Protein AF-A0A0X3NW10-F1 (afdb_monomer)

pLDDT: mean 83.07, std 16.66, range [28.95, 98.69]

Structure (mmCIF, N/CA/C/O backbone):
data_AF-A0A0X3NW10-F1
#
_entry.id   AF-A0A0X3NW10-F1
#
loop_
_atom_site.group_PDB
_atom_site.id
_atom_site.type_symbol
_atom_site.label_atom_id
_atom_site.label_alt_id
_atom_site.label_comp_id
_atom_site.label_asym_id
_atom_site.label_entity_id
_atom_site.label_seq_id
_atom_site.pdbx_PDB_ins_code
_atom_site.Cartn_x
_atom_site.Cartn_y
_atom_site.Cartn_z
_atom_site.occupancy
_atom_site.B_iso_or_equiv
_atom_site.auth_seq_id
_atom_site.auth_comp_id
_atom_site.auth_asym_id
_atom_site.auth_atom_id
_atom_site.pdbx_PDB_model_num
ATOM 1 N N . MET A 1 1 ? -10.557 -7.320 -30.611 1.00 29.91 1 MET A N 1
ATOM 2 C CA . MET A 1 1 ? -10.263 -8.614 -29.960 1.00 29.91 1 MET A CA 1
ATOM 3 C C . MET A 1 1 ? -8.757 -8.754 -29.802 1.00 29.91 1 MET A C 1
ATOM 5 O O . MET A 1 1 ? -8.086 -9.103 -30.761 1.00 29.91 1 MET A O 1
ATOM 9 N N . ILE A 1 2 ? -8.232 -8.435 -28.620 1.00 28.95 2 ILE A N 1
ATOM 10 C CA . ILE A 1 2 ? -6.916 -8.905 -28.172 1.00 28.95 2 ILE A CA 1
ATOM 11 C C . ILE A 1 2 ? -7.212 -9.747 -26.933 1.00 28.95 2 ILE A C 1
ATOM 13 O O . ILE A 1 2 ? -7.232 -9.271 -25.804 1.00 28.95 2 ILE A O 1
ATOM 17 N N . SER A 1 3 ? -7.587 -10.994 -27.195 1.00 30.83 3 SER A N 1
ATOM 18 C CA . SER A 1 3 ? -7.598 -12.076 -26.222 1.00 30.83 3 SER A CA 1
ATOM 19 C C . SER A 1 3 ? -6.143 -12.454 -25.952 1.00 30.83 3 SER A C 1
ATOM 21 O O . SER A 1 3 ? -5.467 -12.943 -26.857 1.00 30.83 3 SER A O 1
ATOM 23 N N . GLY A 1 4 ? -5.644 -12.191 -24.745 1.00 33.12 4 GLY A N 1
ATOM 24 C CA . GLY A 1 4 ? -4.256 -12.519 -24.408 1.00 33.12 4 GLY A CA 1
ATOM 25 C C . GLY A 1 4 ? -3.849 -12.403 -22.940 1.00 33.12 4 GLY A C 1
ATOM 26 O O . GLY A 1 4 ? -2.713 -12.730 -22.626 1.00 33.12 4 GLY A O 1
ATOM 27 N N . LEU A 1 5 ? -4.735 -12.005 -22.022 1.00 42.00 5 LEU A N 1
ATOM 28 C CA . LEU A 1 5 ? -4.465 -12.083 -20.581 1.00 42.00 5 LEU A CA 1
ATOM 29 C C . LEU A 1 5 ? -4.899 -13.454 -20.036 1.00 42.00 5 LEU A C 1
ATOM 31 O O . LEU A 1 5 ? -5.783 -13.555 -19.197 1.00 42.00 5 LEU A O 1
ATOM 35 N N . THR A 1 6 ? -4.300 -14.537 -20.536 1.00 37.84 6 THR A N 1
ATOM 36 C CA . THR A 1 6 ? -4.433 -15.868 -19.917 1.00 37.84 6 THR A CA 1
ATOM 37 C C . THR A 1 6 ? -3.094 -16.590 -19.892 1.00 37.84 6 THR A C 1
ATOM 39 O O . THR A 1 6 ? -2.772 -17.365 -20.792 1.00 37.84 6 THR A O 1
ATOM 42 N N . LYS A 1 7 ? -2.325 -16.322 -18.839 1.00 40.06 7 LYS A N 1
ATOM 43 C CA . LYS A 1 7 ? -1.647 -17.286 -17.956 1.00 40.06 7 LYS A CA 1
ATOM 44 C C . LYS A 1 7 ? -0.874 -16.461 -16.931 1.00 40.06 7 LYS A C 1
ATOM 46 O O . LYS A 1 7 ? -0.220 -15.489 -17.287 1.00 40.06 7 LYS A O 1
ATOM 51 N N . THR A 1 8 ? -1.028 -16.812 -15.661 1.00 45.22 8 THR A N 1
ATOM 52 C CA . THR A 1 8 ? -0.264 -16.274 -14.531 1.00 45.22 8 THR A CA 1
ATOM 53 C C . THR A 1 8 ? 1.203 -16.096 -14.913 1.00 45.22 8 THR A C 1
ATOM 55 O O . THR A 1 8 ? 1.867 -17.063 -15.283 1.00 45.22 8 THR A O 1
ATOM 58 N N . SER A 1 9 ? 1.675 -14.854 -14.847 1.00 52.88 9 SER A N 1
ATOM 59 C CA . SER A 1 9 ? 3.081 -14.506 -15.015 1.00 52.88 9 SER A CA 1
ATOM 60 C C . SER A 1 9 ? 3.928 -15.298 -14.030 1.00 52.88 9 SER A C 1
ATOM 62 O O . SER A 1 9 ? 3.728 -15.159 -12.823 1.00 52.88 9 SER A O 1
ATOM 64 N N . SER A 1 10 ? 4.873 -16.110 -14.509 1.00 61.62 10 SER A N 1
ATOM 65 C CA . SER A 1 10 ? 5.691 -16.948 -13.621 1.00 61.62 10 SER A CA 1
ATOM 66 C C . SER A 1 10 ? 6.593 -16.136 -12.689 1.00 61.62 10 SER A C 1
ATOM 68 O O . SER A 1 10 ? 7.043 -16.656 -11.671 1.00 61.62 10 SER A O 1
ATOM 70 N N . ILE A 1 11 ? 6.901 -14.879 -13.034 1.00 79.12 11 ILE A N 1
ATOM 71 C CA . ILE A 1 11 ? 7.861 -14.069 -12.272 1.00 79.12 11 ILE A CA 1
ATOM 72 C C . ILE A 1 11 ? 7.249 -13.445 -11.013 1.00 79.12 11 ILE A C 1
ATOM 74 O O . ILE A 1 11 ? 7.950 -13.311 -10.011 1.00 79.12 11 ILE A O 1
ATOM 78 N N . LEU A 1 12 ? 5.952 -13.113 -11.056 1.00 84.31 12 LEU A N 1
ATOM 79 C CA . LEU A 1 12 ? 5.193 -12.509 -9.951 1.00 84.31 12 LEU A CA 1
ATOM 80 C C . LEU A 1 12 ? 4.282 -13.513 -9.224 1.00 84.31 12 LEU A C 1
ATOM 82 O O . LEU A 1 12 ? 3.638 -13.152 -8.241 1.00 84.31 12 LEU A O 1
ATOM 86 N N . SER A 1 13 ? 4.178 -14.756 -9.708 1.00 77.88 13 SER A N 1
ATOM 87 C CA . SER A 1 13 ? 3.258 -15.761 -9.155 1.00 77.88 13 SER A CA 1
ATOM 88 C C . SER A 1 13 ? 3.756 -16.440 -7.882 1.00 77.88 13 SER A C 1
ATOM 90 O O . SER A 1 13 ? 2.971 -17.107 -7.212 1.00 77.88 13 SER A O 1
ATOM 92 N N . HIS A 1 14 ? 5.043 -16.312 -7.557 1.00 83.38 14 HIS A N 1
ATOM 93 C CA . HIS A 1 14 ? 5.657 -16.979 -6.414 1.00 83.38 14 HIS A CA 1
ATOM 94 C C . HIS A 1 14 ? 6.507 -16.009 -5.613 1.00 83.38 14 HIS A C 1
ATOM 96 O O . HIS A 1 14 ? 7.267 -15.226 -6.193 1.00 83.38 14 HIS A O 1
ATOM 102 N N . ALA A 1 15 ? 6.433 -16.147 -4.289 1.00 87.56 15 ALA A N 1
ATOM 103 C CA . ALA A 1 15 ? 7.292 -15.418 -3.376 1.00 87.56 15 ALA A CA 1
ATOM 104 C C . ALA A 1 15 ? 8.788 -15.655 -3.683 1.00 87.56 15 ALA A C 1
ATOM 106 O O . ALA A 1 15 ? 9.181 -16.615 -4.367 1.00 87.56 15 ALA A O 1
ATOM 107 N N . LEU A 1 16 ? 9.633 -14.744 -3.212 1.00 89.62 16 LEU A N 1
ATOM 108 C CA . LEU A 1 16 ? 11.081 -14.855 -3.319 1.00 89.62 16 LEU A CA 1
ATOM 109 C C . LEU A 1 16 ? 11.584 -16.005 -2.440 1.00 89.62 16 LEU A C 1
ATOM 111 O O . LEU A 1 16 ? 11.229 -16.103 -1.272 1.00 89.62 16 LEU A O 1
ATOM 115 N N . SER A 1 17 ? 12.412 -16.872 -3.022 1.00 86.94 17 SER A N 1
ATOM 116 C CA . SER A 1 17 ? 13.255 -17.805 -2.269 1.00 86.94 17 SER A CA 1
ATOM 117 C C . SER A 1 17 ? 14.474 -17.072 -1.709 1.00 86.94 17 SER A C 1
ATOM 119 O O . SER A 1 17 ? 14.820 -16.010 -2.219 1.00 86.94 17 SER A O 1
ATOM 121 N N . ASP A 1 18 ? 15.164 -17.656 -0.729 1.00 84.81 18 ASP A N 1
ATOM 122 C CA . ASP A 1 18 ? 16.338 -17.066 -0.054 1.00 84.81 18 ASP A CA 1
ATOM 123 C C . ASP A 1 18 ? 17.466 -16.608 -1.004 1.00 84.81 18 ASP A C 1
ATOM 125 O O . ASP A 1 18 ? 18.249 -15.719 -0.677 1.00 84.81 18 ASP A O 1
ATOM 129 N N . ASP A 1 19 ? 17.544 -17.194 -2.197 1.00 88.12 19 ASP A N 1
ATOM 130 C CA . ASP A 1 19 ? 18.511 -16.889 -3.252 1.00 88.12 19 ASP A CA 1
ATOM 131 C C . ASP A 1 19 ? 17.926 -16.053 -4.411 1.00 88.12 19 ASP A C 1
ATOM 133 O O . ASP A 1 19 ? 18.618 -15.791 -5.396 1.00 88.12 19 ASP A O 1
ATOM 137 N N . SER A 1 20 ? 16.659 -15.635 -4.332 1.00 90.12 20 SER A N 1
ATOM 138 C CA . SER A 1 20 ? 15.989 -14.826 -5.356 1.00 90.12 20 SER A CA 1
ATOM 139 C C . SER A 1 20 ? 16.140 -13.332 -5.089 1.00 90.12 20 SER A C 1
ATOM 141 O O . SER A 1 20 ? 15.625 -12.810 -4.110 1.00 90.12 20 SER A O 1
ATOM 143 N N . HIS A 1 21 ? 16.719 -12.616 -6.045 1.00 91.12 21 HIS A N 1
ATOM 144 C CA . HIS A 1 21 ? 16.864 -11.162 -6.052 1.00 91.12 21 HIS A CA 1
ATOM 145 C C . HIS A 1 21 ? 15.961 -10.566 -7.128 1.00 91.12 21 HIS A C 1
ATOM 147 O O . HIS A 1 21 ? 15.910 -11.083 -8.247 1.00 91.12 21 HIS A O 1
ATOM 153 N N . VAL A 1 22 ? 15.273 -9.471 -6.827 1.00 94.31 22 VAL A N 1
ATOM 154 C CA . VAL A 1 22 ? 14.473 -8.721 -7.802 1.00 94.31 22 VAL A CA 1
ATOM 155 C C . VAL A 1 22 ? 15.057 -7.336 -8.007 1.00 94.31 22 VAL A C 1
ATOM 157 O O . VAL A 1 22 ? 15.495 -6.680 -7.068 1.00 94.31 22 VAL A O 1
ATOM 160 N N . PHE A 1 23 ? 15.033 -6.886 -9.254 1.00 95.50 23 PHE A N 1
ATOM 161 C CA . PHE A 1 23 ? 15.421 -5.553 -9.673 1.00 95.50 23 PHE A CA 1
ATOM 162 C C . PHE A 1 23 ? 14.307 -4.917 -10.484 1.00 95.50 23 PHE A C 1
ATOM 164 O O . PHE A 1 23 ? 13.853 -5.472 -11.486 1.00 95.50 23 PHE A O 1
ATOM 171 N N . LEU A 1 24 ? 13.887 -3.743 -10.044 1.00 95.31 24 LEU A N 1
ATOM 172 C CA . LEU A 1 24 ? 12.874 -2.920 -10.669 1.00 95.31 24 LEU A CA 1
ATOM 173 C C . LEU A 1 24 ? 13.536 -1.645 -11.177 1.00 95.31 24 LEU A C 1
ATOM 175 O O . LEU A 1 24 ? 14.172 -0.939 -10.404 1.00 95.31 24 LEU A O 1
ATOM 179 N N . LEU A 1 25 ? 13.384 -1.351 -12.464 1.00 95.50 25 LEU A N 1
ATOM 180 C CA . LEU A 1 25 ? 13.887 -0.141 -13.108 1.00 95.50 25 LEU A CA 1
ATOM 181 C C . LEU A 1 25 ? 12.733 0.584 -13.787 1.00 95.50 25 LEU A C 1
ATOM 183 O O . LEU A 1 25 ? 12.206 0.109 -14.791 1.00 95.50 25 LEU A O 1
ATOM 187 N N . TYR A 1 26 ? 12.384 1.755 -13.280 1.00 94.06 26 TYR A N 1
ATOM 188 C CA . TYR A 1 26 ? 11.440 2.669 -13.897 1.00 94.06 26 TYR A CA 1
ATOM 189 C C . TYR A 1 26 ? 12.145 3.622 -14.858 1.00 94.06 26 TYR A C 1
ATOM 191 O O . TYR A 1 26 ? 13.156 4.245 -14.523 1.00 94.06 26 TYR A O 1
ATOM 199 N N . PHE A 1 27 ? 11.570 3.766 -16.048 1.00 93.12 27 PHE A N 1
ATOM 200 C CA . PHE A 1 27 ? 11.945 4.792 -17.011 1.00 93.12 27 PHE A CA 1
ATOM 201 C C . PHE A 1 27 ? 11.055 6.014 -16.770 1.00 93.12 27 PHE A C 1
ATOM 203 O O . PHE A 1 27 ? 9.892 6.023 -17.165 1.00 93.12 27 PHE A O 1
ATOM 210 N N . CYS A 1 28 ? 11.584 7.026 -16.086 1.00 87.69 28 CYS A N 1
ATOM 211 C CA . CYS A 1 28 ? 10.803 8.172 -15.616 1.00 87.69 28 CYS A CA 1
ATOM 212 C C . CYS A 1 28 ? 10.601 9.238 -16.702 1.00 87.69 28 CYS A C 1
ATOM 214 O O . CYS A 1 28 ? 9.608 9.960 -16.679 1.00 87.69 28 CYS A O 1
ATOM 216 N N . GLY A 1 29 ? 11.522 9.345 -17.663 1.00 87.38 29 GLY A N 1
ATOM 217 C CA . GLY A 1 29 ? 11.409 10.325 -18.741 1.00 87.38 29 GLY A CA 1
ATOM 218 C C . GLY A 1 29 ? 12.558 10.259 -19.740 1.00 87.38 29 GLY A C 1
ATOM 219 O O . GLY A 1 29 ? 13.707 10.058 -19.357 1.00 87.38 29 GLY A O 1
ATOM 220 N N . ILE A 1 30 ? 12.256 10.464 -21.026 1.00 88.62 30 ILE A N 1
ATOM 221 C CA . ILE A 1 30 ? 13.265 10.744 -22.057 1.00 88.62 30 ILE A CA 1
ATOM 222 C C . ILE A 1 30 ? 13.157 12.223 -22.427 1.00 88.62 30 ILE A C 1
ATOM 224 O O . ILE A 1 30 ? 12.216 12.648 -23.098 1.00 88.62 30 ILE A O 1
ATOM 228 N N . ARG A 1 31 ? 14.143 13.014 -22.016 1.00 87.44 31 ARG A N 1
ATOM 229 C CA . ARG A 1 31 ? 14.280 14.428 -22.365 1.00 87.44 31 ARG A CA 1
ATOM 230 C C . ARG A 1 31 ? 15.228 14.539 -23.544 1.00 87.44 31 ARG A C 1
ATOM 232 O O . ARG A 1 31 ? 16.399 14.826 -23.372 1.00 87.44 31 ARG A O 1
ATOM 239 N N . SER A 1 32 ? 14.753 14.264 -24.752 1.00 86.62 32 SER A N 1
ATOM 240 C CA . SER A 1 32 ? 15.582 14.362 -25.954 1.00 86.62 32 SER A CA 1
ATOM 241 C C . SER A 1 32 ? 14.751 14.733 -27.174 1.00 86.62 32 SER A C 1
ATOM 243 O O . SER A 1 32 ? 13.590 14.354 -27.304 1.00 86.62 32 SER A O 1
ATOM 245 N N . ARG A 1 33 ? 15.366 15.482 -28.096 1.00 83.88 33 ARG A N 1
ATOM 246 C CA . ARG A 1 33 ? 14.809 15.719 -29.440 1.00 83.88 33 ARG A CA 1
ATOM 247 C C . ARG A 1 33 ? 15.201 14.621 -30.432 1.00 83.88 33 ARG A C 1
ATOM 249 O O . ARG A 1 33 ? 14.574 14.502 -31.480 1.00 83.88 33 ARG A O 1
ATOM 256 N N . LEU A 1 34 ? 16.242 13.849 -30.120 1.00 85.44 34 LEU A N 1
ATOM 257 C CA . LEU A 1 34 ? 16.796 12.799 -30.975 1.00 85.44 34 LEU A CA 1
ATOM 258 C C . LEU A 1 34 ? 16.281 11.411 -30.601 1.00 85.44 34 LEU A C 1
ATOM 260 O O . LEU A 1 34 ? 16.266 10.518 -31.443 1.00 85.44 34 LEU A O 1
ATOM 264 N N . HIS A 1 35 ? 15.845 11.218 -29.361 1.00 88.56 35 HIS A N 1
ATOM 265 C CA . HIS A 1 35 ? 15.391 9.934 -28.855 1.00 88.56 35 HIS A CA 1
ATOM 266 C C . HIS A 1 35 ? 14.028 10.087 -28.186 1.00 88.56 35 HIS A C 1
ATOM 268 O O . HIS A 1 35 ? 13.840 10.950 -27.339 1.00 88.56 35 HIS A O 1
ATOM 274 N N . ASN A 1 36 ? 13.074 9.243 -28.570 1.00 88.75 36 ASN A N 1
ATOM 275 C CA . ASN A 1 36 ? 11.746 9.165 -27.948 1.00 88.75 36 ASN A CA 1
ATOM 276 C C . ASN A 1 36 ? 11.277 7.715 -27.743 1.00 88.75 36 ASN A C 1
ATOM 278 O O . ASN A 1 36 ? 10.168 7.471 -27.268 1.00 88.75 36 ASN A O 1
ATOM 282 N N . ARG A 1 37 ? 12.115 6.745 -28.122 1.00 91.69 37 ARG A N 1
ATOM 283 C CA . ARG A 1 37 ? 11.887 5.316 -27.939 1.00 91.69 37 ARG A CA 1
ATOM 284 C C . ARG A 1 37 ? 13.107 4.679 -27.299 1.00 91.69 37 ARG A C 1
ATOM 286 O O . ARG A 1 37 ? 14.237 5.038 -27.638 1.00 91.69 37 ARG A O 1
ATOM 293 N N . LEU A 1 38 ? 12.866 3.686 -26.450 1.00 94.12 38 LEU A N 1
ATOM 294 C CA . LEU A 1 38 ? 13.913 2.825 -25.913 1.00 94.12 38 LEU A CA 1
ATOM 295 C C . LEU A 1 38 ? 13.559 1.348 -26.078 1.00 94.12 38 LEU A C 1
ATOM 297 O O . LEU A 1 38 ? 12.388 0.985 -26.160 1.00 94.12 38 LEU A O 1
ATOM 301 N N . LEU A 1 39 ? 14.581 0.508 -26.142 1.00 94.88 39 LEU A N 1
ATOM 302 C CA . LEU A 1 39 ? 14.484 -0.944 -26.214 1.00 94.88 39 LEU A CA 1
ATOM 303 C C . LEU A 1 39 ? 15.428 -1.544 -25.176 1.00 94.88 39 LEU A C 1
ATOM 305 O O . LEU A 1 39 ? 16.599 -1.165 -25.134 1.00 94.88 39 LEU A O 1
ATOM 309 N N . VAL A 1 40 ? 14.940 -2.487 -24.372 1.00 96.38 40 VAL A N 1
ATOM 310 C CA . VAL A 1 40 ? 15.782 -3.238 -23.432 1.00 96.38 40 VAL A CA 1
ATOM 311 C C . VAL A 1 40 ? 16.536 -4.316 -24.209 1.00 96.38 40 VAL A C 1
ATOM 313 O O . VAL A 1 40 ? 15.921 -5.119 -24.904 1.00 96.38 40 VAL A O 1
ATOM 316 N N . LYS A 1 41 ? 17.871 -4.320 -24.130 1.00 95.56 41 LYS A N 1
ATOM 317 C CA . LYS A 1 41 ? 18.727 -5.278 -24.850 1.00 95.56 41 LYS A CA 1
ATOM 318 C C . LYS A 1 41 ? 19.181 -6.433 -23.978 1.00 95.56 41 LYS A C 1
ATOM 320 O O . LYS A 1 41 ? 19.173 -7.564 -24.442 1.00 95.56 41 LYS A O 1
ATOM 325 N N . SER A 1 42 ? 19.595 -6.146 -22.751 1.00 96.56 42 SER A N 1
ATOM 326 C CA . SER A 1 42 ? 20.004 -7.164 -21.787 1.00 96.56 42 SER A CA 1
ATOM 327 C C . SER A 1 42 ? 20.058 -6.584 -20.383 1.00 96.56 42 SER A C 1
ATOM 329 O O . SER A 1 42 ? 20.273 -5.382 -20.209 1.00 96.56 42 SER A O 1
ATOM 331 N N . VAL A 1 43 ? 19.949 -7.457 -19.386 1.00 97.62 43 VAL A N 1
ATOM 332 C CA . VAL A 1 43 ? 20.250 -7.142 -17.986 1.00 97.62 43 VAL A CA 1
ATOM 333 C C . VAL A 1 43 ? 21.329 -8.099 -17.498 1.00 97.62 43 VAL A C 1
ATOM 335 O O . VAL A 1 43 ? 21.285 -9.292 -17.797 1.00 97.62 43 VAL A O 1
ATOM 338 N N . ILE A 1 44 ? 22.304 -7.579 -16.760 1.00 97.69 44 ILE A N 1
ATOM 339 C CA . ILE A 1 44 ? 23.399 -8.347 -16.166 1.00 97.69 44 ILE A CA 1
ATOM 340 C C . ILE A 1 44 ? 23.405 -8.057 -14.663 1.00 97.69 44 ILE A C 1
ATOM 342 O O . ILE A 1 44 ? 23.544 -6.904 -14.262 1.00 97.69 44 ILE A O 1
ATOM 346 N N . ALA A 1 45 ? 23.263 -9.091 -13.835 1.00 95.69 45 ALA A N 1
ATOM 347 C CA . ALA A 1 45 ? 23.419 -9.001 -12.383 1.00 95.69 45 ALA A CA 1
ATOM 348 C C . ALA A 1 45 ? 24.861 -9.360 -12.013 1.00 95.69 45 ALA A C 1
ATOM 350 O O . ALA A 1 45 ? 25.321 -10.464 -12.308 1.00 95.69 45 ALA A O 1
ATOM 351 N N . ASN A 1 46 ? 25.592 -8.442 -11.380 1.00 94.31 46 ASN A N 1
ATOM 352 C CA . ASN A 1 46 ? 27.041 -8.533 -11.182 1.00 94.31 46 ASN A CA 1
ATOM 353 C C . ASN A 1 46 ? 27.782 -8.773 -12.515 1.00 94.31 46 ASN A C 1
ATOM 355 O O . ASN A 1 46 ? 28.018 -7.842 -13.280 1.00 94.31 46 ASN A O 1
ATOM 359 N N . SER A 1 47 ? 28.128 -10.027 -12.809 1.00 94.19 47 SER A N 1
ATOM 360 C CA . SER A 1 47 ? 28.757 -10.467 -14.062 1.00 94.19 47 SER A CA 1
ATOM 361 C C . SER A 1 47 ? 27.949 -11.548 -14.793 1.00 94.19 47 SER A C 1
ATOM 363 O O . SER A 1 47 ? 28.458 -12.166 -15.726 1.00 94.19 47 SER A O 1
ATOM 365 N N . THR A 1 48 ? 26.713 -11.800 -14.363 1.00 96.44 48 THR A N 1
ATOM 366 C CA . THR A 1 48 ? 25.842 -12.863 -14.870 1.00 96.44 48 THR A CA 1
ATOM 367 C C . THR A 1 48 ? 24.737 -12.271 -15.748 1.00 96.44 48 THR A C 1
ATOM 369 O O . THR A 1 48 ? 23.871 -11.559 -15.234 1.00 96.44 48 THR A O 1
ATOM 372 N N . PRO A 1 49 ? 24.727 -12.548 -17.064 1.00 96.50 49 PRO A N 1
ATOM 373 C CA . PRO A 1 49 ? 23.624 -12.161 -17.938 1.00 96.50 49 PRO A CA 1
ATOM 374 C C . PRO A 1 49 ? 22.322 -12.858 -17.539 1.00 96.50 49 PRO A C 1
ATOM 376 O O . PRO A 1 49 ? 22.319 -14.049 -17.220 1.00 96.50 49 PRO A O 1
ATOM 379 N N . ILE A 1 50 ? 21.211 -12.129 -17.598 1.00 95.31 50 ILE A N 1
ATOM 380 C CA . ILE A 1 50 ? 19.883 -12.646 -17.275 1.00 95.31 50 ILE A CA 1
ATOM 381 C C . ILE A 1 50 ? 19.132 -12.981 -18.557 1.00 95.31 50 ILE A C 1
ATOM 383 O O . ILE A 1 50 ? 19.102 -12.198 -19.505 1.00 95.31 50 ILE A O 1
ATOM 387 N N . ASN A 1 51 ? 18.486 -14.145 -18.566 1.00 94.62 51 ASN A N 1
ATOM 388 C CA . ASN A 1 51 ? 17.562 -14.522 -19.623 1.00 94.62 51 ASN A CA 1
ATOM 389 C C . ASN A 1 51 ? 16.233 -13.768 -19.437 1.00 94.62 51 ASN A C 1
ATOM 391 O O . ASN A 1 51 ? 15.383 -14.180 -18.645 1.00 94.62 51 ASN A O 1
ATOM 395 N N . LEU A 1 52 ? 16.061 -12.658 -20.156 1.00 94.19 52 LEU A N 1
ATOM 396 C CA . LEU A 1 52 ? 14.903 -11.779 -19.984 1.00 94.19 52 LEU A CA 1
ATOM 397 C C . LEU A 1 52 ? 13.580 -12.470 -20.312 1.00 94.19 52 LEU A C 1
AT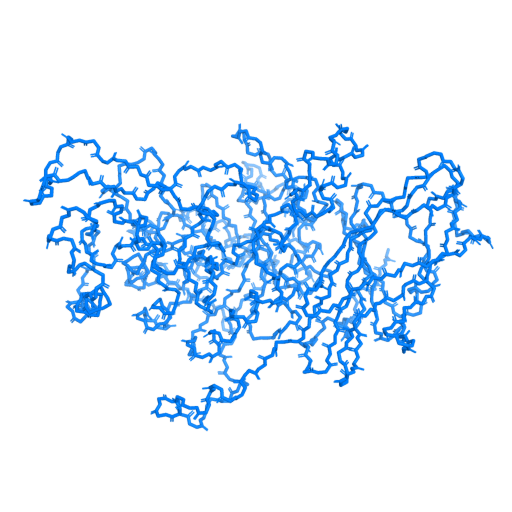OM 399 O O . LEU A 1 52 ? 12.611 -12.282 -19.583 1.00 94.19 52 LEU A O 1
ATOM 403 N N . SER A 1 53 ? 13.537 -13.327 -21.335 1.00 91.69 53 SER A N 1
ATOM 404 C CA . SER A 1 53 ? 12.287 -13.977 -21.740 1.00 91.69 53 SER A CA 1
ATOM 405 C C . SER A 1 53 ? 11.731 -14.962 -20.710 1.00 91.69 53 SER A C 1
ATOM 407 O O . SER A 1 53 ? 10.551 -15.304 -20.763 1.00 91.69 53 SER A O 1
ATOM 409 N N . LYS A 1 54 ? 12.547 -15.391 -19.742 1.00 90.88 54 LYS A N 1
ATOM 410 C CA . LYS A 1 54 ? 12.125 -16.277 -18.644 1.00 90.88 54 LYS A CA 1
ATOM 411 C C . LYS A 1 54 ? 12.051 -15.593 -17.286 1.00 90.88 54 LYS A C 1
ATOM 413 O O . LYS A 1 54 ? 11.409 -16.120 -16.380 1.00 90.88 54 LYS A O 1
ATOM 418 N N . SER A 1 55 ? 12.749 -14.475 -17.124 1.00 93.12 55 SER A N 1
ATOM 419 C CA . SER A 1 55 ? 13.052 -13.913 -15.808 1.00 93.12 55 SER A CA 1
ATOM 420 C C . SER A 1 55 ? 12.843 -12.407 -15.731 1.00 93.12 55 SER A C 1
ATOM 422 O O . SER A 1 55 ? 13.306 -11.786 -14.779 1.00 93.12 55 SER A O 1
ATOM 424 N N . ALA A 1 56 ? 12.132 -11.810 -16.685 1.00 95.44 56 ALA A N 1
ATOM 425 C CA . ALA A 1 56 ? 11.725 -10.417 -16.610 1.00 95.44 56 ALA A CA 1
ATOM 426 C C . ALA A 1 56 ? 10.290 -10.203 -17.106 1.00 95.44 56 ALA A C 1
ATOM 428 O O . ALA A 1 56 ? 9.704 -11.051 -17.779 1.00 95.44 56 ALA A O 1
ATOM 429 N N . CYS A 1 57 ? 9.740 -9.038 -16.784 1.00 95.94 57 CYS A N 1
ATOM 430 C CA . CYS A 1 57 ? 8.563 -8.477 -17.426 1.00 95.94 57 CYS A CA 1
ATOM 431 C C . CYS A 1 57 ? 8.700 -6.954 -17.543 1.00 95.94 57 CYS A C 1
ATOM 433 O O . CYS A 1 57 ? 9.442 -6.314 -16.794 1.00 95.94 57 CYS A O 1
ATOM 435 N N . ILE A 1 58 ? 7.989 -6.367 -18.502 1.00 95.81 58 ILE A N 1
ATOM 436 C CA . ILE A 1 58 ? 7.820 -4.916 -18.605 1.00 95.81 58 ILE A CA 1
ATOM 437 C C . ILE A 1 58 ? 6.390 -4.587 -18.201 1.00 95.81 58 ILE A C 1
ATOM 439 O O . ILE A 1 58 ? 5.445 -5.135 -18.770 1.00 95.81 58 ILE A O 1
ATOM 443 N N . LEU A 1 59 ? 6.245 -3.682 -17.243 1.00 94.88 59 LEU A N 1
ATOM 444 C CA . LEU A 1 59 ? 4.977 -3.175 -16.737 1.00 94.88 59 LEU A CA 1
ATOM 445 C C . LEU A 1 59 ? 4.778 -1.757 -17.265 1.00 94.88 59 LEU A C 1
ATOM 447 O O . LEU A 1 59 ? 5.686 -0.933 -17.175 1.00 94.88 59 LEU A O 1
ATOM 451 N N . ASN A 1 60 ? 3.597 -1.460 -17.789 1.00 95.00 60 ASN A N 1
ATOM 452 C CA . ASN A 1 60 ? 3.199 -0.107 -18.144 1.00 95.00 60 ASN A CA 1
ATOM 453 C C . ASN A 1 60 ? 1.842 0.186 -17.514 1.00 95.00 60 ASN A C 1
ATOM 455 O O . ASN A 1 60 ? 0.884 -0.509 -17.834 1.00 95.00 60 ASN A O 1
ATOM 459 N N . CYS A 1 61 ? 1.752 1.191 -16.648 1.00 93.94 61 CYS A N 1
ATOM 460 C CA . CYS A 1 61 ? 0.499 1.611 -16.020 1.00 93.94 61 CYS A CA 1
ATOM 461 C C . CYS A 1 61 ? 0.178 3.044 -16.439 1.00 93.94 61 CYS A C 1
ATOM 463 O O . CYS A 1 61 ? 0.973 3.952 -16.193 1.00 93.94 61 CYS A O 1
ATOM 465 N N . GLY A 1 62 ? -0.971 3.239 -17.083 1.00 90.12 62 GLY A N 1
ATOM 466 C CA . GLY A 1 62 ? -1.427 4.541 -17.565 1.00 90.12 62 GLY A CA 1
ATOM 467 C C . GLY A 1 62 ? -2.827 4.902 -17.069 1.00 90.12 62 GLY A C 1
ATOM 468 O O . GLY A 1 62 ? -3.409 4.229 -16.220 1.00 90.12 62 GLY A O 1
ATOM 469 N N . ALA A 1 63 ? -3.384 5.972 -17.634 1.00 81.81 63 ALA A N 1
ATOM 470 C CA . ALA A 1 63 ? -4.696 6.500 -17.252 1.00 81.81 63 ALA A CA 1
ATOM 471 C C . ALA A 1 63 ? -5.898 5.635 -17.701 1.00 81.81 63 ALA A C 1
ATOM 473 O O . ALA A 1 63 ? -7.010 5.865 -17.241 1.00 81.81 63 ALA A O 1
ATOM 474 N N . SER A 1 64 ? -5.697 4.663 -18.601 1.00 85.19 64 SER A N 1
ATOM 475 C CA . SER A 1 64 ? -6.758 3.790 -19.127 1.00 85.19 64 SER A CA 1
ATOM 476 C C . SER A 1 64 ? -6.341 2.319 -19.150 1.00 85.19 64 SER A C 1
ATOM 478 O O . SER A 1 64 ? -5.159 1.985 -18.981 1.00 85.19 64 SER A O 1
ATOM 480 N N . ARG A 1 65 ? -7.309 1.435 -19.419 1.00 88.19 65 ARG A N 1
ATOM 481 C CA . ARG A 1 65 ? -7.082 -0.004 -19.600 1.00 88.19 65 ARG A CA 1
ATOM 482 C C . ARG A 1 65 ? -6.149 -0.297 -20.777 1.00 88.19 65 ARG A C 1
ATOM 484 O O . ARG A 1 65 ? -5.261 -1.127 -20.654 1.00 88.19 65 ARG A O 1
ATOM 491 N N . GLU A 1 66 ? -6.298 0.395 -21.902 1.00 89.94 66 GLU A N 1
ATOM 492 C CA . GLU A 1 66 ? -5.473 0.208 -23.111 1.00 89.94 66 GLU A CA 1
ATOM 493 C C . GLU A 1 66 ? -4.054 0.738 -22.916 1.00 89.94 66 GLU A C 1
ATOM 495 O O . GLU A 1 66 ? -3.092 0.203 -23.472 1.00 89.94 66 GLU A O 1
ATOM 500 N N . ALA A 1 67 ? -3.924 1.798 -22.118 1.00 89.69 67 ALA A N 1
ATOM 501 C CA . ALA A 1 67 ? -2.639 2.341 -21.720 1.00 89.69 67 ALA A CA 1
ATOM 502 C C . ALA A 1 67 ? -1.942 1.472 -20.661 1.00 89.69 67 ALA A C 1
ATOM 504 O O . ALA A 1 67 ? -0.770 1.711 -20.386 1.00 89.69 67 ALA A O 1
ATOM 505 N N . SER A 1 68 ? -2.614 0.466 -20.095 1.00 94.25 68 SER A N 1
ATOM 506 C CA . SER A 1 68 ? -2.072 -0.390 -19.042 1.00 94.25 68 SER A CA 1
ATOM 507 C C . SER A 1 68 ? -1.844 -1.817 -19.541 1.00 94.25 68 SER A C 1
ATOM 509 O O . SER A 1 68 ? -2.772 -2.513 -19.941 1.00 94.25 68 SER A O 1
ATOM 511 N N . TRP A 1 69 ? -0.595 -2.275 -19.549 1.00 93.69 69 TRP A N 1
ATOM 512 C CA . TRP A 1 69 ? -0.230 -3.566 -20.135 1.00 93.69 69 TRP A CA 1
ATOM 513 C C . TRP A 1 69 ? 1.048 -4.141 -19.524 1.00 93.69 69 TRP A C 1
ATOM 515 O O . TRP A 1 69 ? 1.898 -3.420 -19.003 1.00 93.69 69 TRP A O 1
ATOM 525 N N . ARG A 1 70 ? 1.189 -5.467 -19.623 1.00 93.00 70 ARG A N 1
ATOM 526 C CA . ARG A 1 70 ? 2.384 -6.221 -19.228 1.00 93.00 70 ARG A CA 1
ATOM 527 C C . ARG A 1 70 ? 2.925 -6.995 -20.424 1.00 93.00 70 ARG A C 1
ATOM 529 O O . ARG A 1 70 ? 2.147 -7.569 -21.183 1.00 93.00 70 ARG A O 1
ATOM 536 N N . ILE A 1 71 ? 4.244 -7.007 -20.589 1.00 92.44 71 ILE A N 1
ATOM 537 C CA . ILE A 1 71 ? 4.944 -7.784 -21.621 1.00 92.44 71 ILE A CA 1
ATOM 538 C C . ILE A 1 71 ? 5.914 -8.748 -20.954 1.00 92.44 71 ILE A C 1
ATOM 540 O O . ILE A 1 71 ? 6.639 -8.375 -20.034 1.00 92.44 71 ILE A O 1
ATOM 544 N N . GLU A 1 72 ? 5.934 -9.977 -21.457 1.00 91.88 72 GLU A N 1
ATOM 545 C CA . GLU A 1 72 ? 6.769 -11.086 -21.001 1.00 91.88 72 GLU A CA 1
ATOM 546 C C . GLU A 1 72 ? 7.324 -11.851 -22.204 1.00 91.88 72 GLU A C 1
ATOM 548 O O . GLU A 1 72 ? 6.904 -11.632 -23.346 1.00 91.88 72 GLU A O 1
ATOM 553 N N . GLY A 1 73 ? 8.256 -12.771 -21.957 1.00 91.25 73 GLY A N 1
ATOM 554 C CA . GLY A 1 73 ? 8.820 -13.593 -23.019 1.00 91.25 73 GLY A CA 1
ATOM 555 C C . GLY A 1 73 ? 9.753 -12.811 -23.938 1.00 91.25 73 GLY A C 1
ATOM 556 O O . GLY A 1 73 ? 10.299 -11.765 -23.587 1.00 91.25 73 GLY A O 1
ATOM 557 N N . ASP A 1 74 ? 9.934 -13.329 -25.150 1.00 91.06 74 ASP A N 1
ATOM 558 C CA . ASP A 1 74 ? 10.866 -12.764 -26.132 1.00 91.06 74 ASP A CA 1
ATOM 559 C C . ASP A 1 74 ? 10.470 -11.352 -26.600 1.00 91.06 74 ASP A C 1
ATOM 561 O O . ASP A 1 74 ? 11.259 -10.664 -27.246 1.00 91.06 74 ASP A O 1
ATOM 565 N N . GLU A 1 75 ? 9.249 -10.906 -26.297 1.00 91.69 75 GLU A N 1
ATOM 566 C CA . GLU A 1 75 ? 8.770 -9.571 -26.653 1.00 91.69 75 GLU A CA 1
ATOM 567 C C . GLU A 1 75 ? 9.446 -8.460 -25.843 1.00 91.69 75 GLU A C 1
ATOM 569 O O . GLU A 1 75 ? 9.503 -7.324 -26.314 1.00 91.69 75 GLU A O 1
ATOM 574 N N . ILE A 1 76 ? 10.033 -8.770 -24.682 1.00 92.81 76 ILE A N 1
ATOM 575 C CA . ILE A 1 76 ? 10.789 -7.801 -23.868 1.00 92.81 76 ILE A CA 1
ATOM 576 C C . ILE A 1 76 ? 11.941 -7.188 -24.675 1.00 92.81 76 ILE A C 1
ATOM 578 O O . ILE A 1 76 ? 12.143 -5.976 -24.649 1.00 92.81 76 ILE A O 1
ATOM 582 N N . GLU A 1 77 ? 12.653 -8.012 -25.445 1.00 92.31 77 GLU A N 1
ATOM 583 C CA . GLU A 1 77 ? 13.822 -7.598 -26.234 1.00 92.31 77 GLU A CA 1
ATOM 584 C C . GLU A 1 77 ? 13.460 -7.046 -27.622 1.00 92.31 77 GLU A C 1
ATOM 586 O O . GLU A 1 77 ? 14.335 -6.608 -28.376 1.00 92.31 77 GLU A O 1
ATOM 591 N N . LYS A 1 78 ? 12.170 -7.064 -27.980 1.00 91.56 78 LYS A N 1
ATOM 592 C CA . LYS A 1 78 ? 11.654 -6.614 -29.286 1.00 91.56 78 LYS A CA 1
ATOM 593 C C . LYS A 1 78 ? 10.777 -5.371 -29.177 1.00 91.56 78 LYS A C 1
ATOM 595 O O . LYS A 1 78 ? 10.632 -4.626 -30.151 1.00 91.56 78 LYS A O 1
ATOM 600 N N . ARG A 1 79 ? 10.174 -5.129 -28.011 1.00 91.31 79 ARG A N 1
ATOM 601 C CA . ARG A 1 79 ? 9.235 -4.030 -27.805 1.00 91.31 79 ARG A CA 1
ATOM 602 C C . ARG A 1 79 ? 9.959 -2.706 -27.602 1.00 91.31 79 ARG A C 1
ATOM 604 O O . ARG A 1 79 ? 10.525 -2.431 -26.551 1.00 91.31 79 ARG A O 1
ATOM 611 N N . TRP A 1 80 ? 9.792 -1.816 -28.570 1.00 92.44 80 TRP A N 1
ATOM 612 C CA . TRP A 1 80 ? 10.133 -0.409 -28.399 1.00 92.44 80 TRP A CA 1
ATOM 613 C C . TRP A 1 80 ? 9.134 0.301 -27.484 1.00 92.44 80 TRP A C 1
ATOM 615 O O . TRP A 1 80 ? 7.949 0.433 -27.810 1.00 92.44 80 TRP A O 1
ATOM 625 N N . LEU A 1 81 ? 9.630 0.787 -26.354 1.00 92.12 81 LEU A N 1
ATOM 626 C CA . LEU A 1 81 ? 8.875 1.506 -25.337 1.00 92.12 81 LEU A CA 1
ATOM 627 C C . LEU A 1 81 ? 8.839 2.997 -25.669 1.00 92.12 81 LEU A C 1
ATOM 629 O O . LEU A 1 81 ? 9.825 3.562 -26.143 1.00 92.12 81 LEU A O 1
ATOM 633 N N . SER A 1 82 ? 7.690 3.623 -25.431 1.00 87.00 82 SER A N 1
ATOM 634 C CA . SER A 1 82 ? 7.552 5.079 -25.410 1.00 87.00 82 SER A CA 1
ATOM 635 C C . SER A 1 82 ? 7.513 5.502 -23.954 1.00 87.00 82 SER A C 1
ATOM 637 O O . SER A 1 82 ? 6.636 5.042 -23.231 1.00 87.00 82 SER A O 1
ATOM 639 N N . VAL A 1 83 ? 8.435 6.364 -23.542 1.00 81.25 83 VAL A N 1
ATOM 640 C CA . VAL A 1 83 ? 8.473 6.890 -22.175 1.00 81.25 83 VAL A CA 1
ATOM 641 C C . VAL A 1 83 ? 7.888 8.295 -22.202 1.00 81.25 83 VAL A C 1
ATOM 643 O O . VAL A 1 83 ? 8.371 9.147 -22.946 1.00 81.25 83 VAL A O 1
ATOM 646 N N . GLY A 1 84 ? 6.830 8.524 -21.433 1.00 75.50 84 GLY A N 1
ATOM 647 C CA . GLY A 1 84 ? 6.139 9.809 -21.358 1.00 75.50 84 GLY A CA 1
ATOM 648 C C . GLY A 1 84 ? 5.482 9.999 -19.997 1.00 75.50 84 GLY A C 1
ATOM 649 O O . GLY A 1 84 ? 5.407 9.067 -19.209 1.00 75.50 84 GLY A O 1
ATOM 650 N N . SER A 1 85 ? 4.985 11.203 -19.733 1.00 74.50 85 SER A N 1
ATOM 651 C CA . SER A 1 85 ? 4.458 11.594 -18.418 1.00 74.50 85 SER A CA 1
ATOM 652 C C . SER A 1 85 ? 3.086 11.010 -18.067 1.00 74.50 85 SER A C 1
ATOM 654 O O . SER A 1 85 ? 2.659 11.072 -16.918 1.00 74.50 85 SER A O 1
ATOM 656 N N . SER A 1 86 ? 2.377 10.437 -19.043 1.00 80.12 86 SER A N 1
ATOM 657 C CA . SER A 1 86 ? 1.020 9.904 -18.870 1.00 80.12 86 SER A CA 1
ATOM 658 C C . SER A 1 86 ? 0.970 8.452 -18.382 1.00 80.12 86 SER A C 1
ATOM 660 O O . SER A 1 86 ? -0.121 7.903 -18.217 1.00 80.12 86 SER A O 1
ATOM 662 N N . ALA A 1 87 ? 2.121 7.795 -18.234 1.00 88.19 87 ALA A N 1
ATOM 663 C CA . ALA A 1 87 ? 2.217 6.413 -17.784 1.00 88.19 87 ALA A CA 1
ATOM 664 C C . ALA A 1 87 ? 3.541 6.169 -17.056 1.00 88.19 87 ALA A C 1
ATOM 666 O O . ALA A 1 87 ? 4.546 6.809 -17.352 1.00 88.19 87 ALA A O 1
ATOM 667 N N . VAL A 1 88 ? 3.547 5.206 -16.140 1.00 89.81 88 VAL A N 1
ATOM 668 C CA . VAL A 1 88 ? 4.782 4.666 -15.572 1.00 89.81 88 VAL A CA 1
ATOM 669 C C . VAL A 1 88 ? 5.150 3.389 -16.320 1.00 89.81 88 VAL A C 1
ATOM 671 O O . VAL A 1 88 ? 4.334 2.474 -16.428 1.00 89.81 88 VAL A O 1
ATOM 674 N N . THR A 1 89 ? 6.375 3.326 -16.845 1.00 93.75 89 THR A N 1
ATOM 675 C CA . THR A 1 89 ? 6.924 2.130 -17.496 1.00 93.75 89 THR A CA 1
ATOM 676 C C . THR A 1 89 ? 8.097 1.603 -16.680 1.00 93.75 89 THR A C 1
ATOM 678 O O . THR A 1 89 ? 9.046 2.343 -16.415 1.00 93.75 89 THR A O 1
ATOM 681 N N . GLY A 1 90 ? 8.062 0.326 -16.309 1.00 94.06 90 GLY A N 1
ATOM 682 C CA . GLY A 1 90 ? 9.109 -0.322 -15.526 1.00 94.06 90 GLY A CA 1
ATOM 683 C C . GLY A 1 90 ? 9.522 -1.678 -16.087 1.00 94.06 90 GLY A C 1
ATOM 684 O O . GLY A 1 90 ? 8.690 -2.429 -16.589 1.00 94.06 90 GLY A O 1
ATOM 685 N N . LEU A 1 91 ? 10.810 -1.991 -15.991 1.00 96.50 91 LEU A N 1
ATOM 686 C CA . LEU A 1 91 ? 11.374 -3.322 -16.182 1.00 96.50 91 LEU A CA 1
ATOM 687 C C . LEU A 1 91 ? 11.520 -3.981 -14.810 1.00 96.50 91 LEU A C 1
ATOM 689 O O . LEU A 1 91 ? 12.252 -3.469 -13.967 1.00 96.50 91 LEU A O 1
ATOM 693 N N . LEU A 1 92 ? 10.867 -5.120 -14.603 1.00 96.50 92 LEU A N 1
ATOM 694 C CA . LEU A 1 92 ? 11.049 -5.959 -13.423 1.00 96.50 92 LEU A CA 1
ATOM 695 C C . LEU A 1 92 ? 11.802 -7.218 -13.833 1.00 96.50 92 LEU A C 1
ATOM 697 O O . LEU A 1 92 ? 11.416 -7.899 -14.780 1.00 96.50 92 LEU A O 1
ATOM 701 N N . CYS A 1 93 ? 12.878 -7.526 -13.125 1.00 95.25 93 CYS A N 1
ATOM 702 C CA . CYS A 1 93 ? 13.763 -8.640 -13.417 1.00 95.25 93 CYS A CA 1
ATOM 703 C C . CYS A 1 93 ? 14.022 -9.447 -12.145 1.00 95.25 93 CYS A C 1
ATOM 705 O O . CYS A 1 93 ? 14.274 -8.868 -11.092 1.00 95.25 93 CYS A O 1
ATOM 707 N N . ARG A 1 94 ? 13.978 -10.774 -12.235 1.00 93.94 94 ARG A N 1
ATOM 708 C CA . ARG A 1 94 ? 14.286 -11.701 -11.143 1.00 93.94 94 ARG A CA 1
ATOM 709 C C . ARG A 1 94 ? 15.560 -12.459 -11.485 1.00 93.94 94 ARG A C 1
ATOM 711 O O . ARG A 1 94 ? 15.754 -12.898 -12.616 1.00 93.94 94 ARG A O 1
ATOM 718 N N . HIS A 1 95 ? 16.423 -12.641 -10.503 1.00 93.38 95 HIS A N 1
ATOM 719 C CA . HIS A 1 95 ? 17.672 -13.371 -10.642 1.00 93.38 95 HIS A CA 1
ATOM 720 C C . HIS A 1 95 ? 17.872 -14.292 -9.446 1.00 93.38 95 HIS A C 1
ATOM 722 O O . HIS A 1 95 ? 17.729 -13.861 -8.309 1.00 93.38 95 HIS A O 1
ATOM 728 N N . THR A 1 96 ? 18.233 -15.544 -9.700 1.00 91.94 96 THR A N 1
ATOM 729 C CA . THR A 1 96 ? 18.555 -16.509 -8.648 1.00 91.94 96 THR A CA 1
ATOM 730 C C . THR A 1 96 ? 20.069 -16.619 -8.510 1.00 91.94 96 THR A C 1
ATOM 732 O O . THR A 1 96 ? 20.755 -16.930 -9.487 1.00 91.94 96 THR A O 1
ATOM 735 N N . SER A 1 97 ? 20.589 -16.332 -7.319 1.00 89.94 97 SER A N 1
ATOM 736 C CA . SER A 1 97 ? 22.014 -16.375 -6.996 1.00 89.94 97 SER A CA 1
ATOM 737 C C . SER A 1 97 ? 22.240 -16.509 -5.490 1.00 89.94 97 SER A C 1
ATOM 739 O O . SER A 1 97 ? 21.770 -15.687 -4.707 1.00 89.94 97 SER A O 1
ATOM 741 N N . GLU A 1 98 ? 23.074 -17.476 -5.096 1.00 88.62 98 GLU A N 1
ATOM 742 C CA . GLU A 1 98 ? 23.576 -17.611 -3.718 1.00 88.62 98 GLU A CA 1
ATOM 743 C C . GLU A 1 98 ? 24.465 -16.430 -3.296 1.00 88.62 98 GLU A C 1
ATOM 745 O O . GLU A 1 98 ? 24.619 -16.129 -2.114 1.00 88.62 98 GLU A O 1
ATOM 750 N N . LYS A 1 99 ? 25.089 -15.752 -4.268 1.00 88.38 99 LYS A N 1
ATOM 751 C CA . LYS A 1 99 ? 25.881 -14.547 -4.011 1.00 88.38 99 LYS A CA 1
ATOM 752 C C . LYS A 1 99 ? 24.968 -13.323 -4.007 1.00 88.38 99 LYS A C 1
ATOM 754 O O . LYS A 1 99 ? 24.159 -13.207 -4.932 1.00 88.38 99 LYS A O 1
ATOM 759 N N . PRO A 1 100 ? 25.162 -12.371 -3.076 1.00 87.31 100 PRO A N 1
ATOM 760 C CA . PRO A 1 100 ? 24.477 -11.090 -3.132 1.00 87.31 100 PRO A CA 1
ATOM 761 C C . PRO A 1 100 ? 24.688 -10.418 -4.490 1.00 87.31 100 PRO A C 1
ATOM 763 O O . PRO A 1 100 ? 25.816 -10.333 -4.997 1.00 87.31 100 PRO A O 1
ATOM 766 N N . VAL A 1 101 ? 23.605 -9.931 -5.087 1.00 90.25 101 VAL A N 1
ATOM 767 C CA . VAL A 1 101 ? 23.718 -9.001 -6.207 1.00 90.25 101 VAL A CA 1
ATOM 768 C C . VAL A 1 101 ? 24.089 -7.651 -5.618 1.00 90.25 101 VAL A C 1
ATOM 770 O O . VAL A 1 101 ? 23.461 -7.227 -4.661 1.00 90.25 101 VAL A O 1
ATOM 773 N N . ILE A 1 102 ? 25.151 -7.031 -6.132 1.00 91.38 102 ILE A N 1
ATOM 774 C CA . ILE A 1 102 ? 25.642 -5.719 -5.684 1.00 91.38 102 ILE A CA 1
ATOM 775 C C . ILE A 1 102 ? 25.511 -4.653 -6.776 1.00 91.38 102 ILE A C 1
ATOM 777 O O . ILE A 1 102 ? 25.613 -3.458 -6.496 1.00 91.38 102 ILE A O 1
ATOM 781 N N . THR A 1 103 ? 25.307 -5.071 -8.027 1.00 93.31 103 THR A N 1
ATOM 782 C CA . THR A 1 103 ? 25.080 -4.176 -9.161 1.00 93.31 103 THR A CA 1
ATOM 783 C C . THR A 1 103 ? 24.234 -4.835 -10.245 1.00 93.31 103 THR A C 1
ATOM 785 O O . THR A 1 103 ? 24.342 -6.040 -10.489 1.00 93.31 103 THR A O 1
ATOM 788 N N . TRP A 1 104 ? 23.436 -4.018 -10.924 1.00 95.88 104 TRP A N 1
ATOM 789 C CA . TRP A 1 104 ? 22.666 -4.375 -12.107 1.00 95.88 104 TRP A CA 1
ATOM 790 C C . TRP A 1 104 ? 23.079 -3.475 -13.262 1.00 95.88 104 TRP A C 1
ATOM 792 O O . TRP A 1 104 ? 23.025 -2.252 -13.165 1.00 95.88 104 TRP A O 1
ATOM 802 N N . LEU A 1 105 ? 23.478 -4.077 -14.375 1.00 97.12 105 LEU A N 1
ATOM 803 C CA . LEU A 1 105 ? 23.801 -3.368 -15.603 1.00 97.12 105 LEU A CA 1
ATOM 804 C C . LEU A 1 105 ? 22.678 -3.600 -16.611 1.00 97.12 105 LEU A C 1
ATOM 806 O O . LEU A 1 105 ? 22.425 -4.739 -17.005 1.00 97.12 105 LEU A O 1
ATOM 810 N N . VAL A 1 106 ? 22.019 -2.526 -17.040 1.00 97.56 106 VAL A N 1
ATOM 811 C CA . VAL A 1 106 ? 20.962 -2.579 -18.057 1.00 97.56 106 VAL A CA 1
ATOM 812 C C . VAL A 1 106 ? 21.476 -1.967 -19.346 1.00 97.56 106 VAL A C 1
ATOM 814 O O . VAL A 1 106 ? 21.873 -0.803 -19.380 1.00 97.56 106 VAL A O 1
ATOM 817 N N . GLU A 1 107 ? 21.462 -2.748 -20.419 1.00 97.25 107 GLU A N 1
ATOM 818 C CA . GLU A 1 107 ? 21.814 -2.275 -21.753 1.00 97.25 107 GLU A CA 1
ATOM 819 C C . GLU A 1 107 ? 20.545 -1.900 -22.512 1.00 97.25 107 GLU A C 1
ATOM 821 O O . GLU A 1 107 ? 19.595 -2.684 -22.593 1.00 97.25 107 GLU A O 1
ATOM 826 N N . LEU A 1 108 ? 20.537 -0.698 -23.081 1.00 96.38 108 LEU A N 1
ATOM 827 C CA . LEU A 1 108 ? 19.407 -0.150 -23.819 1.00 96.38 108 LEU A CA 1
ATOM 828 C C . LEU A 1 108 ? 19.831 0.240 -25.231 1.00 96.38 108 LEU A C 1
ATOM 830 O O . LEU A 1 108 ? 20.986 0.589 -25.480 1.00 96.38 108 LEU A O 1
ATOM 834 N N . THR A 1 109 ? 18.875 0.250 -26.151 1.00 95.25 109 THR A N 1
ATOM 835 C CA . THR A 1 109 ? 19.002 0.937 -27.439 1.00 95.25 109 THR A CA 1
ATOM 836 C C . THR A 1 109 ? 17.992 2.073 -27.501 1.00 95.25 109 THR A C 1
ATOM 838 O O . THR A 1 109 ? 16.804 1.859 -27.281 1.00 95.25 109 THR A O 1
ATOM 841 N N . LEU A 1 110 ? 18.461 3.275 -27.820 1.00 93.12 110 LEU A N 1
ATOM 842 C CA . LEU A 1 110 ? 17.648 4.476 -27.978 1.00 93.12 110 LEU A CA 1
ATOM 843 C C . LEU A 1 110 ? 17.455 4.812 -29.448 1.00 93.12 110 LEU A C 1
ATOM 845 O O . LEU A 1 110 ? 18.381 4.676 -30.246 1.00 93.12 110 LEU A O 1
ATOM 849 N N . ALA A 1 111 ? 16.281 5.311 -29.812 1.00 90.69 111 ALA A N 1
ATOM 850 C CA . ALA A 1 111 ? 16.029 5.741 -31.180 1.00 90.69 111 ALA A CA 1
ATOM 851 C C . ALA A 1 111 ? 14.956 6.831 -31.273 1.00 90.69 111 ALA A C 1
ATOM 853 O O . ALA A 1 111 ? 14.208 7.084 -30.325 1.00 90.69 111 ALA A O 1
ATOM 854 N N . SER A 1 112 ? 14.897 7.466 -32.445 1.00 84.38 112 SER A N 1
ATOM 855 C CA . SER A 1 112 ? 13.799 8.343 -32.846 1.00 84.38 112 SER A CA 1
ATOM 856 C C . SER A 1 112 ? 12.820 7.570 -33.716 1.00 84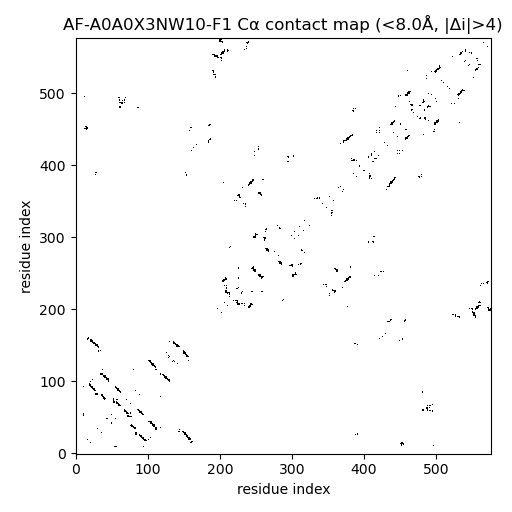.38 112 SER A C 1
ATOM 858 O O . SER A 1 112 ? 13.233 6.897 -34.663 1.00 84.38 112 SER A O 1
ATOM 860 N N . SER A 1 113 ? 11.528 7.696 -33.446 1.00 76.81 113 SER A N 1
ATOM 861 C CA . SER A 1 113 ? 10.496 7.307 -34.402 1.00 76.81 113 SER A CA 1
ATOM 862 C C . SER A 1 113 ? 9.224 8.119 -34.189 1.00 76.81 113 SER A C 1
ATOM 864 O O . SER A 1 113 ? 8.731 8.237 -33.065 1.00 76.81 113 SER A O 1
ATOM 866 N N . SER A 1 114 ? 8.673 8.654 -35.281 1.00 67.88 114 SER A N 1
ATOM 867 C CA . SER A 1 114 ? 7.330 9.241 -35.310 1.00 67.88 114 SER A CA 1
ATOM 868 C C . SER A 1 114 ? 6.244 8.193 -35.583 1.00 67.88 114 SER A C 1
ATOM 870 O O . SER A 1 114 ? 5.116 8.368 -35.132 1.00 67.88 114 SER A O 1
ATOM 872 N N . THR A 1 115 ? 6.570 7.088 -36.272 1.00 61.69 115 THR A N 1
ATOM 873 C CA . THR A 1 115 ? 5.648 5.980 -36.586 1.00 61.69 115 THR A CA 1
ATOM 874 C C . THR A 1 115 ? 6.399 4.642 -36.677 1.00 61.69 115 THR A C 1
ATOM 876 O O . THR A 1 115 ? 7.427 4.538 -37.337 1.00 61.69 115 THR A O 1
ATOM 879 N N . GLY A 1 116 ? 5.888 3.592 -36.021 1.00 64.94 116 GLY A N 1
ATOM 880 C CA . GLY A 1 116 ? 6.457 2.235 -36.089 1.00 64.94 116 GLY A CA 1
ATOM 881 C C . GLY A 1 116 ? 7.747 2.006 -35.279 1.00 64.94 116 GLY A C 1
ATOM 882 O O . GLY A 1 116 ? 8.226 2.888 -34.561 1.00 64.94 116 GLY A O 1
ATOM 883 N N . ALA A 1 117 ? 8.286 0.784 -35.368 1.00 69.56 117 ALA A N 1
ATOM 884 C CA . ALA A 1 117 ? 9.517 0.375 -34.687 1.00 69.56 117 ALA A CA 1
ATOM 885 C C . ALA A 1 117 ? 10.764 0.980 -35.376 1.00 69.56 117 ALA A C 1
ATOM 887 O O . ALA A 1 117 ? 10.909 0.836 -36.591 1.00 69.56 117 ALA A O 1
ATOM 888 N N . PRO A 1 118 ? 11.670 1.641 -34.633 1.00 76.12 118 PRO A N 1
ATOM 889 C CA . PRO A 1 118 ? 12.924 2.163 -35.170 1.00 76.12 118 PRO A CA 1
ATOM 890 C C . PRO A 1 118 ? 13.824 1.097 -35.819 1.00 76.12 118 PRO A C 1
ATOM 892 O O . PRO A 1 118 ? 13.919 -0.031 -35.340 1.00 76.12 118 PRO A O 1
ATOM 895 N N . VAL A 1 119 ? 14.540 1.491 -36.882 1.00 65.38 119 VAL A N 1
ATOM 896 C CA . VAL A 1 119 ? 15.436 0.609 -37.668 1.00 65.38 119 VAL A CA 1
ATOM 897 C C . VAL A 1 119 ? 16.907 0.714 -37.231 1.00 65.38 119 VAL A C 1
ATOM 899 O O . VAL A 1 119 ? 17.691 -0.210 -37.434 1.00 65.38 119 VAL A O 1
ATOM 902 N N . LYS A 1 120 ? 17.305 1.839 -36.624 1.00 71.06 120 LYS A N 1
ATOM 903 C CA . LYS A 1 120 ? 18.652 2.091 -36.088 1.00 71.06 120 LYS A CA 1
ATOM 904 C C . LYS A 1 120 ? 18.539 2.808 -34.749 1.00 71.06 120 LYS A C 1
ATOM 906 O O . LYS A 1 120 ? 17.636 3.623 -34.574 1.00 71.06 120 LYS A O 1
ATOM 911 N N . GLY A 1 121 ? 19.468 2.534 -33.841 1.00 81.62 121 GLY A N 1
ATOM 912 C CA . GLY A 1 121 ? 19.509 3.192 -32.544 1.00 81.62 121 GLY A CA 1
ATOM 913 C C . GLY A 1 121 ? 20.901 3.227 -31.928 1.00 81.62 121 GLY A C 1
ATOM 914 O O . GLY A 1 121 ? 21.810 2.529 -32.378 1.00 81.62 121 GLY A O 1
ATOM 915 N N . THR A 1 122 ? 21.046 4.066 -30.910 1.00 87.12 122 THR A N 1
ATOM 916 C CA . THR A 1 122 ? 22.272 4.269 -30.138 1.00 87.12 122 THR A CA 1
ATOM 917 C C . THR A 1 122 ? 22.230 3.385 -28.900 1.00 87.12 122 THR A C 1
ATOM 919 O O . THR A 1 122 ? 21.259 3.428 -28.146 1.00 87.12 122 THR A O 1
ATOM 922 N N . SER A 1 123 ? 23.266 2.577 -28.680 1.00 91.44 123 SER A N 1
ATOM 923 C CA . SER A 1 123 ? 23.364 1.754 -27.474 1.00 91.44 123 SER A CA 1
ATOM 924 C C . SER A 1 123 ? 23.852 2.572 -26.283 1.00 91.44 123 SER A C 1
ATOM 926 O O . SER A 1 123 ? 24.773 3.376 -26.415 1.00 91.44 123 SER A O 1
ATOM 928 N N . MET A 1 124 ? 23.285 2.317 -25.110 1.00 93.81 124 MET A N 1
ATOM 929 C CA . MET A 1 124 ? 23.740 2.883 -23.842 1.00 93.81 124 MET A CA 1
ATOM 930 C C . MET A 1 124 ? 23.678 1.837 -22.730 1.00 93.81 124 MET A C 1
ATOM 932 O O . MET A 1 124 ? 23.012 0.809 -22.871 1.00 93.81 124 MET A O 1
ATOM 936 N N . LYS A 1 125 ? 24.348 2.116 -21.610 1.00 94.50 125 LYS A N 1
ATOM 937 C CA . LYS A 1 125 ? 24.314 1.263 -20.421 1.00 94.50 125 LYS A CA 1
ATOM 938 C C . LYS A 1 125 ? 23.964 2.075 -19.183 1.00 94.50 125 LYS A C 1
ATOM 940 O O . LYS A 1 125 ? 24.460 3.186 -19.017 1.00 94.50 125 LYS A O 1
ATOM 945 N N . LEU A 1 126 ? 23.146 1.492 -18.321 1.00 95.56 126 LEU A N 1
ATOM 946 C CA . LEU A 1 126 ? 22.803 2.010 -17.003 1.00 95.56 126 LEU A CA 1
ATOM 947 C C . LEU A 1 126 ? 23.428 1.094 -15.957 1.00 95.56 126 LEU A C 1
ATOM 949 O O . LEU A 1 126 ? 23.151 -0.103 -15.958 1.00 95.56 126 LEU A O 1
ATOM 953 N N . ASN A 1 127 ? 24.281 1.641 -15.096 1.00 94.69 127 ASN A N 1
ATOM 954 C CA . ASN A 1 127 ? 24.885 0.899 -13.993 1.00 94.69 127 ASN A CA 1
ATOM 955 C C . ASN A 1 127 ? 24.142 1.245 -12.704 1.00 94.69 127 ASN A C 1
ATOM 957 O O . ASN A 1 127 ? 24.227 2.383 -12.251 1.00 94.69 127 ASN A O 1
ATOM 961 N N . CYS A 1 128 ? 23.441 0.284 -12.119 1.00 94.06 128 CYS A N 1
ATOM 962 C CA . CYS A 1 128 ? 22.558 0.460 -10.972 1.00 94.06 128 CYS A CA 1
ATOM 963 C C . CYS A 1 128 ? 23.103 -0.331 -9.769 1.00 94.06 128 CYS A C 1
ATOM 965 O O . CYS A 1 128 ? 22.829 -1.528 -9.651 1.00 94.06 128 CYS A O 1
ATOM 967 N N . PRO A 1 129 ? 23.888 0.304 -8.876 1.00 91.06 129 PRO A N 1
ATOM 968 C CA . PRO A 1 129 ? 24.313 -0.310 -7.622 1.00 91.06 129 PRO A CA 1
ATOM 969 C C . PRO A 1 129 ? 23.109 -0.734 -6.782 1.00 91.06 129 PRO A C 1
ATOM 971 O O . PRO A 1 129 ? 22.179 0.050 -6.618 1.00 91.06 129 PRO A O 1
ATOM 974 N N . ALA A 1 130 ? 23.147 -1.947 -6.247 1.00 83.06 130 ALA A N 1
ATOM 975 C CA . ALA A 1 130 ? 22.067 -2.528 -5.463 1.00 83.06 130 ALA A CA 1
ATOM 976 C C . ALA A 1 130 ? 22.661 -3.441 -4.391 1.00 83.06 130 ALA A C 1
ATOM 978 O O . ALA A 1 130 ? 22.861 -4.611 -4.665 1.00 83.06 130 ALA A O 1
ATOM 979 N N . ASN A 1 131 ? 23.020 -2.932 -3.216 1.00 75.69 131 ASN A N 1
ATOM 980 C CA . ASN A 1 131 ? 23.589 -3.736 -2.125 1.00 75.69 131 ASN A CA 1
ATOM 981 C C . ASN A 1 131 ? 22.805 -3.508 -0.823 1.00 75.69 131 ASN A C 1
ATOM 983 O O . ASN A 1 131 ? 21.846 -2.746 -0.808 1.00 75.69 131 ASN A O 1
ATOM 987 N N . SER A 1 132 ? 23.214 -4.137 0.283 1.00 67.12 132 SER A N 1
ATOM 988 C CA . SER A 1 132 ? 22.510 -4.031 1.574 1.00 67.12 132 SER A CA 1
ATOM 989 C C . SER A 1 132 ? 22.424 -2.608 2.148 1.00 67.12 132 SER A C 1
ATOM 991 O O . SER A 1 132 ? 21.664 -2.381 3.081 1.00 67.12 132 SER A O 1
ATOM 993 N N . ILE A 1 133 ? 23.222 -1.669 1.633 1.00 70.19 133 ILE A N 1
ATOM 994 C CA . ILE A 1 133 ? 23.221 -0.250 2.020 1.00 70.19 133 ILE A CA 1
ATOM 995 C C . ILE A 1 133 ? 22.448 0.587 0.991 1.00 70.19 133 ILE A C 1
ATOM 997 O O . ILE A 1 133 ? 21.812 1.574 1.340 1.00 70.19 133 ILE A O 1
ATOM 1001 N N . VAL A 1 134 ? 22.507 0.205 -0.285 1.00 78.25 134 VAL A N 1
ATOM 1002 C CA . VAL A 1 134 ? 21.924 0.942 -1.408 1.00 78.25 134 VAL A CA 1
ATOM 1003 C C . VAL A 1 134 ? 20.934 0.030 -2.113 1.00 78.25 134 VAL A C 1
ATOM 1005 O O . VAL A 1 134 ? 21.286 -0.617 -3.091 1.00 78.25 134 VAL A O 1
ATOM 1008 N N . GLU A 1 135 ? 19.707 -0.058 -1.607 1.00 84.38 135 GLU A N 1
ATOM 1009 C CA . GLU A 1 135 ? 18.649 -0.866 -2.231 1.00 84.38 135 GLU A CA 1
ATOM 1010 C C . GLU A 1 135 ? 17.888 -0.110 -3.325 1.00 84.38 135 GLU A C 1
ATOM 1012 O O . GLU A 1 135 ? 17.205 -0.727 -4.128 1.00 84.38 135 GLU A O 1
ATOM 1017 N N . ALA A 1 136 ? 18.012 1.214 -3.406 1.00 87.50 136 ALA A N 1
ATOM 1018 C CA . ALA A 1 136 ? 17.339 2.027 -4.410 1.00 87.50 136 ALA A CA 1
ATOM 1019 C C . ALA A 1 136 ? 18.231 3.179 -4.876 1.00 87.50 136 ALA A C 1
ATOM 1021 O O . ALA A 1 136 ? 19.165 3.583 -4.181 1.00 87.50 136 ALA A O 1
ATOM 1022 N N . GLY A 1 137 ? 17.936 3.740 -6.045 1.00 85.44 137 GLY A N 1
ATOM 1023 C CA . GLY A 1 137 ? 18.663 4.898 -6.553 1.00 85.44 137 GLY A CA 1
ATOM 1024 C C . GLY A 1 137 ? 18.000 5.542 -7.759 1.00 85.44 137 GLY A C 1
ATOM 1025 O O . GLY A 1 137 ? 17.147 4.951 -8.416 1.00 85.44 137 GLY A O 1
ATOM 1026 N N . LYS A 1 138 ? 18.399 6.779 -8.056 1.00 86.81 138 LYS A N 1
ATOM 1027 C CA . LYS A 1 138 ? 17.927 7.545 -9.215 1.00 86.81 138 LYS A CA 1
ATOM 1028 C C . LYS A 1 138 ? 19.103 8.068 -10.029 1.00 86.81 138 LYS A C 1
ATOM 1030 O O . LYS A 1 138 ? 20.145 8.389 -9.459 1.00 86.81 138 LYS A O 1
ATOM 1035 N N . GLN A 1 139 ? 18.949 8.141 -11.348 1.00 88.44 139 GLN A N 1
ATOM 1036 C CA . GLN A 1 139 ? 19.990 8.625 -12.259 1.00 88.44 139 GLN A CA 1
ATOM 1037 C C . GLN A 1 139 ? 19.383 9.430 -13.407 1.00 88.44 139 GLN A C 1
ATOM 1039 O O . GLN A 1 139 ? 18.375 9.026 -13.980 1.00 88.44 139 GLN A O 1
ATOM 1044 N N . SER A 1 140 ? 20.055 10.517 -13.784 1.00 89.38 140 SER A N 1
ATOM 1045 C CA . SER A 1 140 ? 19.801 11.265 -15.017 1.00 89.38 140 SER A CA 1
ATOM 1046 C C . SER A 1 140 ? 21.005 11.085 -15.931 1.00 89.38 140 SER A C 1
ATOM 1048 O O . SER A 1 140 ? 22.066 11.668 -15.708 1.00 89.38 140 SER A O 1
ATOM 1050 N N . VAL A 1 141 ? 20.871 10.228 -16.940 1.00 91.31 141 VAL A N 1
ATOM 1051 C CA . VAL A 1 141 ? 21.985 9.827 -17.808 1.00 91.31 141 VAL A CA 1
ATOM 1052 C C . VAL A 1 141 ? 21.931 10.615 -19.103 1.00 91.31 141 VAL A C 1
ATOM 1054 O O . VAL A 1 141 ? 20.887 10.673 -19.743 1.00 91.31 141 VAL A O 1
ATOM 1057 N N . LYS A 1 142 ? 23.049 11.228 -19.501 1.00 92.00 142 LYS A N 1
ATOM 1058 C CA . LYS A 1 142 ? 23.134 11.969 -20.764 1.00 92.00 142 LYS A CA 1
ATOM 1059 C C . LYS A 1 142 ? 23.059 10.997 -21.945 1.00 92.00 142 LYS A C 1
ATOM 1061 O O . LYS A 1 142 ? 23.803 10.019 -21.976 1.00 92.00 142 LYS A O 1
ATOM 1066 N N . ILE A 1 143 ? 22.169 11.263 -22.899 1.00 91.00 143 ILE A N 1
ATOM 1067 C CA . ILE A 1 143 ? 21.875 10.351 -24.022 1.00 91.00 143 ILE A CA 1
ATOM 1068 C C . ILE A 1 143 ? 22.160 10.945 -25.402 1.00 91.00 143 ILE A C 1
ATOM 1070 O O . ILE A 1 143 ? 22.185 10.206 -26.382 1.00 91.00 143 ILE A O 1
ATOM 1074 N N . ASP A 1 144 ? 22.396 12.254 -25.485 1.00 86.44 144 ASP A N 1
ATOM 1075 C CA . ASP A 1 144 ? 22.838 12.929 -26.704 1.00 86.44 144 ASP A CA 1
ATOM 1076 C C . ASP A 1 144 ? 23.625 14.216 -26.391 1.00 86.44 144 ASP A C 1
ATOM 1078 O O . ASP A 1 144 ? 23.774 14.605 -25.232 1.00 86.44 144 ASP A O 1
ATOM 1082 N N . ASP A 1 145 ? 24.153 14.870 -27.430 1.00 85.12 145 ASP A N 1
ATOM 1083 C CA . ASP A 1 145 ? 24.993 16.068 -27.302 1.00 85.12 145 ASP A CA 1
ATOM 1084 C C . ASP A 1 145 ? 24.217 17.348 -26.958 1.00 85.12 145 ASP A C 1
ATOM 1086 O O . ASP A 1 145 ? 24.830 18.374 -26.644 1.00 85.12 145 ASP A O 1
ATOM 1090 N N . SER A 1 146 ? 22.881 17.321 -26.989 1.00 82.75 146 SER A N 1
ATOM 1091 C CA . SER A 1 146 ? 22.083 18.485 -26.614 1.00 82.75 146 SER A CA 1
ATOM 1092 C C . SER A 1 146 ? 22.225 18.792 -25.122 1.00 82.75 146 SER A C 1
ATOM 1094 O O . SER A 1 146 ? 22.460 17.915 -24.287 1.00 82.75 146 SER A O 1
ATOM 1096 N N . SER A 1 147 ? 22.070 20.068 -24.761 1.00 78.25 147 SER A N 1
ATOM 1097 C CA . SER A 1 147 ? 22.224 20.521 -23.373 1.00 78.25 147 SER A CA 1
ATOM 1098 C C . SER A 1 147 ? 21.231 19.867 -22.410 1.00 78.25 147 SER A C 1
ATOM 1100 O O . SER A 1 147 ? 21.521 19.764 -21.225 1.00 78.25 147 SER A O 1
ATOM 1102 N N . ASN A 1 148 ? 20.081 19.412 -22.921 1.00 80.12 148 ASN A N 1
ATOM 1103 C CA . ASN A 1 148 ? 18.980 18.869 -22.127 1.00 80.12 148 ASN A CA 1
ATOM 1104 C C . ASN A 1 148 ? 18.682 17.396 -22.459 1.00 80.12 148 ASN A C 1
ATOM 1106 O O . ASN A 1 148 ? 17.636 16.911 -22.037 1.00 80.12 148 ASN A O 1
ATOM 1110 N N . GLY A 1 149 ? 19.580 16.717 -23.187 1.00 89.00 149 GLY A N 1
ATOM 1111 C CA . GLY A 1 149 ? 19.460 15.340 -23.673 1.00 89.00 149 GLY A CA 1
ATOM 1112 C C . GLY A 1 149 ? 19.692 14.275 -22.603 1.00 89.00 149 GLY A C 1
ATOM 1113 O O . GLY A 1 149 ? 20.821 13.800 -22.470 1.00 89.00 149 GLY A O 1
ATOM 1114 N N . PHE A 1 150 ? 18.660 13.868 -21.859 1.00 90.75 150 PHE A N 1
ATOM 1115 C CA . PHE A 1 150 ? 18.798 12.909 -20.752 1.00 90.75 150 PHE A CA 1
ATOM 1116 C C . PHE A 1 150 ? 17.722 11.819 -20.726 1.00 90.75 150 PHE A C 1
ATOM 1118 O O . PHE A 1 150 ? 16.598 12.016 -21.184 1.00 90.75 150 PHE A O 1
ATOM 1125 N N . LEU A 1 151 ? 18.074 10.679 -20.136 1.00 91.38 151 LEU A N 1
ATOM 1126 C CA . LEU A 1 151 ? 17.157 9.637 -19.688 1.00 91.38 151 LEU A CA 1
ATOM 1127 C C . LEU A 1 151 ? 17.157 9.626 -18.158 1.00 91.38 151 LEU A C 1
ATOM 1129 O O . LEU A 1 151 ? 18.198 9.387 -17.542 1.00 91.38 151 LEU A O 1
ATOM 1133 N N . ASP A 1 152 ? 15.991 9.859 -17.568 1.00 90.00 152 ASP A N 1
ATOM 1134 C CA . ASP A 1 152 ? 15.791 9.829 -16.123 1.00 90.00 152 ASP A CA 1
ATOM 1135 C C . ASP A 1 152 ? 15.248 8.456 -15.713 1.00 90.00 152 ASP A C 1
ATOM 1137 O O . ASP A 1 152 ? 14.268 7.963 -16.285 1.00 90.00 152 ASP A O 1
ATOM 1141 N N . VAL A 1 153 ? 15.894 7.827 -14.732 1.00 91.56 153 VAL A N 1
ATOM 1142 C CA . VAL A 1 153 ? 15.525 6.505 -14.215 1.00 91.56 153 VAL A CA 1
ATOM 1143 C C . VAL A 1 153 ? 15.518 6.468 -12.695 1.00 91.56 153 VAL A C 1
ATOM 1145 O O . VAL A 1 153 ? 16.303 7.148 -12.029 1.00 91.56 153 VAL A O 1
ATOM 1148 N N . TYR A 1 154 ? 14.660 5.612 -12.156 1.00 90.62 154 TYR A N 1
ATOM 1149 C CA . TYR A 1 154 ? 14.628 5.222 -10.751 1.00 90.62 154 TYR A CA 1
ATOM 1150 C C . TYR A 1 154 ? 14.660 3.699 -10.671 1.00 90.62 154 TYR A C 1
ATOM 1152 O O . TYR A 1 154 ? 14.011 3.035 -11.476 1.00 90.62 154 TYR A O 1
ATOM 1160 N N . TYR A 1 155 ? 15.411 3.135 -9.734 1.00 92.00 155 TYR A N 1
ATOM 1161 C CA . TYR A 1 155 ? 15.458 1.696 -9.536 1.00 92.00 155 TYR A CA 1
ATOM 1162 C C . TYR A 1 155 ? 15.389 1.309 -8.063 1.00 92.00 155 TYR A C 1
ATOM 1164 O O . TYR A 1 155 ? 15.801 2.070 -7.186 1.00 92.00 155 TYR A O 1
ATOM 1172 N N . LEU A 1 156 ? 14.891 0.098 -7.827 1.00 92.31 156 LEU A N 1
ATOM 1173 C CA . LEU A 1 156 ? 14.732 -0.539 -6.527 1.00 92.31 156 LEU A CA 1
ATOM 1174 C C . LEU A 1 156 ? 15.113 -2.019 -6.645 1.00 92.31 156 LEU A C 1
ATOM 1176 O O . LEU A 1 156 ? 14.661 -2.723 -7.546 1.00 92.31 156 LEU A O 1
ATOM 1180 N N . ALA A 1 157 ? 15.931 -2.494 -5.721 1.00 93.06 157 ALA A N 1
ATOM 1181 C CA . ALA A 1 157 ? 16.251 -3.890 -5.522 1.00 93.06 157 ALA A CA 1
ATOM 1182 C C . ALA A 1 157 ? 15.439 -4.432 -4.344 1.00 93.06 157 ALA A C 1
ATOM 1184 O O . ALA A 1 157 ? 15.413 -3.849 -3.260 1.00 93.06 157 ALA A O 1
ATOM 1185 N N . ILE A 1 158 ? 14.773 -5.559 -4.567 1.00 92.25 158 ILE A N 1
ATOM 1186 C CA . ILE A 1 158 ? 13.960 -6.249 -3.570 1.00 92.25 158 ILE A CA 1
ATOM 1187 C C . ILE A 1 158 ? 14.609 -7.607 -3.335 1.00 92.25 158 ILE A C 1
ATOM 1189 O O . ILE A 1 158 ? 14.729 -8.427 -4.247 1.00 92.25 158 ILE A O 1
ATOM 1193 N N . SER A 1 159 ? 15.047 -7.817 -2.105 1.00 87.19 159 SER A N 1
ATOM 1194 C CA . SER A 1 159 ? 15.691 -9.046 -1.648 1.00 87.19 159 SER A CA 1
ATOM 1195 C C . SER A 1 159 ? 14.653 -9.962 -0.992 1.00 87.19 159 SER A C 1
ATOM 1197 O O . SER A 1 159 ? 13.579 -9.485 -0.606 1.00 87.19 159 SER A O 1
ATOM 1199 N N . PRO A 1 160 ? 14.923 -11.264 -0.829 1.00 86.25 160 PRO A N 1
ATOM 1200 C CA . PRO A 1 160 ? 14.048 -12.111 -0.034 1.00 86.25 160 PRO A CA 1
ATOM 1201 C C . PRO A 1 160 ? 14.112 -11.677 1.429 1.00 86.25 160 PRO A C 1
ATOM 1203 O O . PRO A 1 160 ? 15.049 -10.988 1.844 1.00 86.25 160 PRO A O 1
ATOM 1206 N N . THR A 1 161 ? 13.107 -12.050 2.215 1.00 82.50 161 THR A N 1
ATOM 1207 C CA . THR A 1 161 ? 13.154 -11.788 3.652 1.00 82.50 161 THR A CA 1
ATOM 1208 C C . THR A 1 161 ? 14.232 -12.652 4.280 1.00 82.50 161 THR A C 1
ATOM 1210 O O . THR A 1 161 ? 14.204 -13.875 4.166 1.00 82.50 161 THR A O 1
ATOM 1213 N N . ALA A 1 162 ? 15.198 -12.015 4.943 1.00 68.06 162 ALA A N 1
ATOM 1214 C CA . ALA A 1 162 ? 16.197 -12.731 5.717 1.00 68.06 162 ALA A CA 1
ATOM 1215 C C . ALA A 1 162 ? 15.494 -13.409 6.902 1.00 68.06 162 ALA A C 1
ATOM 1217 O O . ALA A 1 162 ? 15.242 -12.780 7.932 1.00 68.06 162 ALA A O 1
ATOM 1218 N N . HIS A 1 163 ? 15.133 -14.683 6.751 1.00 55.03 163 HIS A N 1
ATOM 1219 C CA . HIS A 1 163 ? 14.643 -15.482 7.864 1.00 55.03 163 HIS A CA 1
ATOM 1220 C C . HIS A 1 163 ? 15.775 -15.630 8.882 1.00 55.03 163 HIS A C 1
ATOM 1222 O O . HIS A 1 163 ? 16.709 -16.411 8.681 1.00 55.03 163 HIS A O 1
ATOM 1228 N N . ASP A 1 164 ? 15.694 -14.908 9.999 1.00 47.84 164 ASP A N 1
ATOM 1229 C CA . ASP A 1 164 ? 16.572 -15.160 11.137 1.00 47.84 164 ASP A CA 1
ATOM 1230 C C . ASP A 1 164 ? 16.130 -16.455 11.834 1.00 47.84 164 ASP A C 1
ATOM 1232 O O . ASP A 1 164 ? 15.469 -16.462 12.875 1.00 47.84 164 ASP A O 1
ATOM 1236 N N . GLN A 1 165 ? 16.474 -17.594 11.225 1.00 37.22 165 GLN A N 1
ATOM 1237 C CA . GLN A 1 165 ? 16.180 -18.909 11.788 1.00 37.22 165 GLN A CA 1
ATOM 1238 C C . GLN A 1 165 ? 16.787 -19.063 13.191 1.00 37.22 165 GLN A C 1
ATOM 1240 O O . GLN A 1 165 ? 16.257 -19.825 13.993 1.00 37.22 165 GLN A O 1
ATOM 1245 N N . LYS A 1 166 ? 17.862 -18.341 13.544 1.00 34.28 166 LYS A N 1
ATOM 1246 C CA . LYS A 1 166 ? 18.520 -18.489 14.854 1.00 34.28 166 LYS A CA 1
ATOM 1247 C C . LYS A 1 166 ? 17.730 -17.857 15.999 1.00 34.28 166 LYS A C 1
ATOM 1249 O O . LYS A 1 166 ? 17.707 -18.441 17.083 1.00 34.28 166 LYS A O 1
ATOM 1254 N N . ALA A 1 167 ? 17.058 -16.728 15.774 1.00 37.69 167 ALA A N 1
ATOM 1255 C CA . ALA A 1 167 ? 16.253 -16.070 16.806 1.00 37.69 167 ALA A CA 1
ATOM 1256 C C . ALA A 1 167 ? 14.991 -16.876 17.174 1.00 37.69 167 ALA A C 1
ATOM 1258 O O . ALA A 1 167 ? 14.604 -16.928 18.342 1.00 37.69 167 ALA A O 1
ATOM 1259 N N . ALA A 1 168 ? 14.389 -17.578 16.207 1.00 36.69 168 ALA A N 1
ATOM 1260 C CA . ALA A 1 168 ? 13.207 -18.413 16.437 1.00 36.69 168 ALA A CA 1
ATOM 1261 C C . ALA A 1 168 ? 13.477 -19.623 17.359 1.00 36.69 168 ALA A C 1
ATOM 1263 O O . ALA A 1 168 ? 12.576 -20.078 18.062 1.00 36.69 168 ALA A O 1
ATOM 1264 N N . TYR A 1 169 ? 14.716 -20.130 17.401 1.00 35.62 169 TYR A N 1
ATOM 1265 C CA . TYR A 1 169 ? 15.080 -21.291 18.224 1.00 35.62 169 TYR A CA 1
ATOM 1266 C C . TYR A 1 169 ? 15.427 -20.957 19.684 1.00 35.62 169 TYR A C 1
ATOM 1268 O O . TYR A 1 169 ? 15.388 -21.862 20.518 1.00 35.62 169 TYR A O 1
ATOM 1276 N N . GLN A 1 170 ? 15.752 -19.704 20.027 1.00 34.44 170 GLN A N 1
ATOM 1277 C CA . GLN A 1 170 ? 16.092 -19.339 21.413 1.00 34.44 170 GLN A CA 1
ATOM 1278 C C . GLN A 1 170 ? 14.856 -19.054 22.286 1.00 34.44 170 GLN A C 1
ATOM 1280 O O . GLN A 1 170 ? 14.885 -19.359 23.475 1.00 34.44 170 GLN A O 1
ATOM 1285 N N . ASP A 1 171 ? 13.739 -18.616 21.693 1.00 36.44 171 ASP A N 1
ATOM 1286 C CA . ASP A 1 171 ? 12.430 -18.458 22.362 1.00 36.44 171 ASP A CA 1
ATOM 1287 C C . ASP A 1 171 ? 11.552 -19.734 22.296 1.00 36.44 171 ASP A C 1
ATOM 1289 O O . ASP A 1 171 ? 10.344 -19.714 22.556 1.00 36.44 171 ASP A O 1
ATOM 1293 N N . ALA A 1 172 ? 12.150 -20.889 21.981 1.00 33.34 172 ALA A N 1
ATOM 1294 C CA . ALA A 1 172 ? 11.462 -22.173 21.799 1.00 33.34 172 ALA A CA 1
ATOM 1295 C C . ALA A 1 172 ? 10.809 -22.758 23.073 1.00 33.34 172 ALA A C 1
ATOM 1297 O O . ALA A 1 172 ? 10.237 -23.846 23.025 1.00 33.34 172 ALA A O 1
ATOM 1298 N N . ALA A 1 173 ? 10.854 -22.054 24.209 1.00 37.44 173 ALA A N 1
ATOM 1299 C CA . ALA A 1 173 ? 10.058 -22.402 25.385 1.00 37.44 173 ALA A CA 1
ATOM 1300 C C . ALA A 1 173 ? 8.566 -22.036 25.222 1.00 37.44 173 ALA A C 1
ATOM 1302 O O . ALA A 1 173 ? 7.730 -22.627 25.902 1.00 37.44 173 ALA A O 1
ATOM 1303 N N . CYS A 1 174 ? 8.220 -21.113 24.311 1.00 38.59 174 CYS A N 1
ATOM 1304 C CA . CYS A 1 174 ? 6.835 -20.677 24.066 1.00 38.59 174 CYS A CA 1
ATOM 1305 C C . CYS A 1 174 ? 6.293 -21.080 22.676 1.00 38.59 174 CYS A C 1
ATOM 1307 O O . CYS A 1 174 ? 5.099 -20.970 22.404 1.00 38.59 174 CYS A O 1
ATOM 1309 N N . LEU A 1 175 ? 7.152 -21.584 21.787 1.00 39.81 175 LEU A N 1
ATOM 1310 C CA . LEU A 1 175 ? 6.779 -21.957 20.424 1.00 39.81 175 LEU A CA 1
ATOM 1311 C C . LEU A 1 175 ? 6.578 -23.471 20.341 1.00 39.81 175 LEU A C 1
ATOM 1313 O O . LEU A 1 175 ? 7.519 -24.254 20.482 1.00 39.81 175 LEU A O 1
ATOM 1317 N N . SER A 1 176 ? 5.335 -23.902 20.113 1.00 35.75 176 SER A N 1
ATOM 1318 C CA . SER A 1 176 ? 5.063 -25.305 19.800 1.00 35.75 176 SER A CA 1
ATOM 1319 C C . SER A 1 176 ? 5.886 -25.710 18.572 1.00 35.75 176 SER A C 1
ATOM 1321 O O . SER A 1 176 ? 5.940 -24.976 17.584 1.00 35.75 176 SER A O 1
ATOM 1323 N N . LYS A 1 177 ? 6.493 -26.901 18.603 1.00 32.91 177 LYS A N 1
ATOM 1324 C CA . LYS A 1 177 ? 7.271 -27.503 17.499 1.00 32.91 177 LYS A CA 1
ATOM 1325 C C . LYS A 1 177 ? 6.419 -27.844 16.253 1.00 32.91 177 LYS A C 1
ATOM 1327 O O . LYS A 1 177 ? 6.813 -28.685 15.453 1.00 32.91 177 LYS A O 1
ATOM 1332 N N . HIS A 1 178 ? 5.248 -27.223 16.119 1.00 32.38 178 HIS A N 1
ATOM 1333 C CA . HIS A 1 178 ? 4.224 -27.470 15.108 1.00 32.38 178 HIS A CA 1
ATOM 1334 C C . HIS A 1 178 ? 3.830 -26.216 14.316 1.00 32.38 178 HIS A C 1
ATOM 1336 O O . HIS A 1 178 ? 2.857 -26.269 13.570 1.00 32.38 178 HIS A O 1
ATOM 1342 N N . LEU A 1 179 ? 4.554 -25.098 14.449 1.00 39.47 179 LEU A N 1
ATOM 1343 C CA . LEU A 1 179 ? 4.363 -23.955 13.552 1.00 39.47 179 LEU A CA 1
ATOM 1344 C C . LEU A 1 179 ? 4.963 -24.290 12.184 1.00 39.47 179 LEU A C 1
ATOM 1346 O O . LEU A 1 179 ? 6.116 -23.993 11.887 1.00 39.47 179 LEU A O 1
ATOM 1350 N N . ASP A 1 180 ? 4.160 -24.987 11.392 1.00 36.00 180 ASP A N 1
ATOM 1351 C CA . ASP A 1 180 ? 4.357 -25.172 9.967 1.00 36.00 180 ASP A CA 1
ATOM 1352 C C . ASP A 1 180 ? 4.122 -23.807 9.285 1.00 36.00 180 ASP A C 1
ATOM 1354 O O . ASP A 1 180 ? 3.007 -23.280 9.385 1.00 36.00 180 ASP A O 1
ATOM 1358 N N . PRO A 1 181 ? 5.115 -23.198 8.603 1.00 41.09 181 PRO A N 1
ATOM 1359 C CA . PRO A 1 181 ? 4.918 -21.946 7.861 1.00 41.09 181 PRO A CA 1
ATOM 1360 C C . PRO A 1 181 ? 3.819 -22.043 6.784 1.00 41.09 181 PRO A C 1
ATOM 1362 O O . PRO A 1 181 ? 3.406 -21.032 6.221 1.00 41.09 181 PRO A O 1
ATOM 1365 N N . VAL A 1 182 ? 3.327 -23.256 6.522 1.00 39.47 182 VAL A N 1
ATOM 1366 C CA . VAL A 1 182 ? 2.329 -23.600 5.509 1.00 39.47 182 VAL A CA 1
ATOM 1367 C C . VAL A 1 182 ? 0.875 -23.423 5.988 1.00 39.47 182 VAL A C 1
ATOM 1369 O O . VAL A 1 182 ? -0.024 -23.437 5.153 1.00 39.47 182 VAL A O 1
ATOM 1372 N N . ASN A 1 183 ? 0.602 -23.211 7.286 1.00 38.44 183 ASN A N 1
ATOM 1373 C CA . ASN A 1 183 ? -0.773 -23.260 7.822 1.00 38.44 183 ASN A CA 1
ATOM 1374 C C . ASN A 1 183 ? -1.243 -21.995 8.563 1.00 38.44 183 ASN A C 1
ATOM 1376 O O . ASN A 1 183 ? -2.011 -22.068 9.522 1.00 38.44 183 ASN A O 1
ATOM 1380 N N . TYR A 1 184 ? -0.834 -20.815 8.096 1.00 52.97 184 TYR A N 1
ATOM 1381 C CA . TYR A 1 184 ? -1.570 -19.596 8.431 1.00 52.97 184 TYR A CA 1
ATOM 1382 C C . TYR A 1 184 ? -2.888 -19.603 7.648 1.00 52.97 184 TYR A C 1
ATOM 1384 O O . TYR A 1 184 ? -2.847 -19.738 6.422 1.00 52.97 184 TYR A O 1
ATOM 1392 N N . PRO A 1 185 ? -4.059 -19.465 8.296 1.00 54.62 185 PRO A N 1
ATOM 1393 C CA . PRO A 1 185 ? -5.303 -19.323 7.563 1.00 54.62 185 PRO A CA 1
ATOM 1394 C C . PRO A 1 185 ? -5.239 -17.989 6.818 1.00 54.62 185 PRO A C 1
ATOM 1396 O O . PRO A 1 185 ? -5.436 -16.928 7.412 1.00 54.62 185 PRO A O 1
ATOM 1399 N N . GLY A 1 186 ? -4.915 -18.034 5.522 1.00 61.19 186 GLY A N 1
ATOM 1400 C CA . GLY A 1 186 ? -5.032 -16.871 4.651 1.00 61.19 186 GLY A CA 1
ATOM 1401 C C . GLY A 1 186 ? -6.413 -16.246 4.843 1.00 61.19 186 GLY A C 1
ATOM 1402 O O . GLY A 1 186 ? -7.405 -16.957 5.028 1.00 61.19 186 GLY A O 1
ATOM 1403 N N . PHE A 1 187 ? -6.494 -14.916 4.871 1.00 77.69 187 PHE A N 1
ATOM 1404 C CA . PHE A 1 187 ? -7.794 -14.261 4.953 1.00 77.69 187 PHE A CA 1
ATOM 1405 C C . PHE A 1 187 ? -8.556 -14.554 3.650 1.00 77.69 187 PHE A C 1
ATOM 1407 O O . PHE A 1 187 ? -8.013 -14.251 2.584 1.00 77.69 187 PHE A O 1
ATOM 1414 N N . PRO A 1 188 ? -9.768 -15.150 3.687 1.00 80.50 188 PRO A N 1
ATOM 1415 C CA . PRO A 1 188 ? -10.525 -15.472 2.480 1.00 80.50 188 PRO A CA 1
ATOM 1416 C C . PRO A 1 188 ? -11.140 -14.193 1.898 1.00 80.50 188 PRO A C 1
ATOM 1418 O O . PRO A 1 188 ? -12.347 -13.962 1.948 1.00 80.50 188 PRO A O 1
ATOM 1421 N N . LEU A 1 189 ? -10.276 -13.322 1.382 1.00 89.19 189 LEU A N 1
ATOM 1422 C CA . LEU A 1 189 ? -10.647 -12.051 0.797 1.00 89.19 189 LEU A CA 1
ATOM 1423 C C . LEU A 1 189 ? -11.307 -12.305 -0.559 1.00 89.19 189 LEU A C 1
ATOM 1425 O O . LEU A 1 189 ? -10.664 -12.727 -1.521 1.00 89.19 189 LEU A O 1
ATOM 1429 N N . ARG A 1 190 ? -12.617 -12.065 -0.639 1.00 93.12 190 ARG A N 1
ATOM 1430 C CA . ARG A 1 190 ? -13.374 -12.250 -1.880 1.00 93.12 190 ARG A CA 1
ATOM 1431 C C . ARG A 1 190 ? -13.047 -11.123 -2.876 1.00 93.12 190 ARG A C 1
ATOM 1433 O O . ARG A 1 190 ? -13.037 -9.954 -2.480 1.00 93.12 190 ARG A O 1
ATOM 1440 N N . PRO A 1 191 ? -12.853 -11.410 -4.172 1.00 96.25 191 PRO A N 1
ATOM 1441 C CA . PRO A 1 191 ? -12.788 -10.367 -5.195 1.00 96.25 191 PRO A CA 1
ATOM 1442 C C . PRO A 1 191 ? -14.139 -9.662 -5.377 1.00 96.25 191 PRO A C 1
ATOM 1444 O O . PRO A 1 191 ? -15.176 -10.173 -4.948 1.00 96.25 191 PRO A O 1
ATOM 1447 N N . VAL A 1 192 ? -14.161 -8.511 -6.051 1.00 97.69 192 VAL A N 1
ATOM 1448 C CA . VAL A 1 192 ? -15.416 -7.845 -6.439 1.00 97.69 192 VAL A CA 1
ATOM 1449 C C . VAL A 1 192 ? -16.280 -8.793 -7.280 1.00 97.69 192 VAL A C 1
ATOM 1451 O O . VAL A 1 192 ? -15.810 -9.432 -8.225 1.00 97.69 192 VAL A O 1
ATOM 1454 N N . SER A 1 193 ? -17.557 -8.900 -6.921 1.00 96.81 193 SER A N 1
ATOM 1455 C CA . SER A 1 193 ? -18.523 -9.765 -7.595 1.00 96.81 193 SER A CA 1
ATOM 1456 C C . SER A 1 193 ? -19.224 -9.008 -8.717 1.00 96.81 193 SER A C 1
ATOM 1458 O O . SER A 1 193 ? -19.702 -7.896 -8.517 1.00 96.81 193 SER A O 1
ATOM 1460 N N . ALA A 1 194 ? -19.351 -9.641 -9.883 1.00 95.00 194 ALA A N 1
ATOM 1461 C CA . ALA A 1 194 ? -20.170 -9.126 -10.980 1.00 95.00 194 ALA A CA 1
ATOM 1462 C C . ALA A 1 194 ? -21.679 -9.174 -10.669 1.00 95.00 194 ALA A C 1
ATOM 1464 O O . ALA A 1 194 ? -22.476 -8.554 -11.371 1.00 95.00 194 ALA A O 1
ATOM 1465 N N . GLN A 1 195 ? -22.078 -9.939 -9.648 1.00 95.00 195 GLN A N 1
ATOM 1466 C CA . GLN A 1 195 ? -23.458 -10.056 -9.181 1.00 95.00 195 GLN A CA 1
ATOM 1467 C C . GLN A 1 195 ? -23.614 -9.453 -7.779 1.00 95.00 195 GLN A C 1
ATOM 1469 O O . GLN A 1 195 ? -22.667 -9.513 -6.987 1.00 95.00 195 GLN A O 1
ATOM 1474 N N . PRO A 1 196 ? -24.805 -8.928 -7.439 1.00 95.69 196 PRO A N 1
ATOM 1475 C CA . PRO A 1 196 ? -25.115 -8.522 -6.076 1.00 95.69 196 PRO A CA 1
ATOM 1476 C C . PRO A 1 196 ? -24.840 -9.642 -5.068 1.00 95.69 196 PRO A C 1
ATOM 1478 O O . PRO A 1 196 ? -25.109 -10.812 -5.341 1.00 95.69 196 PRO A O 1
ATOM 1481 N N . VAL A 1 197 ? -24.355 -9.259 -3.894 1.00 95.56 197 VAL A N 1
ATOM 1482 C CA . VAL A 1 197 ? -24.191 -10.138 -2.729 1.00 95.56 197 VAL A CA 1
ATOM 1483 C C . VAL A 1 197 ? -25.161 -9.721 -1.626 1.00 95.56 197 VAL A C 1
ATOM 1485 O O . VAL A 1 197 ? -25.822 -8.679 -1.716 1.00 95.56 197 VAL A O 1
ATOM 1488 N N . SER A 1 198 ? -25.270 -10.518 -0.571 1.00 94.88 198 SER A N 1
ATOM 1489 C CA . SER A 1 198 ? -26.004 -10.118 0.627 1.00 94.88 198 SER A CA 1
ATOM 1490 C C . SER A 1 198 ? -25.210 -9.076 1.437 1.00 94.88 198 SER A C 1
ATOM 1492 O O . SER A 1 198 ? -23.977 -9.093 1.439 1.00 94.88 198 SER A O 1
ATOM 1494 N N . PRO A 1 199 ? -25.873 -8.167 2.179 1.00 94.38 199 PRO A N 1
ATOM 1495 C CA . PRO A 1 199 ? -25.174 -7.217 3.050 1.00 94.38 199 PRO A CA 1
ATOM 1496 C C . PRO A 1 199 ? -24.247 -7.873 4.087 1.00 94.38 199 PRO A C 1
ATOM 1498 O O . PRO A 1 199 ? -23.210 -7.301 4.415 1.00 94.38 199 PRO A O 1
ATOM 1501 N N . GLY A 1 200 ? -24.584 -9.076 4.569 1.00 93.38 200 GLY A N 1
ATOM 1502 C CA . GLY A 1 200 ? -23.764 -9.845 5.516 1.00 93.38 200 GLY A CA 1
ATOM 1503 C C . GLY A 1 200 ? -22.428 -10.331 4.941 1.00 93.38 200 GLY A C 1
ATOM 1504 O O . GLY A 1 200 ? -21.463 -10.500 5.686 1.00 93.38 200 GLY A O 1
ATOM 1505 N N . GLU A 1 201 ? -22.337 -10.489 3.617 1.00 94.19 201 GLU A N 1
ATOM 1506 C CA . GLU A 1 201 ? -21.102 -10.872 2.918 1.00 94.19 201 GLU A CA 1
ATOM 1507 C C . GLU A 1 201 ? -20.146 -9.694 2.693 1.00 94.19 201 GLU A C 1
ATOM 1509 O O . GLU A 1 201 ? -18.971 -9.910 2.383 1.00 94.19 201 GLU A O 1
ATOM 1514 N N . VAL A 1 202 ? -20.624 -8.453 2.841 1.00 96.19 202 VAL A N 1
ATOM 1515 C CA . VAL A 1 202 ? -19.780 -7.255 2.784 1.00 96.19 202 VAL A CA 1
ATOM 1516 C C . VAL A 1 202 ? -18.994 -7.162 4.087 1.00 96.19 202 VAL A C 1
ATOM 1518 O O . VAL A 1 202 ? -19.574 -6.971 5.160 1.00 96.19 202 VAL A O 1
ATOM 1521 N N . LEU A 1 203 ? -17.673 -7.303 3.982 1.00 96.75 203 LEU A N 1
ATOM 1522 C CA . LEU A 1 203 ? -16.754 -7.178 5.109 1.00 96.75 203 LEU A CA 1
ATOM 1523 C C . LEU A 1 203 ? -16.795 -5.753 5.677 1.00 96.75 203 LEU A C 1
ATOM 1525 O O . LEU A 1 203 ? -16.554 -4.798 4.946 1.00 96.75 203 LEU A O 1
ATOM 1529 N N . LEU A 1 204 ? -17.054 -5.602 6.974 1.00 97.69 204 LEU A N 1
ATOM 1530 C CA . LEU A 1 204 ? -16.916 -4.316 7.659 1.00 97.69 204 LEU A CA 1
ATOM 1531 C C . LEU A 1 204 ? -15.544 -4.230 8.325 1.00 97.69 204 LEU A C 1
ATOM 1533 O O . LEU A 1 204 ? -15.206 -5.076 9.148 1.00 97.69 204 LEU A O 1
ATOM 1537 N N . VAL A 1 205 ? -14.770 -3.213 7.968 1.00 98.44 205 VAL A N 1
ATOM 1538 C CA . VAL A 1 205 ? -13.443 -2.945 8.529 1.00 98.44 205 VAL A CA 1
ATOM 1539 C C . VAL A 1 205 ? -13.531 -1.677 9.371 1.00 98.44 205 VAL A C 1
ATOM 1541 O O . VAL A 1 205 ? -13.983 -0.654 8.874 1.00 98.44 205 VAL A O 1
ATOM 1544 N N . GLY A 1 206 ? -13.162 -1.726 10.646 1.00 98.31 206 GLY A N 1
ATOM 1545 C CA . GLY A 1 206 ? -13.168 -0.537 11.508 1.00 98.31 206 GLY A CA 1
ATOM 1546 C C . GLY A 1 206 ? -11.910 0.294 11.303 1.00 98.31 206 GLY A C 1
ATOM 1547 O O . GLY A 1 206 ? -10.825 -0.193 11.607 1.00 98.31 206 GLY A O 1
ATOM 1548 N N . HIS A 1 207 ? -12.047 1.516 10.792 1.00 98.12 207 HIS A N 1
ATOM 1549 C CA . HIS A 1 207 ? -10.920 2.411 10.515 1.00 98.12 207 HIS A CA 1
ATOM 1550 C C . HIS A 1 207 ? -10.202 2.780 11.819 1.00 98.12 207 HIS A C 1
ATOM 1552 O O . HIS A 1 207 ? -10.853 3.252 12.757 1.00 98.12 207 HIS A O 1
ATOM 1558 N N . ARG A 1 208 ? -8.892 2.519 11.912 1.00 97.88 208 ARG A N 1
ATOM 1559 C CA . ARG A 1 208 ? -8.065 2.730 13.117 1.00 97.88 208 ARG A CA 1
ATOM 1560 C C . ARG A 1 208 ? -8.674 2.153 14.403 1.00 97.88 208 ARG A C 1
ATOM 1562 O O . ARG A 1 208 ? -8.494 2.701 15.493 1.00 97.88 208 ARG A O 1
ATOM 1569 N N . GLY A 1 209 ? -9.444 1.069 14.290 1.00 97.75 209 GLY A N 1
ATOM 1570 C CA . GLY A 1 209 ? -10.242 0.501 15.376 1.00 97.75 209 GLY A CA 1
ATOM 1571 C C . GLY A 1 209 ? -11.724 0.864 15.292 1.00 97.75 209 GLY A C 1
ATOM 1572 O O . GLY A 1 209 ? -12.492 0.172 14.629 1.00 97.75 209 GLY A O 1
ATOM 1573 N N . LEU A 1 210 ? -12.156 1.892 16.024 1.00 96.62 210 LEU A N 1
ATOM 1574 C CA . LEU A 1 210 ? -13.572 2.294 16.108 1.00 96.62 210 LEU A CA 1
ATOM 1575 C C . LEU A 1 210 ? -13.918 3.559 15.321 1.00 96.62 210 LEU A C 1
ATOM 1577 O O . LEU A 1 210 ? -15.018 4.072 15.512 1.00 96.62 210 LEU A O 1
ATOM 1581 N N . GLY A 1 211 ? -12.995 4.036 14.489 1.00 94.38 211 GLY A N 1
ATOM 1582 C CA . GLY A 1 211 ? -13.082 5.279 13.737 1.00 94.38 211 GLY A CA 1
ATOM 1583 C C . GLY A 1 211 ? -11.852 6.153 13.925 1.00 94.38 211 GLY A C 1
ATOM 1584 O O . GLY A 1 211 ? -11.246 6.157 14.997 1.00 94.38 211 GLY A O 1
ATOM 1585 N N . ALA A 1 212 ? -11.510 6.905 12.879 1.00 90.19 212 ALA A N 1
ATOM 1586 C CA . ALA A 1 212 ? -10.541 7.984 12.988 1.00 90.19 212 ALA A CA 1
ATOM 1587 C C . ALA A 1 212 ? -11.150 9.163 13.751 1.00 90.19 212 ALA A C 1
ATOM 1589 O O . ALA A 1 212 ? -12.324 9.499 13.568 1.00 90.19 212 ALA A O 1
ATOM 1590 N N . GLU A 1 213 ? -10.339 9.795 14.589 1.00 92.25 213 GLU A N 1
ATOM 1591 C CA . GLU A 1 213 ? -10.751 10.983 15.322 1.00 92.25 213 GLU A CA 1
ATOM 1592 C C . GLU A 1 213 ? -10.842 12.186 14.382 1.00 92.25 213 GLU A C 1
ATOM 1594 O O . GLU A 1 213 ? -10.071 12.321 13.430 1.00 92.25 213 GLU A O 1
ATOM 1599 N N . THR A 1 214 ? -11.766 13.096 14.673 1.00 89.38 214 THR A N 1
ATOM 1600 C CA . THR A 1 214 ? -11.929 14.351 13.937 1.00 89.38 214 THR A CA 1
ATOM 1601 C C . THR A 1 214 ? -11.728 15.554 14.855 1.00 89.38 214 THR A C 1
ATOM 1603 O O . THR A 1 214 ? -12.027 15.512 16.053 1.00 89.38 214 THR A O 1
ATOM 1606 N N . ALA A 1 215 ? -11.196 16.644 14.295 1.00 86.12 215 ALA A N 1
ATOM 1607 C CA . ALA A 1 215 ? -10.872 17.858 15.047 1.00 86.12 215 ALA A CA 1
ATOM 1608 C C . ALA A 1 215 ? -12.119 18.641 15.505 1.00 86.12 215 ALA A C 1
ATOM 1610 O O . ALA A 1 215 ? -12.048 19.433 16.445 1.00 86.12 215 ALA A O 1
ATOM 1611 N N . ASP A 1 216 ? -13.255 18.442 14.835 1.00 85.50 216 ASP A N 1
ATOM 1612 C CA . ASP A 1 216 ? -14.530 19.115 15.092 1.00 85.50 216 ASP A CA 1
ATOM 1613 C C . ASP A 1 216 ? -15.372 18.443 16.190 1.00 85.50 216 ASP A C 1
ATOM 1615 O O . ASP A 1 216 ? -16.293 19.068 16.723 1.00 85.50 216 ASP A O 1
ATOM 1619 N N . ALA A 1 217 ? -15.045 17.206 16.578 1.00 85.44 217 ALA A N 1
ATOM 1620 C CA . ALA A 1 217 ? -15.736 16.480 17.637 1.00 85.44 217 ALA A CA 1
ATOM 1621 C C . ALA A 1 217 ? -14.968 16.529 18.979 1.00 85.44 217 ALA A C 1
ATOM 1623 O O . ALA A 1 217 ? -13.739 16.426 19.012 1.00 85.44 217 ALA A O 1
ATOM 1624 N N . PRO A 1 218 ? -15.657 16.637 20.136 1.00 84.38 218 PRO A N 1
ATOM 1625 C CA . PRO A 1 218 ? -14.993 16.604 21.438 1.00 84.38 218 PRO A CA 1
ATOM 1626 C C . PRO A 1 218 ? -14.240 15.287 21.658 1.00 84.38 218 PRO A C 1
ATOM 1628 O O . PRO A 1 218 ? -14.815 14.211 21.498 1.00 84.38 218 PRO A O 1
ATOM 1631 N N . ARG A 1 219 ? -12.971 15.361 22.083 1.00 81.19 219 ARG A N 1
ATOM 1632 C CA . ARG A 1 219 ? -12.113 14.180 22.299 1.00 81.19 219 ARG A CA 1
ATOM 1633 C C . ARG A 1 219 ? -12.763 13.147 23.229 1.00 81.19 219 ARG A C 1
ATOM 1635 O O . ARG A 1 219 ? -12.781 11.967 22.903 1.00 81.19 219 ARG A O 1
ATOM 1642 N N . ASP A 1 220 ? -13.369 13.583 24.334 1.00 81.62 220 ASP A N 1
ATOM 1643 C CA . ASP A 1 220 ? -14.024 12.693 25.311 1.00 81.62 220 ASP A CA 1
ATOM 1644 C C . ASP A 1 220 ? -15.277 11.980 24.771 1.00 81.62 220 ASP A C 1
ATOM 1646 O O . ASP A 1 220 ? -15.753 11.022 25.378 1.00 81.62 220 ASP A O 1
ATOM 1650 N N . CYS A 1 221 ? -15.804 12.414 23.624 1.00 83.75 221 CYS A N 1
ATOM 1651 C CA . CYS A 1 221 ? -16.929 11.773 22.943 1.00 83.75 221 CYS A CA 1
ATOM 1652 C C . CYS A 1 221 ? -16.493 10.788 21.849 1.00 83.75 221 CYS A C 1
ATOM 1654 O O . CYS A 1 221 ? -17.341 10.100 21.285 1.00 83.75 221 CYS A O 1
ATOM 1656 N N . GLN A 1 222 ? -15.198 10.718 21.547 1.00 90.50 222 GLN A N 1
ATOM 1657 C CA . GLN A 1 222 ? -14.642 9.866 20.500 1.00 90.50 222 GLN A CA 1
ATOM 1658 C C . GLN A 1 222 ? -13.862 8.712 21.125 1.00 90.50 222 GLN A C 1
ATOM 1660 O O . GLN A 1 222 ? -13.224 8.886 22.166 1.00 90.50 222 GLN A O 1
ATOM 1665 N N . TRP A 1 223 ? -13.844 7.553 20.473 1.00 94.25 223 TRP A N 1
ATOM 1666 C CA . TRP A 1 223 ? -12.926 6.480 20.853 1.00 94.25 223 TRP A CA 1
ATOM 1667 C C . TRP A 1 223 ? -11.508 6.820 20.375 1.00 94.25 223 TRP A C 1
ATOM 1669 O O . TRP A 1 223 ? -11.369 7.385 19.296 1.00 94.25 223 TRP A O 1
ATOM 1679 N N . PRO A 1 224 ? -10.465 6.523 21.168 1.00 94.69 224 PRO A N 1
ATOM 1680 C CA . PRO A 1 224 ? -9.097 6.856 20.792 1.00 94.69 224 PRO A CA 1
ATOM 1681 C C . PRO A 1 224 ? -8.608 5.967 19.641 1.00 94.69 224 PRO A C 1
ATOM 1683 O O . PRO A 1 224 ? -8.541 4.743 19.801 1.00 94.69 224 PRO A O 1
ATOM 1686 N N . GLU A 1 225 ? -8.264 6.571 18.505 1.00 95.25 225 GLU A N 1
ATOM 1687 C CA . GLU A 1 225 ? -7.832 5.849 17.301 1.00 95.25 225 GLU A CA 1
ATOM 1688 C C . GLU A 1 225 ? -6.493 5.119 17.506 1.00 95.25 225 GLU A C 1
ATOM 1690 O O . GLU A 1 225 ? -5.635 5.571 18.266 1.00 95.25 225 GLU A O 1
ATOM 1695 N N . ASN A 1 226 ? -6.301 3.985 16.823 1.00 97.56 226 ASN A N 1
ATOM 1696 C CA . ASN A 1 226 ? -5.076 3.176 16.882 1.00 97.56 226 ASN A CA 1
ATOM 1697 C C . ASN A 1 226 ? -4.681 2.727 18.311 1.00 97.56 226 ASN A C 1
ATOM 1699 O O . ASN A 1 226 ? -3.501 2.597 18.638 1.00 97.56 226 ASN A O 1
ATOM 1703 N N . THR A 1 227 ? -5.661 2.458 19.184 1.00 96.69 227 THR A N 1
ATOM 1704 C CA . THR A 1 227 ? -5.413 2.029 20.577 1.00 96.69 227 THR A CA 1
ATOM 1705 C C . THR A 1 227 ? -5.955 0.642 20.902 1.00 96.69 227 THR A C 1
ATOM 1707 O O . THR A 1 227 ? -6.965 0.204 20.347 1.00 96.69 227 THR A O 1
ATOM 1710 N N . LEU A 1 228 ? -5.350 -0.025 21.895 1.00 95.94 228 LEU A N 1
ATOM 1711 C CA . LEU A 1 228 ? -5.826 -1.320 22.396 1.00 95.94 228 LEU A CA 1
ATOM 1712 C C . LEU A 1 228 ? -7.290 -1.258 22.854 1.00 95.94 228 LEU A C 1
ATOM 1714 O O . LEU A 1 228 ? -8.050 -2.185 22.579 1.00 95.94 228 LEU A O 1
ATOM 1718 N N . LEU A 1 229 ? -7.709 -0.164 23.501 1.00 95.00 229 LEU A N 1
ATOM 1719 C CA . LEU A 1 229 ? -9.093 0.034 23.935 1.00 95.00 229 LEU A CA 1
ATOM 1720 C C . LEU A 1 229 ? -10.064 -0.019 22.750 1.00 95.00 229 LEU A C 1
ATOM 1722 O O . LEU A 1 229 ? -11.077 -0.717 22.823 1.00 95.00 229 LEU A O 1
ATOM 1726 N N . SER A 1 230 ? -9.748 0.691 21.663 1.00 96.69 230 SER A N 1
ATOM 1727 C CA . SER A 1 230 ? -10.585 0.702 20.461 1.00 96.69 230 SER A CA 1
ATOM 1728 C C . SER A 1 230 ? -10.684 -0.689 19.825 1.00 96.69 230 SER A C 1
ATOM 1730 O O . SER A 1 230 ? -11.785 -1.148 19.523 1.00 96.69 230 SER A O 1
ATOM 1732 N N . PHE A 1 231 ? -9.572 -1.424 19.723 1.00 97.62 231 PHE A N 1
ATOM 1733 C CA . PHE A 1 231 ? -9.553 -2.761 19.126 1.00 97.62 231 PHE A CA 1
ATOM 1734 C C . PHE A 1 231 ? -10.310 -3.795 19.966 1.00 97.62 231 PHE A C 1
ATOM 1736 O O . PHE A 1 231 ? -11.086 -4.586 19.429 1.00 97.62 231 PHE A O 1
ATOM 1743 N N . LEU A 1 232 ? -10.140 -3.778 21.290 1.00 95.56 232 LEU A N 1
ATOM 1744 C CA . LEU A 1 232 ? -10.871 -4.669 22.196 1.00 95.56 232 LEU A CA 1
ATOM 1745 C C . LEU A 1 232 ? -12.374 -4.407 22.132 1.00 95.56 232 LEU A C 1
ATOM 1747 O O . LEU A 1 232 ? -13.172 -5.347 22.093 1.00 95.56 232 LEU A O 1
ATOM 1751 N N . LYS A 1 233 ? -12.773 -3.134 22.068 1.00 95.56 233 LYS A N 1
ATOM 1752 C CA . LYS A 1 233 ? -14.180 -2.782 21.911 1.00 95.56 233 LYS A CA 1
ATOM 1753 C C . LYS A 1 233 ? -14.720 -3.186 20.536 1.00 95.56 233 LYS A C 1
ATOM 1755 O O . LYS A 1 233 ? -15.830 -3.709 20.479 1.00 95.56 233 LYS A O 1
ATOM 1760 N N . ALA A 1 234 ? -13.957 -3.013 19.456 1.00 96.88 234 ALA A N 1
ATOM 1761 C CA . ALA A 1 234 ? -14.341 -3.482 18.122 1.00 96.88 234 ALA A CA 1
ATOM 1762 C C . ALA A 1 234 ? -14.595 -5.000 18.108 1.00 96.88 234 ALA A C 1
ATOM 1764 O O . ALA A 1 234 ? -15.612 -5.452 17.579 1.00 96.88 234 ALA A O 1
ATOM 1765 N N . HIS A 1 235 ? -13.738 -5.776 18.780 1.00 95.31 235 HIS A N 1
ATOM 1766 C CA . HIS A 1 235 ? -13.953 -7.208 18.978 1.00 95.31 235 HIS A CA 1
ATOM 1767 C C . HIS A 1 235 ? -15.244 -7.507 19.764 1.00 95.31 235 HIS A C 1
ATOM 1769 O O . HIS A 1 235 ? -16.036 -8.339 19.325 1.00 95.31 235 HIS A O 1
ATOM 1775 N N . GLN A 1 236 ? -15.510 -6.804 20.875 1.00 93.00 236 GLN A N 1
ATOM 1776 C CA . GLN A 1 236 ? -16.756 -6.974 21.646 1.00 93.00 236 GLN A CA 1
ATOM 1777 C C . GLN A 1 236 ? -18.022 -6.649 20.839 1.00 93.00 236 GLN A C 1
ATOM 1779 O O . GLN A 1 236 ? -19.071 -7.244 21.079 1.00 93.00 236 GLN A O 1
ATOM 1784 N N . LEU A 1 237 ? -17.938 -5.716 19.887 1.00 94.75 237 LEU A N 1
ATOM 1785 C CA . LEU A 1 237 ? -19.041 -5.376 18.983 1.00 94.75 237 LEU A CA 1
ATOM 1786 C C . LEU A 1 237 ? -19.225 -6.395 17.843 1.00 94.75 237 LEU A C 1
ATOM 1788 O O . LEU A 1 237 ? -20.149 -6.254 17.045 1.00 94.75 237 LEU A O 1
ATOM 1792 N N . GLY A 1 238 ? -18.376 -7.423 17.758 1.00 93.81 238 GLY A N 1
ATOM 1793 C CA . GLY A 1 238 ? -18.458 -8.463 16.732 1.00 93.81 238 GLY A CA 1
ATOM 1794 C C . GLY A 1 238 ? -17.944 -8.024 15.361 1.00 93.81 238 GLY A C 1
ATOM 1795 O O . GLY A 1 238 ? -18.274 -8.664 14.361 1.00 93.81 238 GLY A O 1
ATOM 1796 N N . LEU A 1 239 ? -17.152 -6.949 15.302 1.00 96.06 239 LEU A N 1
ATOM 1797 C CA . LEU A 1 239 ? -16.533 -6.496 14.063 1.00 96.06 239 LEU A CA 1
ATOM 1798 C C . LEU A 1 239 ? -15.535 -7.561 13.563 1.00 96.06 239 LEU A C 1
ATOM 1800 O O . LEU A 1 239 ? -14.760 -8.096 14.360 1.00 96.06 239 LEU A O 1
ATOM 1804 N N . PRO A 1 240 ? -15.537 -7.906 12.265 1.00 95.62 240 PRO A N 1
ATOM 1805 C CA . PRO A 1 240 ? -14.701 -8.985 11.744 1.00 95.62 240 PRO A CA 1
ATOM 1806 C C . PRO A 1 240 ? -13.238 -8.565 11.560 1.00 95.62 240 PRO A C 1
ATOM 1808 O O . PRO A 1 240 ? -12.354 -9.422 11.596 1.00 95.62 240 PRO A O 1
ATOM 1811 N N . MET A 1 241 ? -12.983 -7.271 11.344 1.00 97.81 241 MET A N 1
ATOM 1812 C CA . MET A 1 241 ? -11.665 -6.725 11.042 1.00 97.81 241 MET A CA 1
ATOM 1813 C C . MET A 1 241 ? -11.558 -5.265 11.491 1.00 97.81 241 MET A C 1
ATOM 1815 O O . MET A 1 241 ? -12.533 -4.519 11.413 1.00 97.81 241 MET A O 1
ATOM 1819 N N . VAL A 1 242 ? -10.365 -4.852 11.906 1.00 98.56 242 VAL A N 1
ATOM 1820 C CA . VAL A 1 242 ? -9.989 -3.438 12.057 1.00 98.56 242 VAL A CA 1
ATOM 1821 C C . VAL A 1 242 ? -8.828 -3.120 11.130 1.00 98.56 242 VAL A C 1
ATOM 1823 O O . VAL A 1 242 ? -7.971 -3.971 10.900 1.00 98.56 242 VAL A O 1
ATOM 1826 N N . GLU A 1 243 ? -8.821 -1.907 10.605 1.00 98.69 243 GLU A N 1
ATOM 1827 C CA . GLU A 1 243 ? -7.649 -1.303 9.990 1.00 98.69 243 GLU A CA 1
ATOM 1828 C C . GLU A 1 243 ? -6.820 -0.613 11.089 1.00 98.69 243 GLU A C 1
ATOM 1830 O O . GLU A 1 243 ? -7.374 -0.171 12.106 1.00 98.69 243 GLU A O 1
ATOM 1835 N N . LEU A 1 244 ? -5.496 -0.618 10.934 1.00 98.56 244 LEU A N 1
ATOM 1836 C CA . LEU A 1 244 ? -4.560 0.101 11.794 1.00 98.56 244 LEU A CA 1
ATOM 1837 C C . LEU A 1 244 ? -3.320 0.556 11.023 1.00 98.56 244 LEU A C 1
ATOM 1839 O O . LEU A 1 244 ? -2.859 -0.121 10.104 1.00 98.56 244 LEU A O 1
ATOM 1843 N N . ASP A 1 245 ? -2.718 1.643 11.496 1.00 98.38 245 ASP A N 1
ATOM 1844 C CA . ASP A 1 245 ? -1.502 2.214 10.927 1.00 98.38 245 ASP A CA 1
ATOM 1845 C C . ASP A 1 245 ? -0.279 1.797 11.740 1.00 98.38 245 ASP A C 1
ATOM 1847 O O . ASP A 1 245 ? -0.238 2.025 12.951 1.00 98.38 245 ASP A O 1
ATOM 1851 N N . ILE A 1 246 ? 0.755 1.256 11.097 1.00 97.88 246 ILE A N 1
ATOM 1852 C CA . ILE A 1 246 ? 2.041 0.990 11.759 1.00 97.88 246 ILE A CA 1
ATOM 1853 C C . ILE A 1 246 ? 3.107 1.988 11.312 1.00 97.88 246 ILE A C 1
ATOM 1855 O O . ILE A 1 246 ? 3.194 2.302 10.130 1.00 97.88 246 ILE A O 1
ATOM 1859 N N . GLN A 1 247 ? 3.974 2.415 12.232 1.00 94.38 247 GLN A N 1
ATOM 1860 C CA . GLN A 1 247 ? 5.153 3.247 11.956 1.00 94.38 247 GLN A CA 1
ATOM 1861 C C . GLN A 1 247 ? 6.431 2.576 12.486 1.00 94.38 247 GLN A C 1
ATOM 1863 O O . GLN A 1 247 ? 6.419 2.031 13.597 1.00 94.38 247 GLN A O 1
ATOM 1868 N N . PRO A 1 248 ? 7.551 2.605 11.739 1.00 93.62 248 PRO A N 1
ATOM 1869 C CA . PRO A 1 248 ? 8.813 2.031 12.190 1.00 93.62 248 PRO A CA 1
ATOM 1870 C C . PRO A 1 248 ? 9.514 2.951 13.193 1.00 93.62 248 PRO A C 1
ATOM 1872 O O . PRO A 1 248 ? 9.418 4.172 13.101 1.00 93.62 248 PRO A O 1
ATOM 1875 N N . MET A 1 249 ? 10.294 2.362 14.098 1.00 92.19 249 MET A N 1
ATOM 1876 C CA . MET A 1 249 ? 11.153 3.088 15.038 1.00 92.19 249 MET A CA 1
ATOM 1877 C C . MET A 1 249 ? 12.637 2.919 14.693 1.00 92.19 249 MET A C 1
ATOM 1879 O O . MET A 1 249 ? 13.052 1.953 14.036 1.00 92.19 249 MET A O 1
ATOM 1883 N N . ARG A 1 250 ? 13.465 3.855 15.163 1.00 90.56 250 ARG A N 1
ATOM 1884 C CA . ARG A 1 250 ? 14.924 3.767 15.060 1.00 90.56 250 ARG A CA 1
ATOM 1885 C C . ARG A 1 250 ? 15.437 2.615 15.920 1.00 90.56 250 ARG A C 1
ATOM 1887 O O . ARG A 1 250 ? 15.087 2.507 17.090 1.00 90.56 250 ARG A O 1
ATOM 1894 N N . ASP A 1 251 ? 16.308 1.801 15.327 1.00 85.38 251 ASP A N 1
ATOM 1895 C CA . ASP A 1 251 ? 17.008 0.685 15.980 1.00 85.38 251 ASP A CA 1
ATOM 1896 C C . ASP A 1 251 ? 16.096 -0.349 16.666 1.00 85.38 251 ASP A C 1
ATOM 1898 O O . ASP A 1 251 ? 16.552 -1.132 17.496 1.00 85.38 251 ASP A O 1
ATOM 1902 N N . ASP A 1 252 ? 14.827 -0.406 16.258 1.00 90.31 252 ASP A N 1
ATOM 1903 C CA . ASP A 1 252 ? 13.852 -1.384 16.726 1.00 90.31 252 ASP A CA 1
ATOM 1904 C C . ASP A 1 252 ? 13.280 -2.197 15.557 1.00 90.31 252 ASP A C 1
ATOM 1906 O O . ASP A 1 252 ? 13.251 -1.750 14.404 1.00 90.31 252 ASP A O 1
ATOM 1910 N N . SER A 1 253 ? 12.848 -3.416 15.868 1.00 90.81 253 SER A N 1
ATOM 1911 C CA . SER A 1 253 ? 12.159 -4.307 14.924 1.00 90.81 253 SER A CA 1
ATOM 1912 C C . SER A 1 253 ? 10.638 -4.289 15.092 1.00 90.81 253 SER A C 1
ATOM 1914 O O . SER A 1 253 ? 9.934 -4.837 14.249 1.00 90.81 253 SER A O 1
ATOM 1916 N N . ASP A 1 254 ? 10.147 -3.668 16.165 1.00 94.12 254 ASP A N 1
ATOM 1917 C CA . ASP A 1 254 ? 8.737 -3.416 16.449 1.00 94.12 254 ASP A CA 1
ATOM 1918 C C . ASP A 1 254 ? 8.261 -2.099 15.834 1.00 94.12 254 ASP A C 1
ATOM 1920 O O . ASP A 1 254 ? 9.045 -1.282 15.339 1.00 94.12 254 ASP A O 1
ATOM 1924 N N . PHE A 1 255 ? 6.951 -1.902 15.893 1.00 96.50 255 PHE A N 1
ATOM 1925 C CA . PHE A 1 255 ? 6.261 -0.765 15.304 1.00 96.50 255 PHE A CA 1
ATOM 1926 C C . PHE A 1 255 ? 5.358 -0.110 16.339 1.00 96.50 255 PHE A C 1
ATOM 1928 O O . PHE A 1 255 ? 4.844 -0.783 17.233 1.00 96.50 255 PHE A O 1
ATOM 1935 N N . VAL A 1 256 ? 5.128 1.191 16.200 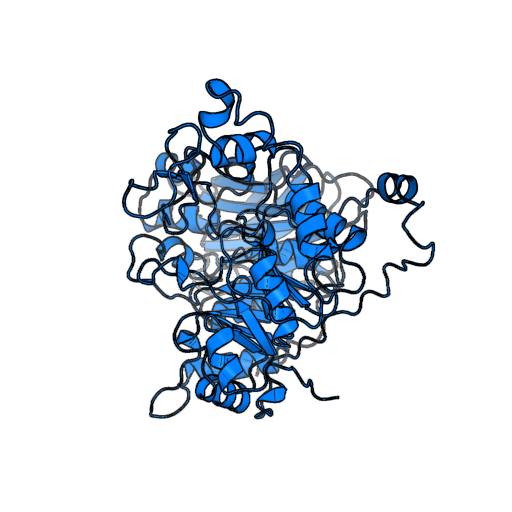1.00 96.06 256 VAL A N 1
ATOM 1936 C CA . VAL A 1 256 ? 4.082 1.890 16.960 1.00 96.06 256 VAL A CA 1
ATOM 1937 C C . VAL A 1 256 ? 2.826 2.016 16.119 1.00 96.06 256 VAL A C 1
ATOM 1939 O O . VAL A 1 256 ? 2.915 2.168 14.899 1.00 96.06 256 VAL A O 1
ATOM 1942 N N . LEU A 1 257 ? 1.667 1.958 16.771 1.00 97.81 257 LEU A N 1
ATOM 1943 C CA . LEU A 1 257 ? 0.383 2.155 16.109 1.00 97.81 257 LEU A CA 1
ATOM 1944 C C . LEU A 1 257 ? 0.033 3.637 16.070 1.00 97.81 257 LEU A C 1
ATOM 1946 O O . LEU A 1 257 ? -0.273 4.227 17.111 1.00 97.81 257 LEU A O 1
ATOM 1950 N N . TYR A 1 258 ? 0.139 4.247 14.889 1.00 95.50 258 TYR A N 1
ATOM 1951 C CA . TYR A 1 258 ? -0.065 5.682 14.717 1.00 95.50 258 TYR A CA 1
ATOM 1952 C C . TYR A 1 258 ? -0.141 6.110 13.247 1.00 95.50 258 TYR A C 1
ATOM 1954 O O . TYR A 1 258 ? 0.661 5.680 12.420 1.00 95.50 258 TYR A O 1
ATOM 1962 N N . HIS A 1 259 ? -1.061 7.026 12.941 1.00 92.88 259 HIS A N 1
ATOM 1963 C CA . HIS A 1 259 ? -1.337 7.444 11.569 1.00 92.88 259 HIS A CA 1
ATOM 1964 C C . HIS A 1 259 ? -0.288 8.413 10.990 1.00 92.88 259 HIS A C 1
ATOM 1966 O O . HIS A 1 259 ? 0.221 8.197 9.889 1.00 92.88 259 HIS A O 1
ATOM 1972 N N . ASN A 1 260 ? 0.064 9.489 11.701 1.00 89.19 260 ASN A N 1
ATOM 1973 C CA . ASN A 1 260 ? 0.899 10.555 11.128 1.00 89.19 260 ASN A CA 1
ATOM 1974 C C . ASN A 1 260 ? 2.387 10.162 11.093 1.00 89.19 260 ASN A C 1
ATOM 1976 O O . ASN A 1 260 ? 2.860 9.365 11.897 1.00 89.19 260 ASN A O 1
ATOM 1980 N N . PHE A 1 261 ? 3.164 10.749 10.180 1.00 88.12 261 PHE A N 1
ATOM 1981 C CA . PHE A 1 261 ? 4.588 10.410 10.016 1.00 88.12 261 PHE A CA 1
ATOM 1982 C C . PHE A 1 261 ? 5.514 10.959 11.111 1.00 88.12 261 PHE A C 1
ATOM 1984 O O . PHE A 1 261 ? 6.647 10.490 11.255 1.00 88.12 261 PHE A O 1
ATOM 1991 N N . ASN A 1 262 ? 5.066 11.954 11.876 1.00 88.12 262 ASN A N 1
ATOM 1992 C CA . ASN A 1 262 ? 5.833 12.550 12.961 1.00 88.12 262 ASN A CA 1
ATOM 1993 C C . ASN A 1 262 ? 4.988 12.699 14.226 1.00 88.12 262 ASN A C 1
ATOM 1995 O O . ASN A 1 262 ? 3.793 12.977 14.158 1.00 88.12 262 ASN A O 1
ATOM 1999 N N . LEU A 1 263 ? 5.635 12.573 15.382 1.00 90.00 263 LEU A N 1
ATOM 2000 C CA . LEU A 1 263 ? 4.997 12.758 16.679 1.00 90.00 263 LEU A CA 1
ATOM 2001 C C . LEU A 1 263 ? 4.982 14.241 17.061 1.00 90.00 263 LEU A C 1
ATOM 2003 O O . LEU A 1 263 ? 6.035 14.884 17.151 1.00 90.00 263 LEU A O 1
ATOM 2007 N N . ARG A 1 264 ? 3.787 14.780 17.312 1.00 87.62 264 ARG A N 1
ATOM 2008 C CA . ARG A 1 264 ? 3.595 16.101 17.923 1.00 87.62 264 ARG A CA 1
ATOM 2009 C C . ARG A 1 264 ? 2.753 15.998 19.181 1.00 87.62 264 ARG A C 1
ATOM 2011 O O . ARG A 1 264 ? 1.887 15.135 19.322 1.00 87.62 264 ARG A O 1
ATOM 2018 N N . THR A 1 265 ? 3.036 16.913 20.088 1.00 85.88 265 THR A N 1
ATOM 2019 C CA . THR A 1 265 ? 2.379 17.080 21.375 1.00 85.88 265 THR A CA 1
ATOM 2020 C C . THR A 1 265 ? 1.910 18.523 21.484 1.00 85.88 265 THR A C 1
ATOM 2022 O O . THR A 1 265 ? 2.537 19.448 20.967 1.00 85.88 265 THR A O 1
ATOM 2025 N N . THR A 1 266 ? 0.781 18.724 22.150 1.00 83.06 266 THR A N 1
ATOM 2026 C CA . THR A 1 266 ? 0.243 20.052 22.446 1.00 83.06 266 THR A CA 1
ATOM 2027 C C . THR A 1 266 ? -0.074 20.163 23.929 1.00 83.06 266 THR A C 1
ATOM 2029 O O . THR A 1 266 ? -0.494 19.187 24.561 1.00 83.06 266 THR A O 1
ATOM 2032 N N . GLU A 1 267 ? 0.166 21.341 24.501 1.00 78.12 267 GLU A N 1
ATOM 2033 C CA . GLU A 1 267 ? -0.126 21.615 25.904 1.00 78.12 267 GLU A CA 1
ATOM 2034 C C . GLU A 1 267 ? -1.644 21.668 26.119 1.00 78.12 267 GLU A C 1
ATOM 2036 O O . GLU A 1 267 ? -2.383 22.387 25.441 1.00 78.12 267 GLU A O 1
ATOM 2041 N N . VAL A 1 268 ? -2.125 20.912 27.099 1.00 75.19 268 VAL A N 1
ATOM 2042 C CA . VAL A 1 268 ? -3.521 20.937 27.521 1.00 75.19 268 VAL A CA 1
ATOM 2043 C C . VAL A 1 268 ? -3.741 22.199 28.356 1.00 75.19 268 VAL A C 1
ATOM 2045 O O . VAL A 1 268 ? -3.343 22.273 29.520 1.00 75.19 268 VAL A O 1
ATOM 2048 N N . THR A 1 269 ? -4.388 23.207 27.765 1.00 63.16 269 THR A N 1
ATOM 2049 C CA . THR A 1 269 ? -4.728 24.456 28.462 1.00 63.16 269 THR A CA 1
ATOM 2050 C C . THR A 1 269 ? -5.685 24.187 29.631 1.00 63.16 269 THR A C 1
ATOM 2052 O O . THR A 1 269 ? -6.661 23.453 29.500 1.00 63.16 269 THR A O 1
ATOM 2055 N N . GLN A 1 270 ? -5.378 24.768 30.801 1.00 55.47 270 GLN A N 1
ATOM 2056 C CA . GLN A 1 270 ? -5.976 24.499 32.123 1.00 55.47 270 GLN A CA 1
ATOM 2057 C C . GLN A 1 270 ? -7.453 24.922 32.276 1.00 55.47 270 GLN A C 1
ATOM 2059 O O . GLN A 1 270 ? -7.818 25.690 33.167 1.00 55.47 270 GLN A O 1
ATOM 2064 N N . SER A 1 271 ? -8.338 24.391 31.445 1.00 50.22 271 SER A N 1
ATOM 2065 C CA . SER A 1 271 ? -9.781 24.530 31.584 1.00 50.22 271 SER A CA 1
ATOM 2066 C C . SER A 1 271 ? -10.392 23.136 31.682 1.00 50.22 271 SER A C 1
ATOM 2068 O O . SER A 1 271 ? -10.565 22.459 30.678 1.00 50.22 271 SER A O 1
ATOM 2070 N N . THR A 1 272 ? -10.756 22.762 32.913 1.00 44.41 272 THR A N 1
ATOM 2071 C CA . THR A 1 272 ? -11.550 21.595 33.352 1.00 44.41 272 THR A CA 1
ATOM 2072 C C . THR A 1 272 ? -10.798 20.319 33.801 1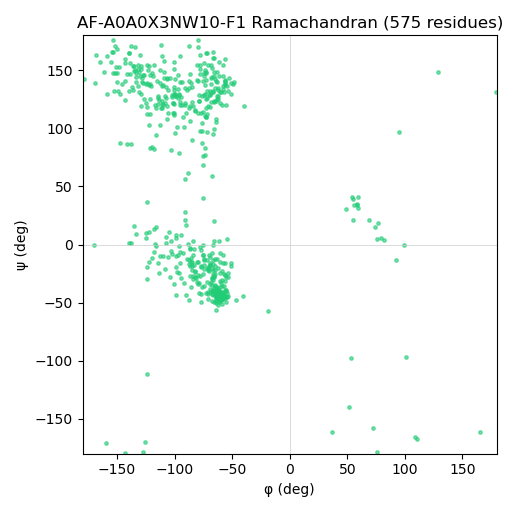.00 44.41 272 THR A C 1
ATOM 2074 O O . THR A 1 272 ? -10.479 19.406 33.055 1.00 44.41 272 THR A O 1
ATOM 2077 N N . THR A 1 273 ? -10.647 20.234 35.132 1.00 46.88 273 THR A N 1
ATOM 2078 C CA . THR A 1 273 ? -10.766 19.046 36.014 1.00 46.88 273 THR A CA 1
ATOM 2079 C C . THR A 1 273 ? -9.581 18.159 36.408 1.00 46.88 273 THR A C 1
ATOM 2081 O O . THR A 1 273 ? -9.723 17.485 37.425 1.00 46.88 273 THR A O 1
ATOM 2084 N N . HIS A 1 274 ? -8.391 18.216 35.803 1.00 50.12 274 HIS A N 1
ATOM 2085 C CA . HIS A 1 274 ? -7.257 17.424 36.320 1.00 50.12 274 HIS A CA 1
ATOM 2086 C C . HIS A 1 274 ? -5.918 18.167 36.252 1.00 50.12 274 HIS A C 1
ATOM 2088 O O . HIS A 1 274 ? -5.150 18.000 35.307 1.00 50.12 274 HIS A O 1
ATOM 2094 N N . GLN A 1 275 ? -5.613 18.963 37.284 1.00 51.97 275 GLN A N 1
ATOM 2095 C CA . GLN A 1 275 ? -4.222 19.329 37.567 1.00 51.97 275 GLN A CA 1
ATOM 2096 C C . GLN A 1 275 ? -3.435 18.047 37.857 1.00 51.97 275 GLN A C 1
ATOM 2098 O O . GLN A 1 275 ? -3.875 17.205 38.644 1.00 51.97 275 GLN A O 1
ATOM 2103 N N . SER A 1 276 ? -2.276 17.898 37.215 1.00 54.94 276 SER A N 1
ATOM 2104 C CA . SER A 1 276 ? -1.295 16.899 37.627 1.00 54.94 276 SER A CA 1
ATOM 2105 C C . SER A 1 276 ? -0.953 17.150 39.103 1.00 54.94 276 SER A C 1
ATOM 2107 O O . SER A 1 276 ? -0.872 18.299 39.541 1.00 54.94 276 SER A O 1
ATOM 2109 N N . SER A 1 277 ? -0.774 16.095 39.903 1.00 60.34 277 SER A N 1
ATOM 2110 C CA . SER A 1 277 ? -0.516 16.218 41.353 1.00 60.34 277 SER A CA 1
ATOM 2111 C C . SER A 1 277 ? 0.735 17.045 41.691 1.00 60.34 277 SER A C 1
ATOM 2113 O O . SER A 1 277 ? 0.928 17.468 42.825 1.00 60.34 277 SER A O 1
ATOM 2115 N N . CYS A 1 278 ? 1.586 17.258 40.694 1.00 62.66 278 CYS A N 1
ATOM 2116 C CA . CYS A 1 278 ? 2.852 17.977 40.706 1.00 62.66 278 CYS A CA 1
ATOM 2117 C C . CYS A 1 278 ? 2.776 19.397 40.107 1.00 62.66 278 CYS A C 1
ATOM 2119 O O . CYS A 1 278 ? 3.755 20.131 40.200 1.00 62.66 278 CYS A O 1
ATOM 2121 N N . GLY A 1 279 ? 1.654 19.796 39.492 1.00 63.47 279 GLY A N 1
ATOM 2122 C CA . GLY A 1 279 ? 1.463 21.126 38.896 1.00 63.47 279 GLY A CA 1
ATOM 2123 C C . GLY A 1 279 ? 2.161 21.365 37.550 1.00 63.47 279 GLY A C 1
ATOM 2124 O O . GLY A 1 279 ? 2.103 22.479 37.034 1.00 63.47 279 GLY A O 1
ATOM 2125 N N . CYS A 1 280 ? 2.806 20.352 36.967 1.00 66.19 280 CYS A N 1
ATOM 2126 C CA . CYS A 1 280 ? 3.444 20.460 35.655 1.00 66.19 280 CYS A CA 1
ATOM 2127 C C . CYS A 1 280 ? 2.405 20.520 34.517 1.00 66.19 280 CYS A C 1
ATOM 2129 O O . CYS A 1 280 ? 1.347 19.882 34.644 1.00 66.19 280 CYS A O 1
ATOM 2131 N N . PRO A 1 281 ? 2.703 21.230 33.406 1.00 63.25 281 PRO A N 1
ATOM 2132 C CA . PRO A 1 281 ? 1.889 21.190 32.194 1.00 63.25 281 PRO A CA 1
ATOM 2133 C C . PRO A 1 281 ? 1.633 19.753 31.747 1.00 63.25 281 PRO A C 1
ATOM 2135 O O . PRO A 1 281 ? 2.517 18.898 31.824 1.00 63.25 281 PRO A O 1
ATOM 2138 N N . LYS A 1 282 ? 0.407 19.479 31.303 1.00 69.38 282 LYS A N 1
ATOM 2139 C CA . LYS A 1 282 ? 0.047 18.188 30.720 1.00 69.38 282 LYS A CA 1
ATOM 2140 C C . LYS A 1 282 ? 0.096 18.335 29.210 1.00 69.38 282 LYS A C 1
ATOM 2142 O O . LYS A 1 282 ? -0.555 19.223 28.671 1.00 69.38 282 LYS A O 1
ATOM 2147 N N . TYR A 1 283 ? 0.817 17.447 28.549 1.00 74.06 283 TYR A N 1
ATOM 2148 C CA . TYR A 1 283 ? 0.833 17.363 27.097 1.00 74.06 283 TYR A CA 1
ATOM 2149 C C . TYR A 1 283 ? -0.078 16.230 26.634 1.00 74.06 283 TYR A C 1
ATOM 2151 O O . TYR A 1 283 ? -0.308 15.254 27.354 1.00 74.06 283 TYR A O 1
ATOM 2159 N N . GLN A 1 284 ? -0.629 16.379 25.438 1.00 80.38 284 GLN A N 1
ATOM 2160 C CA . GLN A 1 284 ? -1.363 15.321 24.754 1.00 80.38 284 GLN A CA 1
ATOM 2161 C C . GLN A 1 284 ? -0.876 15.199 23.317 1.00 80.38 284 GLN A C 1
ATOM 2163 O O . GLN A 1 284 ? -0.412 16.178 22.736 1.00 80.38 284 GLN A O 1
ATOM 2168 N N . VAL A 1 285 ? -1.033 14.010 22.742 1.00 87.38 285 VAL A N 1
ATOM 2169 C CA . VAL A 1 285 ? -0.723 13.765 21.333 1.00 87.38 285 VAL A CA 1
ATOM 2170 C C . VAL A 1 285 ? -1.628 14.620 20.446 1.00 87.38 285 VAL A C 1
ATOM 2172 O O . VAL A 1 285 ? -2.858 14.613 20.594 1.00 87.38 285 VAL A O 1
ATOM 2175 N N . ASP A 1 286 ? -1.002 15.351 19.531 1.00 87.44 286 ASP A N 1
ATOM 2176 C CA . ASP A 1 286 ? -1.678 16.085 18.472 1.00 87.44 286 ASP A CA 1
ATOM 2177 C C . ASP A 1 286 ? -1.866 15.162 17.261 1.00 87.44 286 ASP A C 1
ATOM 2179 O O . ASP A 1 286 ? -0.899 14.645 16.703 1.00 87.44 286 ASP A O 1
ATOM 2183 N N . LEU A 1 287 ? -3.124 14.906 16.903 1.00 85.38 287 LEU A N 1
ATOM 2184 C CA . LEU A 1 287 ? -3.499 14.022 15.796 1.00 85.38 287 LEU A CA 1
ATOM 2185 C C . LEU A 1 287 ? -3.757 14.785 14.495 1.00 85.38 287 LEU A C 1
ATOM 2187 O O . LEU A 1 287 ? -3.785 14.170 13.434 1.00 85.38 287 LEU A O 1
ATOM 2191 N N . PHE A 1 288 ? -3.947 16.103 14.558 1.00 83.25 288 PHE A N 1
ATOM 2192 C CA . PHE A 1 288 ? -4.538 16.874 13.457 1.00 83.25 288 PHE A CA 1
ATOM 2193 C C . PHE A 1 288 ? -3.525 17.740 12.710 1.00 83.25 288 PHE A C 1
ATOM 2195 O O . PHE A 1 288 ? -3.883 18.526 11.835 1.00 83.25 288 PHE A O 1
ATOM 2202 N N . ASP A 1 289 ? -2.247 17.594 13.045 1.00 72.00 289 ASP A N 1
ATOM 2203 C CA . ASP A 1 289 ? -1.163 18.243 12.333 1.00 72.00 289 ASP A CA 1
ATOM 2204 C C . ASP A 1 289 ? -0.732 17.415 11.117 1.00 72.00 289 ASP A C 1
ATOM 2206 O O . ASP A 1 289 ? 0.157 16.566 11.189 1.00 72.00 289 ASP A O 1
ATOM 2210 N N . GLU A 1 290 ? -1.371 17.685 9.981 1.00 65.38 290 GLU A N 1
ATOM 2211 C CA . GLU A 1 290 ? -1.109 17.008 8.704 1.00 65.38 290 GLU A CA 1
ATOM 2212 C C . GLU A 1 290 ? -0.037 17.721 7.856 1.00 65.38 290 GLU A C 1
ATOM 2214 O O . GLU A 1 290 ? -0.044 17.675 6.624 1.00 65.38 290 GLU A O 1
ATOM 2219 N N . SER A 1 291 ? 0.904 18.434 8.484 1.00 62.75 291 SER A N 1
ATOM 2220 C CA . SER A 1 291 ? 1.936 19.146 7.722 1.00 62.75 291 SER A CA 1
ATOM 2221 C C . SER A 1 291 ? 2.857 18.196 6.942 1.00 62.75 291 SER A C 1
ATOM 2223 O O . SER A 1 291 ? 3.285 17.153 7.436 1.00 62.75 291 SER A O 1
ATOM 2225 N N . LYS A 1 292 ? 3.223 18.591 5.709 1.00 64.75 292 LYS A N 1
ATOM 2226 C CA . LYS A 1 292 ? 4.158 17.826 4.869 1.00 64.75 292 LYS A CA 1
ATOM 2227 C C . LYS A 1 292 ? 5.440 17.489 5.615 1.00 64.75 292 LYS A C 1
ATOM 2229 O O . LYS A 1 292 ? 6.138 18.373 6.124 1.00 64.75 292 LYS A O 1
ATOM 2234 N N . VAL A 1 293 ? 5.798 16.213 5.571 1.00 73.06 293 VAL A N 1
ATOM 2235 C CA . VAL A 1 293 ? 7.030 15.726 6.171 1.00 73.06 293 VAL A CA 1
ATOM 2236 C C . VAL A 1 293 ? 8.181 15.691 5.166 1.00 73.06 293 VAL A C 1
ATOM 2238 O O . VAL A 1 293 ? 8.028 15.355 3.995 1.00 73.06 293 VAL A O 1
ATOM 2241 N N . ASN A 1 294 ? 9.365 16.072 5.627 1.00 73.25 294 ASN A N 1
ATOM 2242 C CA . ASN A 1 294 ? 10.639 15.908 4.939 1.00 73.25 294 ASN A CA 1
ATOM 2243 C C . ASN A 1 294 ? 11.722 15.583 5.990 1.00 73.25 294 ASN A C 1
ATOM 2245 O O . ASN A 1 294 ? 11.439 15.540 7.174 1.00 73.25 294 ASN A O 1
ATOM 2249 N N . LYS A 1 295 ? 12.986 15.394 5.604 1.00 71.19 295 LYS A N 1
ATOM 2250 C CA . LYS A 1 295 ? 14.076 14.893 6.467 1.00 71.19 295 LYS A CA 1
ATOM 2251 C C . LYS A 1 295 ? 14.414 15.849 7.592 1.00 71.19 295 LYS A C 1
ATOM 2253 O O . LYS A 1 295 ? 15.124 15.484 8.517 1.00 71.19 295 LYS A O 1
ATOM 2258 N N . ARG A 1 296 ? 14.005 17.110 7.451 1.00 75.38 296 ARG A N 1
ATOM 2259 C CA . ARG A 1 296 ? 14.186 18.151 8.459 1.00 75.38 296 ARG A CA 1
ATOM 2260 C C . ARG A 1 296 ? 12.975 18.257 9.379 1.00 75.38 296 ARG A C 1
ATOM 2262 O O . ARG A 1 296 ? 13.035 19.026 10.332 1.00 75.38 296 ARG A O 1
ATOM 2269 N N . THR A 1 297 ? 11.887 17.547 9.085 1.00 80.81 297 THR A N 1
ATOM 2270 C CA . THR A 1 297 ? 10.729 17.482 9.966 1.00 80.81 297 THR A CA 1
ATOM 2271 C C . THR A 1 297 ? 11.168 16.847 11.283 1.00 80.81 297 THR A C 1
ATOM 2273 O O . THR A 1 297 ? 11.752 15.762 11.270 1.00 80.81 297 THR A O 1
ATOM 2276 N N . PRO A 1 298 ? 10.938 17.522 12.419 1.00 83.62 298 PRO A N 1
ATOM 2277 C CA . PRO A 1 298 ? 11.284 16.975 13.719 1.00 83.62 298 PRO A CA 1
ATOM 2278 C C . PRO A 1 298 ? 10.392 15.779 14.055 1.00 83.62 298 PRO A C 1
ATOM 2280 O O . PRO A 1 298 ? 9.249 15.695 13.603 1.00 83.62 298 PRO A O 1
ATOM 2283 N N . ASN A 1 299 ? 10.909 14.889 14.901 1.00 88.19 299 ASN A N 1
ATOM 2284 C CA . ASN A 1 299 ? 10.162 13.781 15.497 1.00 88.19 299 ASN A CA 1
ATOM 2285 C C . ASN A 1 299 ? 9.539 12.804 14.487 1.00 88.19 299 ASN A C 1
ATOM 2287 O O . ASN A 1 299 ? 8.462 12.265 14.730 1.00 88.19 299 ASN A O 1
ATOM 2291 N N . LEU A 1 300 ? 10.202 12.564 13.353 1.00 89.19 300 LEU A N 1
ATOM 2292 C CA . LEU A 1 300 ? 9.825 11.480 12.444 1.00 89.19 300 LEU A CA 1
ATOM 2293 C C . LEU A 1 300 ? 9.999 10.133 13.146 1.00 89.19 300 LEU A C 1
ATOM 2295 O O . LEU A 1 300 ? 11.097 9.848 13.621 1.00 89.19 300 LEU A O 1
ATOM 2299 N N . PHE A 1 301 ? 8.975 9.280 13.147 1.00 90.62 301 PHE A N 1
ATOM 2300 C CA . PHE A 1 301 ? 9.033 7.950 13.777 1.00 90.62 301 PHE A CA 1
ATOM 2301 C C . PHE A 1 301 ? 10.287 7.122 13.470 1.00 90.62 301 PHE A C 1
ATOM 2303 O O . PHE A 1 301 ? 10.934 6.679 14.419 1.00 90.62 301 PHE A O 1
ATOM 2310 N N . PRO A 1 302 ? 10.734 6.986 12.206 1.00 89.50 302 PRO A N 1
ATOM 2311 C CA . PRO A 1 302 ? 11.939 6.215 11.895 1.00 89.50 302 PRO A CA 1
ATOM 2312 C C . PRO A 1 302 ? 13.228 6.787 12.503 1.00 89.50 302 PRO A C 1
ATOM 2314 O O . PRO A 1 302 ? 14.257 6.113 12.511 1.00 89.50 302 PRO A O 1
ATOM 2317 N N . THR A 1 303 ? 13.192 8.023 13.011 1.00 89.38 303 THR A N 1
ATOM 2318 C CA . THR A 1 303 ? 14.308 8.673 13.707 1.00 89.38 303 THR A CA 1
ATOM 2319 C C . THR A 1 303 ? 14.217 8.568 15.229 1.00 89.38 303 THR A C 1
ATOM 2321 O O . THR A 1 303 ? 15.198 8.899 15.892 1.00 89.38 303 THR A O 1
ATOM 2324 N N . LEU A 1 304 ? 13.097 8.097 15.783 1.00 90.56 304 LEU A N 1
ATOM 2325 C CA . LEU A 1 304 ? 12.843 8.010 17.220 1.00 90.56 304 LEU A CA 1
ATOM 2326 C C . LEU A 1 304 ? 13.074 6.586 17.736 1.00 90.56 304 LEU A C 1
ATOM 2328 O O . LEU A 1 304 ? 12.583 5.622 17.152 1.00 90.56 304 LEU A O 1
ATOM 2332 N N . SER A 1 305 ? 13.803 6.454 18.843 1.00 91.62 305 SER A N 1
ATOM 2333 C CA . SER A 1 305 ? 13.820 5.222 19.647 1.00 91.62 305 SER A CA 1
ATOM 2334 C C . SER A 1 305 ? 12.588 5.144 20.559 1.00 91.62 305 SER A C 1
ATOM 2336 O O . SER A 1 305 ? 11.882 6.139 20.730 1.00 91.62 305 SER A O 1
ATOM 2338 N N . ARG A 1 306 ? 12.351 3.990 21.204 1.00 88.62 306 ARG A N 1
ATOM 2339 C CA . ARG A 1 306 ? 11.283 3.858 22.216 1.00 88.62 306 ARG A CA 1
ATOM 2340 C C . ARG A 1 306 ? 11.409 4.902 23.325 1.00 88.62 306 ARG A C 1
ATOM 2342 O O . ARG A 1 306 ? 10.424 5.542 23.670 1.00 88.62 306 ARG A O 1
ATOM 2349 N N . ASP A 1 307 ? 12.626 5.104 23.825 1.00 85.75 307 ASP A N 1
ATOM 2350 C CA . ASP A 1 307 ? 12.897 6.083 24.877 1.00 85.75 307 ASP A CA 1
ATOM 2351 C C . ASP A 1 307 ? 12.619 7.509 24.392 1.00 85.75 307 ASP A C 1
ATOM 2353 O O . ASP A 1 307 ? 12.050 8.302 25.135 1.00 85.75 307 ASP A O 1
ATOM 2357 N N . ASP A 1 308 ? 12.953 7.842 23.137 1.00 89.19 308 ASP A N 1
ATOM 2358 C CA . ASP A 1 308 ? 12.636 9.161 22.574 1.00 89.19 308 ASP A CA 1
ATOM 2359 C C . ASP A 1 308 ? 11.117 9.391 22.508 1.00 89.19 308 ASP A C 1
ATOM 2361 O O . ASP A 1 308 ? 10.649 10.465 22.881 1.00 89.19 308 ASP A O 1
ATOM 2365 N N . ILE A 1 309 ? 10.341 8.391 22.071 1.00 89.06 309 ILE A N 1
ATOM 2366 C CA . ILE A 1 309 ? 8.870 8.466 22.030 1.00 89.06 309 ILE A CA 1
ATOM 2367 C C . ILE A 1 309 ? 8.311 8.662 23.437 1.00 89.06 309 ILE A C 1
ATOM 2369 O O . ILE A 1 309 ? 7.510 9.568 23.656 1.00 89.06 309 ILE A O 1
ATOM 2373 N N . GLU A 1 310 ? 8.753 7.852 24.399 1.00 83.88 310 GLU A N 1
ATOM 2374 C CA . GLU A 1 310 ? 8.325 7.970 25.792 1.00 83.88 310 GLU A CA 1
ATOM 2375 C C . GLU A 1 310 ? 8.668 9.343 26.378 1.00 83.88 310 GLU A C 1
ATOM 2377 O O . GLU A 1 310 ? 7.818 9.955 27.020 1.00 83.88 310 GLU A O 1
ATOM 2382 N N . ASN A 1 311 ? 9.866 9.861 26.101 1.00 80.44 311 ASN A N 1
ATOM 2383 C CA . ASN A 1 311 ? 10.295 11.188 26.534 1.00 80.44 311 ASN A CA 1
ATOM 2384 C C . ASN A 1 311 ? 9.476 12.313 25.889 1.00 80.44 311 ASN A C 1
ATOM 2386 O O . ASN A 1 311 ? 9.220 13.315 26.545 1.00 80.44 311 ASN A O 1
ATOM 2390 N N . ILE A 1 312 ? 9.054 12.182 24.628 1.00 83.50 312 ILE A N 1
ATOM 2391 C CA . ILE A 1 312 ? 8.173 13.167 23.978 1.00 83.50 312 ILE A CA 1
ATOM 2392 C C . ILE A 1 312 ? 6.762 13.096 24.574 1.00 83.50 312 ILE A C 1
ATOM 2394 O O . ILE A 1 312 ? 6.137 14.121 24.820 1.00 83.50 312 ILE A O 1
ATOM 2398 N N . LEU A 1 313 ? 6.251 11.894 24.845 1.00 79.19 313 LEU A N 1
ATOM 2399 C CA . LEU A 1 313 ? 4.922 11.727 25.438 1.00 79.19 313 LEU A CA 1
ATOM 2400 C C . LEU A 1 313 ? 4.835 12.249 26.873 1.00 79.19 313 LEU A C 1
ATOM 2402 O O . LEU A 1 313 ? 3.750 12.641 27.311 1.00 79.19 313 LEU A O 1
ATOM 2406 N N . THR A 1 314 ? 5.945 12.244 27.608 1.00 68.25 314 THR A N 1
ATOM 2407 C CA . THR A 1 314 ? 6.003 12.752 28.983 1.00 68.25 314 THR A CA 1
ATOM 2408 C C . THR A 1 314 ? 6.566 14.176 29.093 1.00 68.25 314 THR A C 1
ATOM 2410 O O . THR A 1 314 ? 6.300 14.833 30.103 1.00 68.25 314 THR A O 1
ATOM 2413 N N . GLU A 1 315 ? 7.294 14.653 28.074 1.00 64.69 315 GLU A N 1
ATOM 2414 C CA . GLU A 1 315 ? 8.125 15.873 28.033 1.00 64.69 315 GLU A CA 1
ATOM 2415 C C . GLU A 1 315 ? 8.863 16.163 29.369 1.00 64.69 315 GLU A C 1
ATOM 2417 O O . GLU A 1 315 ? 9.088 15.253 30.167 1.00 64.69 315 GLU A O 1
ATOM 2422 N N . THR A 1 316 ? 9.345 17.385 29.636 1.00 46.91 316 THR A N 1
ATOM 2423 C CA . THR A 1 316 ? 10.215 17.780 30.784 1.00 46.91 316 THR A CA 1
ATOM 2424 C C . THR A 1 316 ? 9.705 17.435 32.195 1.00 46.91 316 THR A C 1
ATOM 2426 O O . THR A 1 316 ? 10.364 17.749 33.188 1.00 46.91 316 THR A O 1
ATOM 2429 N N . HIS A 1 317 ? 8.585 16.726 32.329 1.00 52.38 317 HIS A N 1
ATOM 2430 C CA . HIS A 1 317 ? 8.139 16.148 33.585 1.00 52.38 317 HIS A CA 1
ATOM 2431 C C . HIS A 1 317 ? 9.163 15.164 34.185 1.00 52.38 317 HIS A C 1
ATOM 2433 O O . HIS A 1 317 ? 9.351 15.151 35.401 1.00 52.38 317 HIS A O 1
ATOM 2439 N N . ALA A 1 318 ? 9.877 14.396 33.354 1.00 47.47 318 ALA A N 1
ATOM 2440 C CA . ALA A 1 318 ? 10.858 13.402 33.807 1.00 47.47 318 ALA A CA 1
ATOM 2441 C C . ALA A 1 318 ? 12.191 13.993 34.311 1.00 47.47 318 ALA A C 1
ATOM 2443 O O . ALA A 1 318 ? 12.867 13.360 35.122 1.00 47.47 318 ALA A O 1
ATOM 2444 N N . VAL A 1 319 ? 12.573 15.192 33.854 1.00 48.88 319 VAL A N 1
ATOM 2445 C CA . VAL A 1 319 ? 13.882 15.791 34.181 1.00 48.88 319 VAL A CA 1
ATOM 2446 C C . VAL A 1 319 ? 13.839 16.554 35.511 1.00 48.88 319 VAL A C 1
ATOM 2448 O O . VAL A 1 319 ? 14.782 16.452 36.293 1.00 48.88 319 VAL A O 1
ATOM 2451 N N . ASP A 1 320 ? 12.723 17.231 35.813 1.00 49.75 320 ASP A N 1
ATOM 2452 C CA . ASP A 1 320 ? 12.611 18.139 36.967 1.00 49.75 320 ASP A CA 1
ATOM 2453 C C . ASP A 1 320 ? 11.581 17.704 38.036 1.00 49.75 320 ASP A C 1
ATOM 2455 O O . ASP A 1 320 ? 11.444 18.371 39.065 1.00 49.75 320 ASP A O 1
ATOM 2459 N N . CYS A 1 321 ? 10.856 16.585 37.852 1.00 58.12 321 CYS A N 1
ATOM 2460 C CA . CYS A 1 321 ? 9.859 16.108 38.821 1.00 58.12 321 CYS A CA 1
ATOM 2461 C C . CYS A 1 321 ? 10.103 14.671 39.310 1.00 58.12 321 CYS A C 1
ATOM 2463 O O . CYS A 1 321 ? 9.967 13.694 38.578 1.00 58.12 321 CYS A O 1
ATOM 2465 N N . THR A 1 322 ? 10.326 14.512 40.618 1.00 53.72 322 THR A N 1
ATOM 2466 C CA . THR A 1 322 ? 10.504 13.207 41.287 1.00 53.72 322 THR A CA 1
ATOM 2467 C C . THR A 1 322 ? 9.251 12.318 41.313 1.00 53.72 322 THR A C 1
ATOM 2469 O O . THR A 1 322 ? 9.343 11.166 41.725 1.00 53.72 322 THR A O 1
ATOM 2472 N N . HIS A 1 323 ? 8.084 12.820 40.888 1.00 51.88 323 HIS A N 1
ATOM 2473 C CA . HIS A 1 323 ? 6.856 12.021 40.743 1.00 51.88 323 HIS A CA 1
ATOM 2474 C C . HIS A 1 323 ? 6.750 11.345 39.363 1.00 51.88 323 HIS A C 1
ATOM 2476 O O . HIS A 1 323 ? 5.980 10.398 39.207 1.00 51.88 323 HIS A O 1
ATOM 2482 N N . ALA A 1 324 ? 7.532 11.797 38.377 1.00 46.72 324 ALA A N 1
ATOM 2483 C CA . ALA A 1 324 ? 7.524 11.289 37.005 1.00 46.72 324 ALA A CA 1
ATOM 2484 C C . ALA A 1 324 ? 8.370 10.017 36.821 1.00 46.72 324 ALA A C 1
ATOM 2486 O O . ALA A 1 324 ? 8.107 9.209 35.931 1.00 46.72 324 ALA A O 1
ATOM 2487 N N . SER A 1 325 ? 9.353 9.793 37.697 1.00 44.97 325 SER A N 1
ATOM 2488 C CA . SER A 1 325 ? 10.326 8.693 37.623 1.00 44.97 325 SER A CA 1
ATOM 2489 C C . SER A 1 325 ? 9.741 7.283 37.822 1.00 44.97 325 SER A C 1
ATOM 2491 O O . SER A 1 325 ? 10.474 6.305 37.707 1.00 44.97 325 SER A O 1
ATOM 2493 N N . ASN A 1 326 ? 8.427 7.158 38.047 1.00 46.69 326 ASN A N 1
ATOM 2494 C CA . ASN A 1 326 ? 7.701 5.884 38.140 1.00 46.69 326 ASN A CA 1
ATOM 2495 C C . ASN A 1 326 ? 6.788 5.583 36.930 1.00 46.69 326 ASN A C 1
ATOM 2497 O O . ASN A 1 326 ? 6.105 4.561 36.933 1.00 46.69 326 ASN A O 1
ATOM 2501 N N . VAL A 1 327 ? 6.735 6.446 35.904 1.00 50.72 327 VAL A N 1
ATOM 2502 C CA . VAL A 1 327 ? 5.808 6.277 34.762 1.00 50.72 327 VAL A CA 1
ATOM 2503 C C . VAL A 1 327 ? 6.367 5.329 33.686 1.00 50.72 327 VAL A C 1
ATOM 2505 O O . VAL A 1 327 ? 5.600 4.612 33.046 1.00 50.72 327 VAL A O 1
ATOM 2508 N N . HIS A 1 328 ? 7.694 5.252 33.536 1.00 49.09 328 HIS A N 1
ATOM 2509 C CA . HIS A 1 328 ? 8.341 4.509 32.444 1.00 49.09 328 HIS A CA 1
ATOM 2510 C C . HIS A 1 328 ? 8.406 2.984 32.648 1.00 49.09 328 HIS A C 1
ATOM 2512 O O . HIS A 1 328 ? 8.299 2.231 31.689 1.00 49.09 328 HIS A O 1
ATOM 2518 N N . THR A 1 329 ? 8.543 2.494 33.883 1.00 50.59 329 THR A N 1
ATOM 2519 C CA . THR A 1 329 ? 8.826 1.068 34.164 1.00 50.59 329 THR A CA 1
ATOM 2520 C C . THR A 1 329 ? 7.592 0.221 34.491 1.00 50.59 329 THR A C 1
ATOM 2522 O O . THR A 1 329 ? 7.715 -0.983 34.706 1.00 50.59 329 THR A O 1
ATOM 2525 N N . GLY A 1 330 ? 6.398 0.825 34.526 1.00 58.75 330 GLY A N 1
ATOM 2526 C CA . GLY A 1 330 ? 5.158 0.154 34.933 1.00 58.75 330 GLY A CA 1
ATOM 2527 C C . GLY A 1 330 ? 4.067 0.068 33.866 1.00 58.75 330 GLY A C 1
ATOM 2528 O O . GLY A 1 330 ? 3.052 -0.575 34.116 1.00 58.75 330 GLY A O 1
ATOM 2529 N N . HIS A 1 331 ? 4.223 0.703 32.699 1.00 66.06 331 HIS A N 1
ATOM 2530 C CA . HIS A 1 331 ? 3.113 0.830 31.750 1.00 66.06 331 HIS A CA 1
ATOM 2531 C C . HIS A 1 331 ? 2.646 -0.516 31.175 1.00 66.06 331 HIS A C 1
ATOM 2533 O O . HIS A 1 331 ? 1.448 -0.782 31.167 1.00 66.06 331 HIS A O 1
ATOM 2539 N N . GLU A 1 332 ? 3.568 -1.401 30.793 1.00 67.50 332 GLU A N 1
ATOM 2540 C CA . GLU A 1 332 ? 3.226 -2.755 30.334 1.00 67.50 332 GLU A CA 1
ATOM 2541 C C . GLU A 1 332 ? 2.457 -3.534 31.417 1.00 67.50 332 GLU A C 1
ATOM 2543 O O . GLU A 1 332 ? 1.413 -4.127 31.150 1.00 67.50 332 GLU A O 1
ATOM 2548 N N . ALA A 1 333 ? 2.893 -3.442 32.679 1.00 72.38 333 ALA A N 1
ATOM 2549 C CA . ALA A 1 333 ? 2.188 -4.048 33.807 1.00 72.38 333 ALA A CA 1
ATOM 2550 C C . ALA A 1 333 ? 0.798 -3.426 34.039 1.00 72.38 333 ALA A C 1
ATOM 2552 O O . ALA A 1 333 ? -0.139 -4.140 34.398 1.00 72.38 333 ALA A O 1
ATOM 2553 N N . LEU A 1 334 ? 0.636 -2.118 33.810 1.00 76.25 334 LEU A N 1
ATOM 2554 C CA . LEU A 1 334 ? -0.657 -1.431 33.880 1.00 76.25 334 LEU A CA 1
ATOM 2555 C C . LEU A 1 334 ? -1.598 -1.869 32.757 1.00 76.25 334 LEU A C 1
ATOM 2557 O O . LEU A 1 334 ? -2.779 -2.074 33.022 1.00 76.25 334 LEU A O 1
ATOM 2561 N N . VAL A 1 335 ? -1.095 -2.043 31.534 1.00 78.12 335 VAL A N 1
ATOM 2562 C CA . VAL A 1 335 ? -1.870 -2.565 30.399 1.00 78.12 335 VAL A CA 1
ATOM 2563 C C . VAL A 1 335 ? -2.300 -4.004 30.672 1.00 78.12 335 VAL A C 1
ATOM 2565 O O . VAL A 1 335 ? -3.486 -4.307 30.574 1.00 78.12 335 VAL A O 1
ATOM 2568 N N . ILE A 1 336 ? -1.381 -4.875 31.099 1.00 76.06 336 ILE A N 1
ATOM 2569 C CA . ILE A 1 336 ? -1.693 -6.268 31.461 1.00 76.06 336 ILE A CA 1
ATOM 2570 C C . ILE A 1 336 ? -2.711 -6.321 32.607 1.00 76.06 336 ILE A C 1
ATOM 2572 O O . ILE A 1 336 ? -3.661 -7.098 32.555 1.00 76.06 336 ILE A O 1
ATOM 2576 N N . SER A 1 337 ? -2.547 -5.481 33.630 1.00 76.75 337 SER A N 1
ATOM 2577 C CA . SER A 1 337 ? -3.490 -5.389 34.749 1.00 76.75 337 SER A CA 1
ATOM 2578 C C . SER A 1 337 ? -4.864 -4.895 34.295 1.00 76.75 337 SER A C 1
ATOM 2580 O O . SER A 1 337 ? -5.875 -5.479 34.679 1.00 76.75 337 SER A O 1
ATOM 2582 N N . ALA A 1 338 ? -4.915 -3.872 33.436 1.00 76.06 338 ALA A N 1
ATOM 2583 C CA . ALA A 1 338 ? -6.161 -3.383 32.856 1.00 76.06 338 ALA A CA 1
ATOM 2584 C C . ALA A 1 338 ? -6.859 -4.485 32.048 1.00 76.06 338 ALA A C 1
ATOM 2586 O O . ALA A 1 338 ? -8.052 -4.692 32.231 1.00 76.06 338 ALA A O 1
ATOM 2587 N N . LEU A 1 339 ? -6.120 -5.255 31.245 1.00 75.25 339 LEU A N 1
ATOM 2588 C CA . LEU A 1 339 ? -6.655 -6.399 30.498 1.00 75.25 339 LEU A CA 1
ATOM 2589 C C . LEU A 1 339 ? -7.169 -7.523 31.401 1.00 75.25 339 LEU A C 1
ATOM 2591 O O . LEU A 1 339 ? -8.212 -8.109 31.133 1.00 75.25 339 LEU A O 1
ATOM 2595 N N . ALA A 1 340 ? -6.454 -7.834 32.482 1.00 73.44 340 ALA A N 1
ATOM 2596 C CA . ALA A 1 340 ? -6.887 -8.847 33.441 1.00 73.44 340 ALA A CA 1
ATOM 2597 C C . ALA A 1 340 ? -8.169 -8.433 34.185 1.00 73.44 340 ALA A C 1
ATOM 2599 O O . ALA A 1 340 ? -8.936 -9.290 34.618 1.00 73.44 340 ALA A O 1
ATOM 2600 N N . GLN A 1 341 ? -8.390 -7.125 34.342 1.00 69.06 341 GLN A N 1
ATOM 2601 C CA . GLN A 1 341 ? -9.596 -6.556 34.945 1.00 69.06 341 GLN A CA 1
ATOM 2602 C C . GLN A 1 341 ? -10.742 -6.386 33.945 1.00 69.06 341 GLN A C 1
ATOM 2604 O O . GLN A 1 341 ? -11.900 -6.321 34.362 1.00 69.06 341 GLN A O 1
ATOM 2609 N N . THR A 1 342 ? -10.454 -6.313 32.643 1.00 67.31 342 THR A N 1
ATOM 2610 C CA . THR A 1 342 ? -11.496 -6.350 31.618 1.00 67.31 342 THR A CA 1
ATOM 2611 C C . THR A 1 342 ? -12.056 -7.761 31.533 1.00 67.31 342 THR A C 1
ATOM 2613 O O . THR A 1 342 ? -11.494 -8.636 30.879 1.00 67.31 342 THR A O 1
ATOM 2616 N N . ASP A 1 343 ? -13.176 -7.988 32.215 1.00 65.62 343 ASP A N 1
ATOM 2617 C CA . ASP A 1 343 ? -13.982 -9.182 32.002 1.00 65.62 343 ASP A CA 1
ATOM 2618 C C . ASP A 1 343 ? -14.446 -9.191 30.537 1.00 65.62 343 ASP A C 1
ATOM 2620 O O . ASP A 1 343 ? -15.091 -8.248 30.075 1.00 65.62 343 ASP A O 1
ATOM 2624 N N . ILE A 1 344 ? -14.097 -10.248 29.798 1.00 58.22 344 ILE A N 1
ATOM 2625 C CA . ILE A 1 344 ? -14.385 -10.396 28.362 1.00 58.22 344 ILE A CA 1
ATOM 2626 C C . ILE A 1 344 ? -15.895 -10.244 28.090 1.00 58.22 344 ILE A C 1
ATOM 2628 O O . ILE A 1 344 ? -16.277 -9.770 27.018 1.00 58.22 344 ILE A O 1
ATOM 2632 N N . GLY A 1 345 ? -16.749 -10.582 29.066 1.00 60.78 345 GLY A N 1
ATOM 2633 C CA . GLY A 1 345 ? -18.203 -10.426 28.979 1.00 60.78 345 GLY A CA 1
ATOM 2634 C C . GLY A 1 345 ? -18.759 -9.062 29.413 1.00 60.78 345 GLY A C 1
ATOM 2635 O O . GLY A 1 345 ? -19.924 -8.777 29.130 1.00 60.78 345 GLY A O 1
ATOM 2636 N N . ALA A 1 346 ? -17.975 -8.214 30.088 1.00 76.44 346 ALA A N 1
ATOM 2637 C CA . ALA A 1 346 ? -18.435 -6.909 30.557 1.00 76.44 346 ALA A CA 1
ATOM 2638 C C . ALA A 1 346 ? -18.304 -5.843 29.453 1.00 76.44 346 ALA A C 1
ATOM 2640 O O . ALA A 1 346 ? -17.260 -5.764 28.800 1.00 76.44 346 ALA A O 1
ATOM 2641 N N . PRO A 1 347 ? -19.318 -4.985 29.233 1.00 81.62 347 PRO A N 1
ATOM 2642 C CA . PRO A 1 347 ? -19.229 -3.927 28.232 1.00 81.62 347 PRO A CA 1
ATOM 2643 C C . PRO A 1 347 ? -18.060 -2.970 28.504 1.00 81.62 347 PRO A C 1
ATOM 2645 O O . PRO A 1 347 ? -18.033 -2.299 29.532 1.00 81.62 347 PRO A O 1
ATOM 2648 N N . LEU A 1 348 ? -17.120 -2.859 27.560 1.00 88.12 348 LEU A N 1
ATOM 2649 C CA . LEU A 1 348 ? -16.089 -1.821 27.601 1.00 88.12 348 LEU A CA 1
ATOM 2650 C C . LEU A 1 348 ? -16.714 -0.445 27.350 1.00 88.12 348 LEU A C 1
ATOM 2652 O O . LEU A 1 348 ? -17.458 -0.258 26.378 1.00 88.12 348 LEU A O 1
ATOM 2656 N N . GLU A 1 349 ? -16.369 0.515 28.202 1.00 88.44 349 GLU A N 1
ATOM 2657 C CA . GLU A 1 349 ? -16.736 1.925 28.077 1.00 88.44 349 GLU A CA 1
ATOM 2658 C C . GLU A 1 349 ? -15.573 2.749 27.510 1.00 88.44 349 GLU A C 1
ATOM 2660 O O . GLU A 1 349 ? -14.404 2.370 27.618 1.00 88.44 349 GLU A O 1
ATOM 2665 N N . CYS A 1 350 ? -15.892 3.900 26.913 1.00 89.19 350 CYS A N 1
ATOM 2666 C CA . CYS A 1 350 ? -14.895 4.832 26.391 1.00 89.19 350 CYS A CA 1
ATOM 2667 C C . CYS A 1 350 ? -14.222 5.597 27.543 1.00 89.19 350 CYS A C 1
ATOM 2669 O O . CYS A 1 350 ? -14.529 6.757 27.807 1.00 89.19 350 CYS A O 1
ATOM 2671 N N . ASN A 1 351 ? -13.310 4.936 28.257 1.00 88.12 351 ASN A N 1
ATOM 2672 C CA . ASN A 1 351 ? -12.521 5.548 29.321 1.00 88.12 351 ASN A CA 1
ATOM 2673 C C . ASN A 1 351 ? -11.120 5.915 28.812 1.00 88.12 351 ASN A C 1
ATOM 2675 O O . ASN A 1 351 ? -10.201 5.094 28.845 1.00 88.12 351 ASN A O 1
ATOM 2679 N N . ARG A 1 352 ? -10.938 7.174 28.399 1.00 87.12 352 ARG A N 1
ATOM 2680 C CA . ARG A 1 352 ? -9.649 7.698 27.910 1.00 87.12 352 ARG A CA 1
ATOM 2681 C C . ARG A 1 352 ? -8.558 7.830 28.979 1.00 87.12 352 ARG A C 1
ATOM 2683 O O . ARG A 1 352 ? -7.400 8.032 28.632 1.00 87.12 352 ARG A O 1
ATOM 2690 N N . ALA A 1 353 ? -8.898 7.687 30.260 1.00 83.94 353 ALA A N 1
ATOM 2691 C CA . ALA A 1 353 ? -7.914 7.598 31.339 1.00 83.94 353 ALA A CA 1
ATOM 2692 C C . ALA A 1 353 ? -7.376 6.168 31.539 1.00 83.94 353 ALA A C 1
ATOM 2694 O O . ALA A 1 353 ? -6.427 5.969 32.298 1.00 83.94 353 ALA A O 1
ATOM 2695 N N . SER A 1 354 ? -7.973 5.167 30.880 1.00 86.25 354 SER A N 1
ATOM 2696 C CA . SER A 1 354 ? -7.494 3.786 30.920 1.00 86.25 354 SER A CA 1
ATOM 2697 C C . SER A 1 354 ? -6.105 3.661 30.281 1.00 86.25 354 SER A C 1
ATOM 2699 O O . SER A 1 354 ? -5.879 4.247 29.221 1.00 86.25 354 SER A O 1
ATOM 2701 N N . PRO A 1 355 ? -5.201 2.820 30.819 1.00 86.75 355 PRO A N 1
ATOM 2702 C CA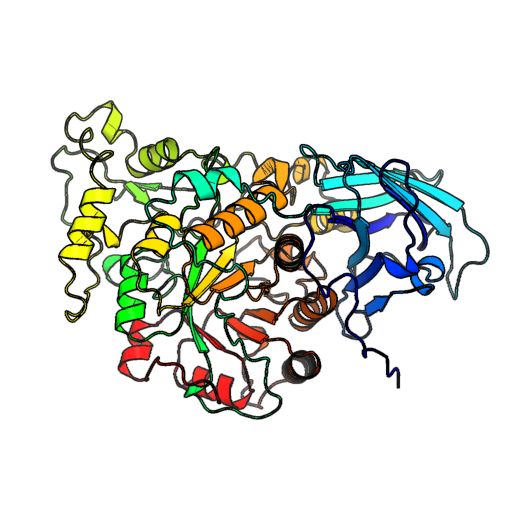 . PRO A 1 355 ? -3.957 2.461 30.138 1.00 86.75 355 PRO A CA 1
ATOM 2703 C C . PRO A 1 355 ? -4.173 1.921 28.714 1.00 86.75 355 PRO A C 1
ATOM 2705 O O . PRO A 1 355 ? -3.319 2.110 27.858 1.00 86.75 355 PRO A O 1
ATOM 2708 N N . LEU A 1 356 ? -5.330 1.303 28.441 1.00 90.44 356 LEU A N 1
ATOM 2709 C CA . LEU A 1 356 ? -5.687 0.767 27.121 1.00 90.44 356 LEU A CA 1
ATOM 2710 C C . LEU A 1 356 ? -5.978 1.858 26.080 1.00 90.44 356 LEU A C 1
ATOM 2712 O O . LEU A 1 356 ? -5.930 1.583 24.885 1.00 90.44 356 LEU A O 1
ATOM 2716 N N . ALA A 1 357 ? -6.306 3.072 26.527 1.00 91.00 357 ALA A N 1
ATOM 2717 C CA . ALA A 1 357 ? -6.602 4.227 25.680 1.00 91.00 357 ALA A CA 1
ATOM 2718 C C . ALA A 1 357 ? -5.353 5.039 25.311 1.00 91.00 357 ALA A C 1
ATOM 2720 O O . ALA A 1 357 ? -5.468 6.076 24.656 1.00 91.00 357 ALA A O 1
ATOM 2721 N N . ARG A 1 358 ? -4.170 4.622 25.777 1.00 89.50 358 ARG A N 1
ATOM 2722 C CA . ARG A 1 358 ? -2.923 5.325 25.493 1.00 89.50 358 ARG A CA 1
ATOM 2723 C C . ARG A 1 358 ? -2.595 5.214 24.001 1.00 89.50 358 ARG A C 1
ATOM 2725 O O . ARG A 1 358 ? -2.620 4.121 23.442 1.00 89.50 358 ARG A O 1
ATOM 2732 N N . TYR A 1 359 ? -2.271 6.349 23.384 1.00 92.06 359 TYR A N 1
ATOM 2733 C CA . TYR A 1 359 ? -1.757 6.403 22.016 1.00 92.06 359 TYR A CA 1
ATOM 2734 C C . TYR A 1 359 ? -0.388 5.744 21.890 1.00 92.06 359 TYR A C 1
ATOM 2736 O O . TYR A 1 359 ? 0.353 5.647 22.870 1.00 92.06 359 TYR A O 1
ATOM 2744 N N . LEU A 1 360 ? -0.044 5.385 20.653 1.00 93.00 360 LEU A N 1
ATOM 2745 C CA . LEU A 1 360 ? 1.234 4.778 20.283 1.00 93.00 360 LEU A CA 1
ATOM 2746 C C . LEU A 1 360 ? 1.508 3.445 21.000 1.00 93.00 360 LEU A C 1
ATOM 2748 O O . LEU A 1 360 ? 2.645 3.216 21.418 1.00 93.00 360 LEU A O 1
ATOM 2752 N N . PRO A 1 361 ? 0.509 2.549 21.167 1.00 94.00 361 PRO A N 1
ATOM 2753 C CA . PRO A 1 361 ? 0.817 1.209 21.639 1.00 94.00 361 PRO A CA 1
ATOM 2754 C C . PRO A 1 361 ? 1.737 0.514 20.630 1.00 94.00 361 PRO A C 1
ATOM 2756 O O . PRO A 1 361 ? 1.760 0.846 19.440 1.00 94.00 361 PRO A O 1
ATOM 2759 N N . LEU A 1 362 ? 2.477 -0.486 21.096 1.00 94.75 362 LEU A N 1
ATOM 2760 C CA . LEU A 1 362 ? 3.298 -1.294 20.209 1.00 94.75 362 LEU A CA 1
ATOM 2761 C C . LEU A 1 362 ? 2.420 -2.242 19.395 1.00 94.75 362 LEU A C 1
ATOM 2763 O O . LEU A 1 362 ? 1.439 -2.806 19.895 1.00 94.75 362 LEU A O 1
ATOM 2767 N N . PHE A 1 363 ? 2.810 -2.493 18.151 1.00 97.56 363 PHE A N 1
ATOM 2768 C CA . PHE A 1 363 ? 2.136 -3.481 17.320 1.00 97.56 363 PHE A CA 1
ATOM 2769 C C . PHE A 1 363 ? 2.260 -4.883 17.923 1.00 97.56 363 PHE A C 1
ATOM 2771 O O . PHE A 1 363 ? 1.295 -5.652 17.924 1.00 97.56 363 PHE A O 1
ATOM 2778 N N . SER A 1 364 ? 3.406 -5.202 18.532 1.00 94.25 364 SER A N 1
ATOM 2779 C CA . SER A 1 364 ? 3.565 -6.464 19.252 1.00 94.25 364 SER A CA 1
ATOM 2780 C C . SER A 1 364 ? 2.567 -6.634 20.406 1.00 94.25 364 SER A C 1
ATOM 2782 O O . SER A 1 364 ? 2.114 -7.756 20.641 1.00 94.25 364 SER A O 1
ATOM 2784 N N . ASP A 1 365 ? 2.169 -5.556 21.086 1.00 92.06 365 ASP A N 1
ATOM 2785 C CA . ASP A 1 365 ? 1.151 -5.600 22.141 1.00 92.06 365 ASP A CA 1
ATOM 2786 C C . ASP A 1 365 ? -0.234 -5.856 21.554 1.00 92.06 365 ASP A C 1
ATOM 2788 O O . ASP A 1 365 ? -0.962 -6.714 22.050 1.00 92.06 365 ASP A O 1
ATOM 2792 N N . MET A 1 366 ? -0.570 -5.206 20.438 1.00 94.62 366 MET A N 1
ATOM 2793 C CA . MET A 1 366 ? -1.806 -5.477 19.704 1.00 94.62 366 MET A CA 1
ATOM 2794 C C . MET A 1 366 ? -1.912 -6.963 19.323 1.00 94.62 366 MET A C 1
ATOM 2796 O O . MET A 1 366 ? -2.912 -7.614 19.643 1.00 94.62 366 MET A O 1
ATOM 2800 N N . LEU A 1 367 ? -0.858 -7.535 18.732 1.00 93.94 367 LEU A N 1
ATOM 2801 C CA . LEU A 1 367 ? -0.836 -8.943 18.320 1.00 93.94 367 LEU A CA 1
ATOM 2802 C C . LEU A 1 367 ? -0.969 -9.909 19.507 1.00 93.94 367 LEU A C 1
ATOM 2804 O O . LEU A 1 367 ? -1.614 -10.958 19.390 1.00 93.94 367 LEU A O 1
ATOM 2808 N N . LYS A 1 368 ? -0.360 -9.569 20.650 1.00 87.81 368 LYS A N 1
ATOM 2809 C CA . LYS A 1 368 ? -0.361 -10.413 21.852 1.00 87.81 368 LYS A CA 1
ATOM 2810 C C . LYS A 1 368 ? -1.679 -10.351 22.616 1.00 87.81 368 LYS A C 1
ATOM 2812 O O . LYS A 1 368 ? -2.118 -11.407 23.084 1.00 87.81 368 LYS A O 1
ATOM 2817 N N . LEU A 1 369 ? -2.241 -9.153 22.771 1.00 88.81 369 LEU A N 1
ATOM 2818 C CA . LEU A 1 369 ? -3.232 -8.825 23.798 1.00 88.81 369 LEU A CA 1
ATOM 2819 C C . LEU A 1 369 ? -4.662 -8.717 23.262 1.00 88.81 369 LEU A C 1
ATOM 2821 O O . LEU A 1 369 ? -5.607 -8.981 24.003 1.00 88.81 369 LEU A O 1
ATOM 2825 N N . VAL A 1 370 ? -4.847 -8.358 21.991 1.00 91.94 370 VAL A N 1
ATOM 2826 C CA . VAL A 1 370 ? -6.179 -8.336 21.370 1.00 91.94 370 VAL A CA 1
ATOM 2827 C C . VAL A 1 370 ? -6.565 -9.764 20.953 1.00 91.94 370 VAL A C 1
ATOM 2829 O O . VAL A 1 370 ? -5.703 -10.492 20.458 1.00 91.94 370 VAL A O 1
ATOM 2832 N N . PRO A 1 371 ? -7.829 -10.206 21.089 1.00 91.56 371 PRO A N 1
ATOM 2833 C CA . PRO A 1 371 ? -8.266 -11.539 20.652 1.00 91.56 371 PRO A CA 1
ATOM 2834 C C . PRO A 1 371 ? -7.981 -11.821 19.169 1.00 91.56 371 PRO A C 1
ATOM 2836 O O . PRO A 1 371 ? -8.132 -10.933 18.329 1.00 91.56 371 PRO A O 1
ATOM 2839 N N . ASN A 1 372 ? -7.545 -13.044 18.839 1.00 90.81 372 ASN A N 1
ATOM 2840 C CA . ASN A 1 372 ? -7.078 -13.433 17.494 1.00 90.81 372 ASN A CA 1
ATOM 2841 C C . ASN A 1 372 ? -8.198 -13.486 16.441 1.00 90.81 372 ASN A C 1
ATOM 2843 O O . ASN A 1 372 ? -7.915 -13.486 15.243 1.00 90.81 372 ASN A O 1
ATOM 2847 N N . GLU A 1 373 ? -9.454 -13.550 16.876 1.00 91.25 373 GLU A N 1
ATOM 2848 C CA . GLU A 1 373 ? -10.642 -13.606 16.024 1.00 91.25 373 GLU A CA 1
ATOM 2849 C C . GLU A 1 373 ? -10.841 -12.306 15.235 1.00 91.25 373 GLU A C 1
ATOM 2851 O O . GLU A 1 373 ? -11.352 -12.351 14.110 1.00 91.25 373 GLU A O 1
ATOM 2856 N N . LEU A 1 374 ? -10.414 -11.173 15.811 1.00 94.88 374 LEU A N 1
ATOM 2857 C CA . LEU A 1 374 ? -10.417 -9.876 15.147 1.00 94.88 374 LEU A CA 1
ATOM 2858 C C . LEU A 1 374 ? -9.304 -9.845 14.091 1.00 94.88 374 LEU A C 1
ATOM 2860 O O . LEU A 1 374 ? -8.116 -9.839 14.422 1.00 94.88 374 LEU A O 1
ATOM 2864 N N . ALA A 1 375 ? -9.677 -9.853 12.815 1.00 96.69 375 ALA A N 1
ATOM 2865 C CA . ALA A 1 375 ? -8.712 -9.756 11.726 1.00 96.69 375 ALA A CA 1
ATOM 2866 C C . ALA A 1 375 ? -8.115 -8.341 11.633 1.00 96.69 375 ALA A C 1
ATOM 2868 O O . ALA A 1 375 ? -8.669 -7.394 12.195 1.00 96.69 375 ALA A O 1
ATOM 2869 N N . LEU A 1 376 ? -7.008 -8.200 10.902 1.00 97.94 376 LEU A N 1
ATOM 2870 C CA . LEU A 1 376 ? -6.342 -6.909 10.699 1.00 97.94 376 LEU A CA 1
ATOM 2871 C C . LEU A 1 376 ? -6.202 -6.580 9.228 1.00 97.94 376 LEU A C 1
ATOM 2873 O O . LEU A 1 376 ? -5.830 -7.449 8.445 1.00 97.94 376 LEU A O 1
ATOM 2877 N N . ASP A 1 377 ? -6.434 -5.322 8.895 1.00 98.38 377 ASP A N 1
ATOM 2878 C CA . ASP A 1 377 ? -5.809 -4.651 7.764 1.00 98.38 377 ASP A CA 1
ATOM 2879 C C . ASP A 1 377 ? -4.671 -3.791 8.326 1.00 98.38 377 ASP A C 1
ATOM 2881 O O . ASP A 1 377 ? -4.906 -2.884 9.119 1.00 98.38 377 ASP A O 1
ATOM 2885 N N . VAL A 1 378 ? -3.427 -4.161 8.027 1.00 98.69 378 VAL A N 1
ATOM 2886 C CA . VAL A 1 378 ? -2.234 -3.478 8.535 1.00 98.69 378 VAL A CA 1
ATOM 2887 C C . VAL A 1 378 ? -1.750 -2.514 7.460 1.00 98.69 378 VAL A C 1
ATOM 2889 O O . VAL A 1 378 ? -1.081 -2.939 6.508 1.00 98.69 378 VAL A O 1
ATOM 2892 N N . GLU A 1 379 ? -2.058 -1.228 7.625 1.00 98.56 379 GLU A N 1
ATOM 2893 C CA . GLU A 1 379 ? -1.525 -0.169 6.777 1.00 98.56 379 GLU A CA 1
ATOM 2894 C C . GLU A 1 379 ? -0.050 0.075 7.128 1.00 98.56 379 GLU A C 1
ATOM 2896 O O . GLU A 1 379 ? 0.320 0.602 8.182 1.00 98.56 379 GLU A O 1
ATOM 2901 N N . VAL A 1 380 ? 0.825 -0.302 6.200 1.00 97.50 380 VAL A N 1
ATOM 2902 C CA . VAL A 1 380 ? 2.251 0.010 6.242 1.00 97.50 380 VAL A CA 1
ATOM 2903 C C . VAL A 1 380 ? 2.427 1.460 5.810 1.00 97.50 380 VAL A C 1
ATOM 2905 O O . VAL A 1 380 ? 2.459 1.757 4.605 1.00 97.50 380 VAL A O 1
ATOM 2908 N N . LYS A 1 381 ? 2.545 2.368 6.789 1.00 92.62 381 LYS A N 1
ATOM 2909 C CA . LYS A 1 381 ? 2.728 3.797 6.526 1.00 92.62 381 LYS A CA 1
ATOM 2910 C C . LYS A 1 381 ? 4.047 4.051 5.820 1.00 92.62 381 LYS A C 1
ATOM 2912 O O . LYS A 1 381 ? 5.134 3.975 6.390 1.00 92.62 381 LYS A O 1
ATOM 2917 N N . TYR A 1 382 ? 3.936 4.397 4.546 1.00 89.38 382 TYR A N 1
ATOM 2918 C CA . TYR A 1 382 ? 5.067 4.715 3.696 1.00 89.38 382 TYR A CA 1
ATOM 2919 C C . TYR A 1 382 ? 4.714 5.877 2.766 1.00 89.38 382 TYR A C 1
ATOM 2921 O O . TYR A 1 382 ? 3.550 5.988 2.373 1.00 89.38 382 TYR A O 1
ATOM 2929 N N . PRO A 1 383 ? 5.672 6.748 2.404 1.00 82.81 383 PRO A N 1
ATOM 2930 C CA . PRO A 1 383 ? 5.386 7.925 1.587 1.00 82.81 383 PRO A CA 1
ATOM 2931 C C . PRO A 1 383 ? 4.724 7.573 0.269 1.00 82.81 383 PRO A C 1
ATOM 2933 O O . PRO A 1 383 ? 5.148 6.642 -0.415 1.00 82.81 383 PRO A O 1
ATOM 2936 N N . VAL A 1 384 ? 3.728 8.358 -0.115 1.00 80.19 384 VAL A N 1
ATOM 2937 C CA . VAL A 1 384 ? 3.053 8.207 -1.411 1.00 80.19 384 VAL A CA 1
ATOM 2938 C C . VAL A 1 384 ? 3.888 8.851 -2.517 1.00 80.19 384 VAL A C 1
ATOM 2940 O O . VAL A 1 384 ? 3.835 8.447 -3.678 1.00 80.19 384 VAL A O 1
ATOM 2943 N N . GLU A 1 385 ? 4.701 9.846 -2.166 1.00 76.31 385 GLU A N 1
ATOM 2944 C CA . GLU A 1 385 ? 5.641 10.486 -3.066 1.00 76.31 385 GLU A CA 1
ATOM 2945 C C . GLU A 1 385 ? 6.734 9.514 -3.495 1.00 76.31 385 GLU A C 1
ATOM 2947 O O . GLU A 1 385 ? 7.498 8.985 -2.686 1.00 76.31 385 GLU A O 1
ATOM 2952 N N . THR A 1 386 ? 6.862 9.342 -4.806 1.00 74.50 386 THR A N 1
ATOM 2953 C CA . THR A 1 386 ? 7.903 8.512 -5.405 1.00 74.50 386 THR A CA 1
ATOM 2954 C C . THR A 1 386 ? 8.917 9.381 -6.152 1.00 74.50 386 THR A C 1
ATOM 2956 O O . THR A 1 386 ? 8.624 10.532 -6.511 1.00 74.50 386 THR A O 1
ATOM 2959 N N . PRO A 1 387 ? 10.117 8.859 -6.462 1.00 74.06 387 PRO A N 1
ATOM 2960 C CA . PRO A 1 387 ? 11.072 9.565 -7.314 1.00 74.06 387 PRO A CA 1
ATOM 2961 C C . PRO A 1 387 ? 10.495 9.935 -8.684 1.00 74.06 387 PRO A C 1
ATOM 2963 O O . PRO A 1 387 ? 10.913 10.931 -9.270 1.00 74.06 387 PRO A O 1
ATOM 2966 N N . LEU A 1 388 ? 9.500 9.187 -9.174 1.00 75.69 388 LEU A N 1
ATOM 2967 C CA . LEU A 1 388 ? 8.751 9.535 -10.380 1.00 75.69 388 LEU A CA 1
ATOM 2968 C C . LEU A 1 388 ? 8.039 10.885 -10.225 1.00 75.69 388 LEU A C 1
ATOM 2970 O O . LEU A 1 388 ? 8.204 11.759 -11.077 1.00 75.69 388 LEU A O 1
ATOM 2974 N N . SER A 1 389 ? 7.318 11.092 -9.120 1.00 78.38 389 SER A N 1
ATOM 2975 C CA . SER A 1 389 ? 6.696 12.384 -8.814 1.00 78.38 389 SER A CA 1
ATOM 2976 C C . SER A 1 389 ? 7.745 13.497 -8.737 1.00 78.38 389 SER A C 1
ATOM 2978 O O . SER A 1 389 ? 7.535 14.567 -9.302 1.00 78.38 389 SER A O 1
ATOM 2980 N N . ALA A 1 390 ? 8.909 13.235 -8.128 1.00 76.50 390 ALA A N 1
ATOM 2981 C CA . ALA A 1 390 ? 10.012 14.199 -8.071 1.00 76.50 390 ALA A CA 1
ATOM 2982 C C . ALA A 1 390 ? 10.490 14.628 -9.472 1.00 76.50 390 ALA A C 1
ATOM 2984 O O . ALA A 1 390 ? 10.630 15.821 -9.735 1.00 76.50 390 ALA A O 1
ATOM 2985 N N . PHE A 1 391 ? 10.697 13.680 -10.393 1.00 79.00 391 PHE A N 1
ATOM 2986 C CA . PHE A 1 391 ? 11.108 13.993 -11.766 1.00 79.00 391 PHE A CA 1
ATOM 2987 C C . PHE A 1 391 ? 10.081 14.865 -12.491 1.00 79.00 391 PHE A C 1
ATOM 2989 O O . PHE A 1 391 ? 10.456 15.828 -13.164 1.00 79.00 391 PHE A O 1
ATOM 2996 N N . ARG A 1 392 ? 8.787 14.582 -12.318 1.00 79.94 392 ARG A N 1
ATOM 2997 C CA . ARG A 1 392 ? 7.722 15.399 -12.916 1.00 79.94 392 ARG A CA 1
ATOM 2998 C C . ARG A 1 392 ? 7.712 16.816 -12.353 1.00 79.94 392 ARG A C 1
ATOM 3000 O O . ARG A 1 392 ? 7.624 17.770 -13.118 1.00 79.94 392 ARG A O 1
ATOM 3007 N N . LEU A 1 393 ? 7.886 16.981 -11.045 1.00 80.31 393 LEU A N 1
ATOM 3008 C CA . LEU A 1 393 ? 7.986 18.305 -10.426 1.00 80.31 393 LEU A CA 1
ATOM 3009 C C . LEU A 1 393 ? 9.145 19.133 -10.990 1.00 80.31 393 LEU A C 1
ATOM 3011 O O . LEU A 1 393 ? 8.969 20.308 -11.312 1.00 80.31 393 LEU A O 1
ATOM 3015 N N . ILE A 1 394 ? 10.320 18.520 -11.134 1.00 78.38 394 ILE A N 1
ATOM 3016 C CA . ILE A 1 394 ? 11.512 19.203 -11.651 1.00 78.38 394 ILE A CA 1
ATOM 3017 C C . ILE A 1 394 ? 11.296 19.608 -13.110 1.00 78.38 394 ILE A C 1
ATOM 3019 O O . ILE A 1 394 ? 11.531 20.753 -13.495 1.00 78.38 394 ILE A O 1
ATOM 3023 N N . HIS A 1 395 ? 10.844 18.667 -13.938 1.00 77.56 395 HIS A N 1
ATOM 3024 C CA . HIS A 1 395 ? 10.881 18.831 -15.389 1.00 77.56 395 HIS A CA 1
ATOM 3025 C C . HIS A 1 395 ? 9.612 19.436 -15.988 1.00 77.56 395 HIS A C 1
ATOM 3027 O O . HIS A 1 395 ? 9.703 20.155 -16.981 1.00 77.56 395 HIS A O 1
ATOM 3033 N N . GLU A 1 396 ? 8.443 19.164 -15.411 1.00 80.38 396 GLU A N 1
ATOM 3034 C CA . GLU A 1 396 ? 7.161 19.680 -15.907 1.00 80.38 396 GLU A CA 1
ATOM 3035 C C . GLU A 1 396 ? 6.759 20.975 -15.200 1.00 80.38 396 GLU A C 1
ATOM 3037 O O . GLU A 1 396 ? 6.084 21.807 -15.800 1.00 80.38 396 GLU A O 1
ATOM 3042 N N . GLN A 1 397 ? 7.185 21.165 -13.947 1.00 80.38 397 GLN A N 1
ATOM 3043 C CA . GLN A 1 397 ? 6.759 22.302 -13.124 1.00 80.38 397 GLN A CA 1
ATOM 3044 C C . GLN A 1 397 ? 7.895 23.244 -12.712 1.00 80.38 397 GLN A C 1
ATOM 3046 O O . GLN A 1 397 ? 7.651 24.234 -12.026 1.00 80.38 397 GLN A O 1
ATOM 3051 N N . GLY A 1 398 ? 9.131 22.968 -13.137 1.00 80.50 398 GLY A N 1
ATOM 3052 C CA . GLY A 1 398 ? 10.274 23.853 -12.914 1.00 80.50 398 GLY A CA 1
ATOM 3053 C C . GLY A 1 398 ? 10.721 23.958 -11.455 1.00 80.50 398 GLY A C 1
ATOM 3054 O O . GLY A 1 398 ? 11.370 24.941 -11.096 1.00 80.50 398 GLY A O 1
ATOM 3055 N N . GLN A 1 399 ? 10.383 22.978 -10.610 1.00 81.25 399 GLN A N 1
ATOM 3056 C CA . GLN A 1 399 ? 10.914 22.901 -9.248 1.00 81.25 399 GLN A CA 1
ATOM 3057 C C . GLN A 1 399 ? 12.426 22.638 -9.289 1.00 81.25 399 GLN A C 1
ATOM 3059 O O . GLN A 1 399 ? 12.922 21.923 -10.161 1.00 81.25 399 GLN A O 1
ATOM 3064 N N . SER A 1 400 ? 13.187 23.206 -8.353 1.00 79.56 400 SER A N 1
ATOM 3065 C CA . SER A 1 400 ? 14.637 22.986 -8.325 1.00 79.56 400 SER A CA 1
ATOM 3066 C C . SER A 1 400 ? 14.977 21.620 -7.730 1.00 79.56 400 SER A C 1
ATOM 3068 O O . SER A 1 400 ? 14.319 21.164 -6.793 1.00 79.56 400 SER A O 1
ATOM 3070 N N . GLU A 1 401 ? 16.046 20.984 -8.217 1.00 75.44 401 GLU A N 1
ATOM 3071 C CA . GLU A 1 401 ? 16.551 19.738 -7.624 1.00 75.44 401 GLU A CA 1
ATOM 3072 C C . GLU A 1 401 ? 16.853 19.902 -6.131 1.00 75.44 401 GLU A C 1
ATOM 3074 O O . GLU A 1 401 ? 16.506 19.026 -5.347 1.00 75.44 401 GLU A O 1
ATOM 3079 N N . ASP A 1 402 ? 17.400 21.051 -5.718 1.00 75.38 402 ASP A N 1
ATOM 3080 C CA . ASP A 1 402 ? 17.681 21.358 -4.310 1.00 75.38 402 ASP A CA 1
ATOM 3081 C C . ASP A 1 402 ? 16.412 21.398 -3.450 1.00 75.38 402 ASP A C 1
ATOM 3083 O O . ASP A 1 402 ? 16.407 20.886 -2.328 1.00 75.38 402 ASP A O 1
ATOM 3087 N N . SER A 1 403 ? 15.313 21.954 -3.979 1.00 70.12 403 SER A N 1
ATOM 3088 C CA . SER A 1 403 ? 14.018 21.972 -3.279 1.00 70.12 403 SER A CA 1
ATOM 3089 C C . SER A 1 403 ? 13.424 20.570 -3.107 1.00 70.12 403 SER A C 1
ATOM 3091 O O . SER A 1 403 ? 12.647 20.333 -2.184 1.00 70.12 403 SER A O 1
ATOM 3093 N N . LEU A 1 404 ? 13.849 19.626 -3.952 1.00 70.56 404 LEU A N 1
ATOM 3094 C CA . LEU A 1 404 ? 13.383 18.243 -4.000 1.00 70.56 404 LEU A CA 1
ATOM 3095 C C . LEU A 1 404 ? 14.483 17.236 -3.657 1.00 70.56 404 LEU A C 1
ATOM 3097 O O . LEU A 1 404 ? 14.286 16.032 -3.833 1.00 70.56 404 LEU A O 1
ATOM 3101 N N . ALA A 1 405 ? 15.596 17.689 -3.066 1.00 62.47 405 ALA A N 1
ATOM 3102 C CA . ALA A 1 405 ? 16.694 16.851 -2.569 1.00 62.47 405 ALA A CA 1
ATOM 3103 C C . ALA A 1 405 ? 16.243 15.887 -1.451 1.00 62.47 405 ALA A C 1
ATOM 3105 O O . ALA A 1 405 ? 17.044 15.166 -0.851 1.00 62.47 405 ALA A O 1
ATOM 3106 N N . GLY A 1 406 ? 14.946 15.905 -1.151 1.00 57.53 406 GLY A N 1
ATOM 3107 C CA . GLY A 1 406 ? 14.278 15.001 -0.256 1.00 57.53 406 GLY A CA 1
ATOM 3108 C C . GLY A 1 406 ? 12.927 14.473 -0.586 1.00 57.53 406 GLY A C 1
ATOM 3109 O O . GLY A 1 406 ? 12.328 13.751 0.205 1.00 57.53 406 GLY A O 1
ATOM 3110 N N . TYR A 1 407 ? 12.436 14.878 -1.730 1.00 64.75 407 TYR A N 1
ATOM 3111 C CA . TYR A 1 407 ? 11.091 14.568 -2.092 1.00 64.75 407 TYR A CA 1
ATOM 3112 C C . TYR A 1 407 ? 11.029 13.132 -2.599 1.00 64.75 407 TYR A C 1
ATOM 3114 O O . TYR A 1 407 ? 11.761 12.772 -3.525 1.00 64.75 407 TYR A O 1
ATOM 3122 N N . GLY A 1 408 ? 10.186 12.315 -1.969 1.00 56.62 408 GLY A N 1
ATOM 3123 C CA . GLY A 1 408 ? 9.968 10.930 -2.372 1.00 56.62 408 GLY A CA 1
ATOM 3124 C C . GLY A 1 408 ? 11.234 10.071 -2.368 1.00 56.62 408 GLY A C 1
ATOM 3125 O O . GLY A 1 408 ? 11.372 9.221 -3.241 1.00 56.62 408 GLY A O 1
ATOM 3126 N N . CYS A 1 409 ? 12.178 10.295 -1.440 1.00 57.34 409 CYS A N 1
ATOM 3127 C CA . CYS A 1 409 ? 13.343 9.419 -1.250 1.00 57.34 409 CYS A CA 1
ATOM 3128 C C . CYS A 1 409 ? 13.161 8.511 -0.008 1.00 57.34 409 CYS A C 1
ATOM 3130 O O . CYS A 1 409 ? 13.697 8.820 1.051 1.00 57.34 409 CYS A O 1
ATOM 3132 N N . PRO A 1 410 ? 12.417 7.393 -0.119 1.00 50.47 410 PRO A N 1
ATOM 3133 C CA . PRO A 1 410 ? 12.302 6.293 0.850 1.00 50.47 410 PRO A CA 1
ATOM 3134 C C . PRO A 1 410 ? 13.398 6.147 1.929 1.00 50.47 410 PRO A C 1
ATOM 3136 O O . PRO A 1 410 ? 13.109 6.194 3.125 1.00 50.47 410 PRO A O 1
ATOM 3139 N N . TYR A 1 411 ? 14.663 6.003 1.516 1.00 53.66 411 TYR A N 1
ATOM 3140 C CA . TYR A 1 411 ? 15.777 5.649 2.407 1.00 53.66 411 TYR A CA 1
ATOM 3141 C C . TYR A 1 411 ? 16.357 6.833 3.201 1.00 53.66 411 TYR A C 1
ATOM 3143 O O . TYR A 1 411 ? 16.863 6.645 4.301 1.00 53.66 411 TYR A O 1
ATOM 3151 N N . ASP A 1 412 ? 16.277 8.054 2.669 1.00 59.44 412 ASP A N 1
ATOM 3152 C CA . ASP A 1 412 ? 16.887 9.232 3.306 1.00 59.44 412 ASP A CA 1
ATOM 3153 C C . ASP A 1 412 ? 15.994 9.848 4.406 1.00 59.44 412 ASP A C 1
ATOM 3155 O O . ASP A 1 412 ? 16.462 10.668 5.195 1.00 59.44 412 ASP A O 1
ATOM 3159 N N . TYR A 1 413 ? 14.699 9.510 4.418 1.00 57.38 413 TYR A N 1
ATOM 3160 C CA . TYR A 1 413 ? 13.658 10.194 5.206 1.00 57.38 413 TYR A CA 1
ATOM 3161 C C . TYR A 1 413 ? 12.902 9.237 6.123 1.00 57.38 413 TYR A C 1
ATOM 3163 O O . TYR A 1 413 ? 12.420 9.662 7.171 1.00 57.38 413 TYR A O 1
ATOM 3171 N N . PHE A 1 414 ? 12.787 7.966 5.723 1.00 74.56 414 PHE A N 1
ATOM 3172 C CA . PHE A 1 414 ? 11.978 6.989 6.430 1.00 74.56 414 PHE A CA 1
ATOM 3173 C C . PHE A 1 414 ? 12.806 5.774 6.815 1.00 74.56 414 PHE A C 1
ATOM 3175 O O . PHE A 1 414 ? 13.677 5.829 7.676 1.00 74.56 414 PHE A O 1
ATOM 3182 N N . TYR A 1 415 ? 12.505 4.658 6.177 1.00 81.44 415 TYR A N 1
ATOM 3183 C CA . TYR A 1 415 ? 12.998 3.353 6.529 1.00 81.44 415 TYR A CA 1
ATOM 3184 C C . TYR A 1 415 ? 13.169 2.579 5.227 1.00 81.44 415 TYR A C 1
ATOM 3186 O O . TYR A 1 415 ? 12.297 2.689 4.362 1.00 81.44 415 TYR A O 1
ATOM 3194 N N . PRO A 1 416 ? 14.256 1.819 5.042 1.00 88.12 416 PRO A N 1
ATOM 3195 C CA . PRO A 1 416 ? 14.443 1.033 3.827 1.00 88.12 416 PRO A CA 1
ATOM 3196 C C . PRO A 1 416 ? 13.237 0.108 3.592 1.00 88.12 416 PRO A C 1
ATOM 3198 O O . PRO A 1 416 ? 12.771 -0.528 4.541 1.00 88.12 416 PRO A O 1
ATOM 3201 N N . ILE A 1 417 ? 12.742 0.014 2.353 1.00 90.62 417 ILE A N 1
ATOM 3202 C CA . ILE A 1 417 ? 11.583 -0.811 1.978 1.00 90.62 417 ILE A CA 1
ATOM 3203 C C . ILE A 1 417 ? 11.824 -2.268 2.373 1.00 90.62 417 ILE A C 1
ATOM 3205 O O . ILE A 1 417 ? 10.947 -2.878 2.988 1.00 90.62 417 ILE A O 1
ATOM 3209 N N . ASN A 1 418 ? 13.009 -2.826 2.075 1.00 91.56 418 ASN A N 1
ATOM 3210 C CA . ASN A 1 418 ? 13.290 -4.214 2.454 1.00 91.56 418 ASN A CA 1
ATOM 3211 C C . ASN A 1 418 ? 13.298 -4.372 3.970 1.00 91.56 418 ASN A C 1
ATOM 3213 O O . ASN A 1 418 ? 12.651 -5.280 4.474 1.00 91.56 418 ASN A O 1
ATOM 3217 N N . LYS A 1 419 ? 13.969 -3.469 4.695 1.00 90.81 419 LYS A N 1
ATOM 3218 C CA . LYS A 1 419 ? 14.055 -3.538 6.159 1.00 90.81 419 LYS A CA 1
ATOM 3219 C C . LYS A 1 419 ? 12.672 -3.440 6.809 1.00 90.81 419 LYS A C 1
ATOM 3221 O O . LYS A 1 419 ? 12.400 -4.174 7.753 1.00 90.81 419 LYS A O 1
ATOM 3226 N N . TYR A 1 420 ? 11.798 -2.566 6.307 1.00 93.06 420 TYR A N 1
ATOM 3227 C CA . TYR A 1 420 ? 10.432 -2.427 6.815 1.00 93.06 420 TYR A CA 1
ATOM 3228 C C . TYR A 1 420 ? 9.649 -3.721 6.583 1.00 93.06 420 TYR A C 1
ATOM 3230 O O . TYR A 1 420 ? 9.164 -4.331 7.536 1.00 93.06 420 TYR A O 1
ATOM 3238 N N . ALA A 1 421 ? 9.583 -4.171 5.327 1.00 94.44 421 ALA A N 1
ATOM 3239 C CA . ALA A 1 421 ? 8.868 -5.384 4.963 1.00 94.44 421 ALA A CA 1
ATOM 3240 C C . ALA A 1 421 ? 9.385 -6.595 5.754 1.00 94.44 421 ALA A C 1
ATOM 3242 O O . 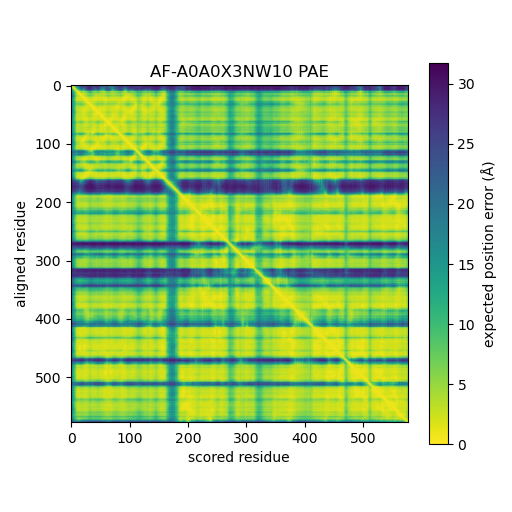ALA A 1 421 ? 8.591 -7.353 6.298 1.00 94.44 421 ALA A O 1
ATOM 3243 N N . ASP A 1 422 ? 10.702 -6.746 5.889 1.00 93.38 422 ASP A N 1
ATOM 3244 C CA . ASP A 1 422 ? 11.309 -7.878 6.590 1.00 93.38 422 ASP A CA 1
ATOM 3245 C C . ASP A 1 422 ? 11.005 -7.860 8.088 1.00 93.38 422 ASP A C 1
ATOM 3247 O O . ASP A 1 422 ? 10.639 -8.895 8.645 1.00 93.38 422 ASP A O 1
ATOM 3251 N N . ASN A 1 423 ? 11.094 -6.701 8.744 1.00 94.00 423 ASN A N 1
ATOM 3252 C CA . ASN A 1 423 ? 10.729 -6.576 10.155 1.00 94.00 423 ASN A CA 1
ATOM 3253 C C . ASN A 1 423 ? 9.248 -6.895 10.381 1.00 94.00 423 ASN A C 1
ATOM 3255 O O . ASN A 1 423 ? 8.917 -7.639 11.304 1.00 94.00 423 ASN A O 1
ATOM 3259 N N . LEU A 1 424 ? 8.365 -6.391 9.513 1.00 95.75 424 LEU A N 1
ATOM 3260 C CA . LEU A 1 424 ? 6.933 -6.660 9.593 1.00 95.75 424 LEU A CA 1
ATOM 3261 C C . LEU A 1 424 ? 6.642 -8.152 9.420 1.00 95.75 424 LEU A C 1
ATOM 3263 O O . LEU A 1 424 ? 5.978 -8.749 10.263 1.00 95.75 424 LEU A O 1
ATOM 3267 N N . LEU A 1 425 ? 7.162 -8.773 8.362 1.00 93.81 425 LEU A N 1
ATOM 3268 C CA . LEU A 1 425 ? 6.917 -10.187 8.083 1.00 93.81 425 LEU A CA 1
ATOM 3269 C C . LEU A 1 425 ? 7.478 -11.087 9.187 1.00 93.81 425 LEU A C 1
ATOM 3271 O O . LEU A 1 425 ? 6.763 -11.960 9.677 1.00 93.81 425 LEU A O 1
ATOM 3275 N N . ASN A 1 426 ? 8.697 -10.820 9.662 1.00 91.62 426 ASN A N 1
ATOM 3276 C CA . ASN A 1 426 ? 9.275 -11.541 10.795 1.00 91.62 426 ASN A CA 1
ATOM 3277 C C . ASN A 1 426 ? 8.436 -11.376 12.071 1.00 91.62 426 ASN A C 1
ATOM 3279 O O . ASN A 1 426 ? 8.222 -12.350 12.798 1.00 91.62 426 ASN A O 1
ATOM 3283 N N . MET A 1 427 ? 7.916 -10.175 12.336 1.00 92.44 427 MET A N 1
ATOM 3284 C CA . MET A 1 427 ? 7.025 -9.926 13.467 1.00 92.44 427 MET A CA 1
ATOM 3285 C C . MET A 1 427 ? 5.713 -10.702 13.348 1.00 92.44 427 MET A C 1
ATOM 3287 O O . MET A 1 427 ? 5.297 -11.345 14.313 1.00 92.44 427 MET A O 1
ATOM 3291 N N . LEU A 1 428 ? 5.080 -10.691 12.176 1.00 92.75 428 LEU A N 1
ATOM 3292 C CA . LEU A 1 428 ? 3.836 -11.416 11.930 1.00 92.75 428 LEU A CA 1
ATOM 3293 C C . LEU A 1 428 ? 4.027 -12.931 12.019 1.00 92.75 428 LEU A C 1
ATOM 3295 O O . LEU A 1 428 ? 3.203 -13.609 12.627 1.00 92.75 428 LEU A O 1
ATOM 3299 N N . TRP A 1 429 ? 5.135 -13.474 11.521 1.00 88.19 429 TRP A N 1
ATOM 3300 C CA . TRP A 1 429 ? 5.437 -14.897 11.689 1.00 88.19 429 TRP A CA 1
ATOM 3301 C C . TRP A 1 429 ? 5.742 -15.273 13.143 1.00 88.19 429 TRP A C 1
ATOM 3303 O O . TRP A 1 429 ? 5.426 -16.382 13.570 1.00 88.19 429 TRP A O 1
ATOM 3313 N N . LYS A 1 430 ? 6.336 -14.365 13.929 1.00 87.44 430 LYS A N 1
ATOM 3314 C CA . LYS A 1 430 ? 6.642 -14.615 15.347 1.00 87.44 430 LYS A CA 1
ATOM 3315 C C . LYS A 1 430 ? 5.412 -14.465 16.250 1.00 87.44 430 LYS A C 1
ATOM 3317 O O . LYS A 1 430 ? 5.245 -15.244 17.186 1.00 87.44 430 LYS A O 1
ATOM 3322 N N . LEU A 1 431 ? 4.582 -13.449 16.011 1.00 89.50 431 LEU A N 1
ATOM 3323 C CA . LEU A 1 431 ? 3.539 -12.992 16.941 1.00 89.50 431 LEU A CA 1
ATOM 3324 C C . LEU A 1 431 ? 2.122 -13.001 16.359 1.00 89.50 431 LEU A C 1
ATOM 3326 O O . LEU A 1 431 ? 1.163 -12.929 17.125 1.00 89.50 431 LEU A O 1
ATOM 3330 N N . GLY A 1 432 ? 1.966 -13.114 15.040 1.00 86.06 432 GLY A N 1
ATOM 3331 C CA . GLY A 1 432 ? 0.670 -13.076 14.357 1.00 86.06 432 GLY A CA 1
ATOM 3332 C C . GLY A 1 432 ? -0.230 -14.276 14.657 1.00 86.06 432 GLY A C 1
ATOM 3333 O O . GLY A 1 432 ? -1.449 -14.162 14.531 1.00 86.06 432 GLY A O 1
ATOM 3334 N N . ARG A 1 433 ? 0.334 -15.402 15.130 1.00 84.12 433 ARG A N 1
ATOM 3335 C CA . ARG A 1 433 ? -0.416 -16.628 15.482 1.00 84.12 433 ARG A CA 1
ATOM 3336 C C . ARG A 1 433 ? -1.318 -17.040 14.298 1.00 84.12 433 ARG A C 1
ATOM 3338 O O . ARG A 1 433 ? -0.916 -16.909 13.155 1.00 84.12 433 ARG A O 1
ATOM 3345 N N . ASN A 1 434 ? -2.550 -17.486 14.538 1.00 84.19 434 ASN A N 1
ATOM 3346 C CA . ASN A 1 434 ? -3.515 -17.804 13.474 1.00 84.19 434 ASN A CA 1
ATOM 3347 C C . ASN A 1 434 ? -4.405 -16.605 13.090 1.00 84.19 434 ASN A C 1
ATOM 3349 O O . ASN A 1 434 ? -5.513 -16.800 12.588 1.00 84.19 434 ASN A O 1
ATOM 3353 N N . ARG A 1 435 ? -3.977 -15.367 13.379 1.00 91.06 435 ARG A N 1
ATOM 3354 C CA . ARG A 1 435 ? -4.762 -14.173 13.055 1.00 91.06 435 ARG A CA 1
ATOM 3355 C C . ARG A 1 435 ? -4.824 -13.978 11.543 1.00 91.06 435 ARG A C 1
ATOM 3357 O O . ARG A 1 435 ? -3.824 -14.103 10.841 1.00 91.06 435 ARG A O 1
ATOM 3364 N N . ARG A 1 436 ? -6.010 -13.624 11.053 1.00 92.62 436 ARG A N 1
ATOM 3365 C CA . ARG A 1 436 ? -6.224 -13.251 9.652 1.00 92.62 436 ARG A CA 1
ATOM 3366 C C . ARG A 1 436 ? -5.750 -11.818 9.424 1.00 92.62 436 ARG A C 1
ATOM 3368 O O . ARG A 1 436 ? -6.144 -10.929 10.177 1.00 92.62 436 ARG A O 1
ATOM 3375 N N . ILE A 1 437 ? -4.913 -11.611 8.412 1.00 95.56 437 ILE A N 1
ATOM 3376 C CA . ILE A 1 437 ? -4.232 -10.335 8.167 1.00 95.56 437 ILE A CA 1
ATOM 3377 C C . ILE A 1 437 ? -4.268 -10.001 6.674 1.00 95.56 437 ILE A C 1
ATOM 3379 O O . ILE A 1 437 ? -4.011 -10.872 5.841 1.00 95.56 437 ILE A O 1
ATOM 3383 N N . ILE A 1 438 ? -4.570 -8.743 6.369 1.00 97.69 438 ILE A N 1
ATOM 3384 C CA . ILE A 1 438 ? -4.326 -8.043 5.108 1.00 97.69 438 ILE A CA 1
ATOM 3385 C C . ILE A 1 438 ? -3.172 -7.070 5.351 1.00 97.69 438 ILE A C 1
ATOM 3387 O O . ILE A 1 438 ? -3.057 -6.497 6.433 1.00 97.69 438 ILE A O 1
ATOM 3391 N N . LEU A 1 439 ? -2.314 -6.902 4.351 1.00 98.44 439 LEU A N 1
ATOM 3392 C CA . LEU A 1 439 ? -1.315 -5.841 4.325 1.00 98.44 439 LEU A CA 1
ATOM 3393 C C . LEU A 1 439 ? -1.744 -4.796 3.304 1.00 98.44 439 LEU A C 1
ATOM 3395 O O . LEU A 1 439 ? -2.122 -5.145 2.184 1.00 98.44 439 LEU A O 1
ATOM 3399 N N . SER A 1 440 ? -1.637 -3.524 3.648 1.00 98.56 440 SER A N 1
ATOM 3400 C CA . SER A 1 440 ? -1.991 -2.445 2.735 1.00 98.56 440 SER A CA 1
ATOM 3401 C C . SER A 1 440 ? -0.984 -1.303 2.810 1.00 98.56 440 SER A C 1
ATOM 3403 O O . SER A 1 440 ? -0.216 -1.183 3.761 1.00 98.56 440 SER A O 1
ATOM 3405 N N . SER A 1 441 ? -0.887 -0.505 1.748 1.00 97.75 441 SER A N 1
ATOM 3406 C CA . SER A 1 441 ? -0.074 0.715 1.746 1.00 97.75 441 SER A CA 1
ATOM 3407 C C . SER A 1 441 ? -0.502 1.649 0.621 1.00 97.75 441 SER A C 1
ATOM 3409 O O . SER A 1 441 ? -0.886 1.197 -0.462 1.00 97.75 441 SER A O 1
ATOM 3411 N N . PHE A 1 442 ? -0.366 2.957 0.840 1.00 94.31 442 PHE A N 1
ATOM 3412 C CA . PHE A 1 442 ? -0.430 3.932 -0.247 1.00 94.31 442 PHE A CA 1
ATOM 3413 C C . PHE A 1 442 ? 0.795 3.877 -1.161 1.00 94.31 442 PHE A C 1
ATOM 3415 O O . PHE A 1 442 ? 0.723 4.375 -2.279 1.00 94.31 442 PHE A O 1
ATOM 3422 N N . ASN A 1 443 ? 1.922 3.298 -0.730 1.00 93.06 443 ASN A N 1
ATOM 3423 C CA . ASN A 1 443 ? 3.101 3.233 -1.582 1.00 93.06 443 ASN A CA 1
ATOM 3424 C C . ASN A 1 443 ? 3.059 1.986 -2.495 1.00 93.06 443 ASN A C 1
ATOM 3426 O O . ASN A 1 443 ? 3.085 0.849 -2.006 1.00 93.06 443 ASN A O 1
ATOM 3430 N N . PRO A 1 444 ? 3.052 2.163 -3.828 1.00 93.56 444 PRO A N 1
ATOM 3431 C CA . PRO A 1 444 ? 2.948 1.052 -4.775 1.00 93.56 444 PRO A CA 1
ATOM 3432 C C . PRO A 1 444 ? 4.180 0.133 -4.796 1.00 93.56 444 PRO A C 1
ATOM 3434 O O . PRO A 1 444 ? 4.042 -1.055 -5.098 1.00 93.56 444 PRO A O 1
ATOM 3437 N N . ASP A 1 445 ? 5.368 0.652 -4.478 1.00 93.56 445 ASP A N 1
ATOM 3438 C CA . ASP A 1 445 ? 6.613 -0.122 -4.459 1.00 93.56 445 ASP A CA 1
ATOM 3439 C C . ASP A 1 445 ? 6.729 -0.950 -3.164 1.00 93.56 445 ASP A C 1
ATOM 3441 O O . ASP A 1 445 ? 7.179 -2.096 -3.210 1.00 93.56 445 ASP A O 1
ATOM 3445 N N . MET A 1 446 ? 6.227 -0.433 -2.034 1.00 94.94 446 MET A N 1
ATOM 3446 C CA . MET A 1 446 ? 6.041 -1.198 -0.793 1.00 94.94 446 MET A CA 1
ATOM 3447 C C . MET A 1 446 ? 5.052 -2.352 -0.997 1.00 94.94 446 MET A C 1
ATOM 3449 O O . MET A 1 446 ? 5.353 -3.488 -0.632 1.00 94.94 446 MET A O 1
ATOM 3453 N N . CYS A 1 447 ? 3.910 -2.101 -1.649 1.00 97.56 447 CYS A N 1
ATOM 3454 C CA . CYS A 1 447 ? 2.945 -3.155 -1.983 1.00 97.56 447 CYS A CA 1
ATOM 3455 C C . CYS A 1 447 ? 3.590 -4.268 -2.825 1.00 97.56 447 CYS A C 1
ATOM 3457 O O . CYS A 1 447 ? 3.424 -5.453 -2.537 1.00 97.56 447 CYS A O 1
ATOM 3459 N N . LEU A 1 448 ? 4.366 -3.897 -3.848 1.00 96.12 448 LEU A N 1
ATOM 3460 C CA . LEU A 1 448 ? 5.080 -4.861 -4.683 1.00 96.12 448 LEU A CA 1
ATOM 3461 C C . LEU A 1 448 ? 6.129 -5.647 -3.879 1.00 96.12 448 LEU A C 1
ATOM 3463 O O . LEU A 1 448 ? 6.223 -6.863 -4.035 1.00 96.12 448 LEU A O 1
ATOM 3467 N N . ALA A 1 449 ? 6.884 -4.990 -2.995 1.00 95.75 449 ALA A N 1
ATOM 3468 C CA . ALA A 1 449 ? 7.855 -5.658 -2.130 1.00 95.75 449 ALA A CA 1
ATOM 3469 C C . ALA A 1 449 ? 7.190 -6.671 -1.189 1.00 95.75 449 ALA A C 1
ATOM 3471 O O . ALA A 1 449 ? 7.638 -7.816 -1.116 1.00 95.75 449 ALA A O 1
ATOM 3472 N N . LEU A 1 450 ? 6.089 -6.295 -0.533 1.00 96.75 450 LEU A N 1
ATOM 3473 C CA . LEU A 1 450 ? 5.305 -7.198 0.312 1.00 96.75 450 LEU A CA 1
ATOM 3474 C C . LEU A 1 450 ? 4.731 -8.367 -0.494 1.00 96.75 450 LEU A C 1
ATOM 3476 O O . LEU A 1 450 ? 4.774 -9.503 -0.029 1.00 96.75 450 LEU A O 1
ATOM 3480 N N . LYS A 1 451 ? 4.236 -8.135 -1.717 1.00 95.25 451 LYS A N 1
ATOM 3481 C CA . LYS A 1 451 ? 3.711 -9.222 -2.557 1.00 95.25 451 LYS A CA 1
ATOM 3482 C C . LYS A 1 451 ? 4.799 -10.187 -3.026 1.00 95.25 451 LYS A C 1
ATOM 3484 O O . LYS A 1 451 ? 4.547 -11.379 -3.154 1.00 95.25 451 LYS A O 1
ATOM 3489 N N . LEU A 1 452 ? 6.005 -9.689 -3.289 1.00 94.62 452 LEU A N 1
ATOM 3490 C CA . LEU A 1 452 ? 7.129 -10.524 -3.704 1.00 94.62 452 LEU A CA 1
ATOM 3491 C C . LEU A 1 452 ? 7.730 -11.306 -2.534 1.00 94.62 452 LEU A C 1
ATOM 3493 O O . LEU A 1 452 ? 8.141 -12.445 -2.721 1.00 94.62 452 LEU A O 1
ATOM 3497 N N . LYS A 1 453 ? 7.793 -10.737 -1.331 1.00 93.94 453 LYS A N 1
ATOM 3498 C CA . LYS A 1 453 ? 8.453 -11.376 -0.179 1.00 93.94 453 LYS A CA 1
ATOM 3499 C C . LYS A 1 453 ? 7.634 -12.490 0.478 1.00 93.94 453 LYS A C 1
ATOM 3501 O O . LYS A 1 453 ? 8.209 -13.319 1.174 1.00 93.94 453 LYS A O 1
ATOM 3506 N N . GLN A 1 454 ? 6.320 -12.546 0.263 1.00 91.44 454 GLN A N 1
ATOM 3507 C CA . GLN A 1 454 ? 5.454 -13.540 0.901 1.00 91.44 454 GLN A CA 1
ATOM 3508 C C . GLN A 1 454 ? 4.241 -13.913 0.038 1.00 91.44 454 GLN A C 1
ATOM 3510 O O . GLN A 1 454 ? 3.947 -13.264 -0.959 1.00 91.44 454 GLN A O 1
ATOM 3515 N N . SER A 1 455 ? 3.531 -14.977 0.420 1.00 87.19 455 SER A N 1
ATOM 3516 C CA . SER A 1 455 ? 2.308 -15.437 -0.269 1.00 87.19 455 SER A CA 1
ATOM 3517 C C . SER A 1 455 ? 1.140 -15.764 0.674 1.00 87.19 455 SER A C 1
ATOM 3519 O O . SER A 1 455 ? 0.127 -16.305 0.243 1.00 87.19 455 SER A O 1
ATOM 3521 N N . THR A 1 456 ? 1.284 -15.435 1.956 1.00 87.62 456 THR A N 1
ATOM 3522 C CA . THR A 1 456 ? 0.354 -15.754 3.045 1.00 87.62 456 THR A CA 1
ATOM 3523 C C . THR A 1 456 ? -0.748 -14.706 3.205 1.00 87.62 456 THR A C 1
ATOM 3525 O O . THR A 1 456 ? -1.923 -15.045 3.340 1.00 87.62 456 THR A O 1
ATOM 3528 N N . TYR A 1 457 ? -0.365 -13.433 3.222 1.00 93.31 457 TYR A N 1
ATOM 3529 C CA . TYR A 1 457 ? -1.227 -12.294 3.495 1.00 93.31 457 TYR A CA 1
ATOM 3530 C C . TYR A 1 457 ? -1.591 -11.593 2.180 1.00 93.31 457 TYR A C 1
ATOM 3532 O O . TYR A 1 457 ? -0.684 -11.263 1.402 1.00 93.31 457 TYR A O 1
ATOM 3540 N N . PRO A 1 458 ? -2.890 -11.350 1.915 1.00 96.00 458 PRO A N 1
ATOM 3541 C CA . PRO A 1 458 ? -3.312 -10.499 0.813 1.00 96.00 458 PRO A CA 1
ATOM 3542 C C . PRO A 1 458 ? -2.680 -9.111 0.917 1.00 96.00 458 PRO A C 1
ATOM 3544 O O . PRO A 1 458 ? -2.584 -8.559 2.014 1.00 96.00 458 PRO A O 1
ATOM 3547 N N . VAL A 1 459 ? -2.280 -8.549 -0.222 1.00 97.94 459 VAL A N 1
ATOM 3548 C CA . VAL A 1 459 ? -1.712 -7.200 -0.308 1.00 97.94 459 VAL A CA 1
ATOM 3549 C C . VAL A 1 459 ? -2.646 -6.295 -1.104 1.00 97.94 459 VAL A C 1
ATOM 3551 O O . VAL A 1 459 ? -2.924 -6.581 -2.272 1.00 97.94 459 VAL A O 1
ATOM 3554 N N . LEU A 1 460 ? -3.112 -5.203 -0.491 1.00 98.69 460 LEU A N 1
ATOM 3555 C CA . LEU A 1 460 ? -3.992 -4.213 -1.116 1.00 98.69 460 LEU A CA 1
ATOM 3556 C C . LEU A 1 460 ? -3.283 -2.875 -1.333 1.00 98.69 460 LEU A C 1
ATOM 3558 O O . LEU A 1 460 ? -2.595 -2.360 -0.457 1.00 98.69 460 LEU A O 1
ATOM 3562 N N . PHE A 1 461 ? -3.492 -2.284 -2.507 1.00 98.44 461 PHE A N 1
ATOM 3563 C CA . PHE A 1 461 ? -2.961 -0.962 -2.830 1.00 98.44 461 PHE A CA 1
ATOM 3564 C C . PHE A 1 461 ? -3.963 0.138 -2.469 1.00 98.44 461 PHE A C 1
ATOM 3566 O O . PHE A 1 461 ? -5.072 0.163 -3.011 1.00 98.44 461 PHE A O 1
ATOM 3573 N N . ILE A 1 462 ? -3.573 1.049 -1.577 1.00 97.75 462 ILE A N 1
ATOM 3574 C CA . ILE A 1 462 ? -4.422 2.162 -1.144 1.00 97.75 462 ILE A CA 1
ATOM 3575 C C . ILE A 1 462 ? -4.250 3.347 -2.096 1.00 97.75 462 ILE A C 1
ATOM 3577 O O . ILE A 1 462 ? -3.136 3.718 -2.470 1.00 97.75 462 ILE A O 1
ATOM 3581 N N . SER A 1 463 ? -5.355 3.963 -2.511 1.00 94.31 463 SER A N 1
ATOM 3582 C CA . SER A 1 463 ? -5.315 5.110 -3.409 1.00 94.31 463 SER A CA 1
ATOM 3583 C C . SER A 1 463 ? -6.481 6.070 -3.204 1.00 94.31 463 SER A C 1
ATOM 3585 O O . SER A 1 463 ? -7.645 5.681 -3.097 1.00 94.31 463 SER A O 1
ATOM 3587 N N . ARG A 1 464 ? -6.161 7.366 -3.280 1.00 90.81 464 ARG A N 1
ATOM 3588 C CA . ARG A 1 464 ? -7.139 8.458 -3.382 1.00 90.81 464 ARG A CA 1
ATOM 3589 C C . ARG A 1 464 ? -7.770 8.574 -4.770 1.00 90.81 464 ARG A C 1
ATOM 3591 O O . ARG A 1 464 ? -8.596 9.451 -4.976 1.00 90.81 464 ARG A O 1
ATOM 3598 N N . ALA A 1 465 ? -7.395 7.722 -5.728 1.00 89.00 465 ALA A N 1
ATOM 3599 C CA . ALA A 1 465 ? -8.040 7.637 -7.038 1.00 89.00 465 ALA A CA 1
ATOM 3600 C C . ALA A 1 465 ? -8.109 8.977 -7.807 1.00 89.00 465 ALA A C 1
ATOM 3602 O O . ALA A 1 465 ? -9.105 9.265 -8.468 1.00 89.00 465 ALA A O 1
ATOM 3603 N N . GLY A 1 466 ? -7.052 9.788 -7.730 1.00 84.44 466 GLY A N 1
ATOM 3604 C CA . GLY A 1 466 ? -6.942 11.062 -8.448 1.00 84.44 466 GLY A CA 1
ATOM 3605 C C . GLY A 1 466 ? -7.650 12.241 -7.788 1.00 84.44 466 GLY A C 1
ATOM 3606 O O . GLY A 1 466 ? -7.660 13.328 -8.359 1.00 84.44 466 GLY A O 1
ATOM 3607 N N . LEU A 1 467 ? -8.235 12.051 -6.605 1.00 81.38 467 LEU A N 1
ATOM 3608 C CA . LEU A 1 467 ? -8.908 13.129 -5.895 1.00 81.38 467 LEU A CA 1
ATOM 3609 C C . LEU A 1 467 ? -7.904 14.129 -5.342 1.00 81.38 467 LEU A C 1
ATOM 3611 O O . LEU A 1 467 ? -6.931 13.755 -4.681 1.00 81.38 467 LEU A O 1
ATOM 3615 N N . ASP A 1 468 ? -8.196 15.396 -5.603 1.00 66.38 468 ASP A N 1
ATOM 3616 C CA . ASP A 1 468 ? -7.556 16.533 -4.967 1.00 66.38 468 ASP A CA 1
ATOM 3617 C C . ASP A 1 468 ? -8.413 16.903 -3.753 1.00 66.38 468 ASP A C 1
ATOM 3619 O O . ASP A 1 468 ? -9.567 17.319 -3.894 1.00 66.38 468 ASP A O 1
ATOM 3623 N N . THR A 1 469 ? -7.908 16.650 -2.550 1.00 56.59 469 THR A N 1
ATOM 3624 C CA . THR A 1 469 ? -8.567 17.125 -1.335 1.00 56.59 469 THR A CA 1
ATOM 3625 C C . THR A 1 469 ? -8.351 18.632 -1.283 1.00 56.59 469 THR A C 1
ATOM 3627 O O . THR A 1 469 ? -7.223 19.100 -1.387 1.00 56.59 469 THR A O 1
ATOM 3630 N N . SER A 1 470 ? -9.429 19.409 -1.163 1.00 43.06 470 SER A N 1
ATOM 3631 C CA . SER A 1 470 ? -9.389 20.881 -1.164 1.00 43.06 470 SER A CA 1
ATOM 3632 C C . SER A 1 470 ? -8.558 21.496 -0.029 1.00 43.06 470 SER A C 1
ATOM 3634 O O . SER A 1 470 ? -8.325 22.705 -0.033 1.00 43.06 470 SER A O 1
ATOM 3636 N N . ASP A 1 471 ? -8.095 20.674 0.911 1.00 47.84 471 ASP A N 1
ATOM 3637 C CA . ASP A 1 471 ? -7.128 21.037 1.933 1.00 47.84 471 ASP A CA 1
ATOM 3638 C C . ASP A 1 471 ? -5.715 20.954 1.342 1.00 47.84 471 ASP A C 1
ATOM 3640 O O . ASP A 1 471 ? -5.245 19.934 0.841 1.00 47.84 471 ASP A O 1
ATOM 3644 N N . SER A 1 472 ? -5.083 22.120 1.295 1.00 46.56 472 SER A N 1
ATOM 3645 C CA . SER A 1 472 ? -3.927 22.446 0.470 1.00 46.56 472 SER A CA 1
ATOM 3646 C C . SER A 1 472 ? -2.767 21.435 0.528 1.00 46.56 472 SER A C 1
ATOM 3648 O O . SER A 1 472 ? -2.307 21.092 1.610 1.00 46.56 472 SER A O 1
ATOM 3650 N N . ILE A 1 473 ? -2.183 21.160 -0.654 1.00 48.22 473 ILE A N 1
ATOM 3651 C CA . ILE A 1 473 ? -0.789 20.719 -0.913 1.00 48.22 473 ILE A CA 1
ATOM 3652 C C . ILE A 1 473 ? -0.563 19.201 -1.148 1.00 48.22 473 ILE A C 1
ATOM 3654 O O . ILE A 1 473 ? 0.543 18.817 -1.542 1.00 48.22 473 ILE A O 1
ATOM 3658 N N . ASP A 1 474 ? -1.592 18.354 -1.100 1.00 53.84 474 ASP A N 1
ATOM 3659 C CA . ASP A 1 474 ? -1.458 16.902 -1.342 1.00 53.84 474 ASP A CA 1
ATOM 3660 C C . ASP A 1 474 ? -1.473 16.453 -2.817 1.00 53.84 474 ASP A C 1
ATOM 3662 O O . ASP A 1 474 ? -1.173 15.305 -3.112 1.00 53.84 474 ASP A O 1
ATOM 3666 N N . TRP A 1 475 ? -1.674 17.347 -3.790 1.00 59.47 475 TRP A N 1
ATOM 3667 C CA . TRP A 1 475 ? -1.679 17.031 -5.236 1.00 59.47 475 TRP A CA 1
ATOM 3668 C C . TRP A 1 475 ? -0.457 16.238 -5.755 1.00 59.47 475 TRP A C 1
ATOM 3670 O O . TRP A 1 475 ? -0.503 15.656 -6.836 1.00 59.47 475 TRP A O 1
ATOM 3680 N N . ALA A 1 476 ? 0.633 16.182 -4.995 1.00 59.81 476 ALA A N 1
ATOM 3681 C CA . ALA A 1 476 ? 1.783 15.305 -5.173 1.00 59.81 476 ALA A CA 1
ATOM 3682 C C . ALA A 1 476 ? 1.446 13.858 -5.585 1.00 59.81 476 ALA A C 1
ATOM 3684 O O . ALA A 1 476 ? 2.093 13.316 -6.490 1.00 59.81 476 ALA A O 1
ATOM 3685 N N . HIS A 1 477 ? 0.440 13.234 -4.953 1.00 65.12 477 HIS A N 1
ATOM 3686 C CA . HIS A 1 477 ? 0.023 11.864 -5.293 1.00 65.12 477 HIS A CA 1
ATOM 3687 C C . HIS A 1 477 ? -0.606 11.787 -6.684 1.00 65.12 477 HIS A C 1
ATOM 3689 O O . HIS A 1 477 ? -0.464 10.776 -7.364 1.00 65.12 477 HIS A O 1
ATOM 3695 N N . THR A 1 478 ? -1.229 12.867 -7.166 1.00 69.94 478 THR A N 1
ATOM 3696 C CA . THR A 1 478 ? -1.808 12.931 -8.521 1.00 69.94 478 THR A CA 1
ATOM 3697 C C . THR A 1 478 ? -0.744 12.956 -9.625 1.00 69.94 478 THR A C 1
ATOM 3699 O O . THR A 1 478 ? -1.065 12.809 -10.803 1.00 69.94 478 THR A O 1
ATOM 3702 N N . LEU A 1 479 ? 0.539 13.109 -9.275 1.00 79.25 479 LEU A N 1
ATOM 3703 C CA . LEU A 1 479 ? 1.631 13.037 -10.244 1.00 79.25 479 LEU A CA 1
ATOM 3704 C C . LEU A 1 479 ? 2.068 11.609 -10.561 1.00 79.25 479 LEU A C 1
ATOM 3706 O O . LEU A 1 479 ? 2.653 11.390 -11.623 1.00 79.25 479 LEU A O 1
ATOM 3710 N N . ASP A 1 480 ? 1.811 10.640 -9.689 1.00 85.81 480 ASP A N 1
ATOM 3711 C CA . ASP A 1 480 ? 2.147 9.251 -9.981 1.00 85.81 480 ASP A CA 1
ATOM 3712 C C . ASP A 1 480 ? 1.017 8.621 -10.820 1.00 85.81 480 ASP A C 1
ATOM 3714 O O . ASP A 1 480 ? -0.116 8.529 -10.337 1.00 85.81 480 ASP A O 1
ATOM 3718 N N . PRO A 1 481 ? 1.278 8.149 -12.059 1.00 88.19 481 PRO A N 1
ATOM 3719 C CA . PRO A 1 481 ? 0.266 7.533 -12.923 1.00 88.19 481 PRO A CA 1
ATOM 3720 C C . PRO A 1 481 ? -0.459 6.331 -12.309 1.00 88.19 481 PRO A C 1
ATOM 3722 O O . PRO A 1 481 ? -1.501 5.928 -12.817 1.00 88.19 481 PRO A O 1
ATOM 3725 N N . ARG A 1 482 ? 0.060 5.741 -11.228 1.00 91.75 482 ARG A N 1
ATOM 3726 C CA . ARG A 1 482 ? -0.607 4.654 -10.492 1.00 91.75 482 ARG A CA 1
ATOM 3727 C C . ARG A 1 482 ? -1.737 5.158 -9.587 1.00 91.75 482 ARG A C 1
ATOM 3729 O O . ARG A 1 482 ? -2.618 4.379 -9.230 1.00 91.75 482 ARG A O 1
ATOM 3736 N N . HIS A 1 483 ? -1.762 6.450 -9.261 1.00 90.25 483 HIS A N 1
ATOM 3737 C CA . HIS A 1 483 ? -2.744 7.077 -8.370 1.00 90.25 483 HIS A CA 1
ATOM 3738 C C . HIS A 1 483 ? -3.738 8.010 -9.076 1.00 90.25 483 HIS A C 1
ATOM 3740 O O . HIS A 1 483 ? -4.713 8.416 -8.450 1.00 90.25 483 HIS A O 1
ATOM 3746 N N . VAL A 1 484 ? -3.532 8.345 -10.357 1.00 87.81 484 VAL A N 1
ATOM 3747 C CA . VAL A 1 484 ? -4.316 9.371 -11.090 1.00 87.81 484 VAL A CA 1
ATOM 3748 C C . VAL A 1 484 ? -5.809 9.073 -11.239 1.00 87.81 484 VAL A C 1
ATOM 3750 O O . VAL A 1 484 ? -6.578 9.979 -11.538 1.00 87.81 484 VAL A O 1
ATOM 3753 N N . SER A 1 485 ? -6.227 7.817 -11.092 1.00 91.12 485 SER A N 1
ATOM 3754 C CA . SER A 1 485 ? -7.633 7.414 -11.135 1.00 91.12 485 SER A CA 1
ATOM 3755 C C . SER A 1 485 ? -7.831 6.073 -10.432 1.00 91.12 485 SER A C 1
ATOM 3757 O O . SER A 1 485 ? -6.882 5.301 -10.276 1.00 91.12 485 SER A O 1
ATOM 3759 N N . ALA A 1 486 ? -9.075 5.757 -10.066 1.00 93.94 486 ALA A N 1
ATOM 3760 C CA . ALA A 1 486 ? -9.423 4.450 -9.510 1.00 93.94 486 ALA A CA 1
ATOM 3761 C C . ALA A 1 486 ? -9.068 3.298 -10.465 1.00 93.94 486 ALA A C 1
ATOM 3763 O O . ALA A 1 486 ? -8.524 2.278 -10.039 1.00 93.94 486 ALA A O 1
ATOM 3764 N N . LEU A 1 487 ? -9.325 3.477 -11.767 1.00 94.56 487 LEU A N 1
ATOM 3765 C CA . LEU A 1 487 ? -9.020 2.472 -12.783 1.00 94.56 487 LEU A CA 1
ATOM 3766 C C . LEU A 1 487 ? -7.510 2.274 -12.941 1.00 94.56 487 LEU A C 1
ATOM 3768 O O . LEU A 1 487 ? -7.060 1.138 -13.051 1.00 94.56 487 LEU A O 1
ATOM 3772 N N . SER A 1 488 ? -6.718 3.347 -12.899 1.00 94.31 488 SER A N 1
ATOM 3773 C CA . SER A 1 488 ? -5.252 3.260 -12.925 1.00 94.31 488 SER A CA 1
ATOM 3774 C C . SER A 1 488 ? -4.707 2.516 -11.710 1.00 94.31 488 SER A C 1
ATOM 3776 O O . SER A 1 488 ? -3.840 1.657 -11.862 1.00 94.31 488 SER A O 1
ATOM 3778 N N . SER A 1 489 ? -5.252 2.774 -10.520 1.00 95.75 489 SER A N 1
ATOM 3779 C CA . SER A 1 489 ? -4.858 2.050 -9.309 1.00 95.75 489 SER A CA 1
ATOM 3780 C C . SER A 1 489 ? -5.219 0.564 -9.382 1.00 95.75 489 SER A C 1
ATOM 3782 O O . SER A 1 489 ? -4.389 -0.284 -9.054 1.00 95.75 489 SER A O 1
ATOM 3784 N N . ALA A 1 490 ? -6.402 0.227 -9.904 1.00 97.56 490 ALA A N 1
ATOM 3785 C CA . ALA A 1 490 ? -6.787 -1.161 -10.160 1.00 97.56 490 ALA A CA 1
ATOM 3786 C C . ALA A 1 490 ? -5.901 -1.825 -11.232 1.00 97.56 490 ALA A C 1
ATOM 3788 O O . ALA A 1 490 ? -5.493 -2.978 -11.076 1.00 97.56 490 ALA A O 1
ATOM 3789 N N . CYS A 1 491 ? -5.548 -1.099 -12.299 1.00 97.06 491 CYS A N 1
ATOM 3790 C CA . CYS A 1 491 ? -4.619 -1.573 -13.323 1.00 97.06 491 CYS A CA 1
ATOM 3791 C C . CYS A 1 491 ? -3.248 -1.884 -12.722 1.00 97.06 491 CYS A C 1
ATOM 3793 O O . CYS A 1 491 ? -2.705 -2.953 -12.995 1.00 97.06 491 CYS A O 1
ATOM 3795 N N . TRP A 1 492 ? -2.705 -1.004 -11.875 1.00 96.50 492 TRP A N 1
ATOM 3796 C CA . TRP A 1 492 ? -1.449 -1.269 -11.175 1.00 96.50 492 TRP A CA 1
ATOM 3797 C C . TRP A 1 492 ? -1.539 -2.521 -10.302 1.00 96.50 492 TRP A C 1
ATOM 3799 O O . TRP A 1 492 ? -0.679 -3.393 -10.421 1.00 96.50 492 TRP A O 1
ATOM 3809 N N . ALA A 1 493 ? -2.598 -2.654 -9.496 1.00 97.31 493 ALA A N 1
ATOM 3810 C CA . ALA A 1 493 ? -2.811 -3.833 -8.661 1.00 97.31 493 ALA A CA 1
ATOM 3811 C C . ALA A 1 493 ? -2.803 -5.127 -9.490 1.00 97.31 493 ALA A C 1
ATOM 3813 O O . ALA A 1 493 ? -2.086 -6.068 -9.157 1.00 97.31 493 ALA A O 1
ATOM 3814 N N . HIS A 1 494 ? -3.497 -5.148 -10.631 1.00 95.94 494 HIS A N 1
ATOM 3815 C CA . HIS A 1 494 ? -3.465 -6.289 -11.547 1.00 95.94 494 HIS A CA 1
ATOM 3816 C C . HIS A 1 494 ? -2.063 -6.551 -12.132 1.00 95.94 494 HIS A C 1
ATOM 3818 O O . HIS A 1 494 ? -1.581 -7.689 -12.143 1.00 95.94 494 HIS A O 1
ATOM 3824 N N . LEU A 1 495 ? -1.389 -5.507 -12.624 1.00 95.44 495 LEU A N 1
ATOM 3825 C CA . LEU A 1 495 ? -0.067 -5.606 -13.254 1.00 95.44 495 LEU A CA 1
ATOM 3826 C C . LEU A 1 495 ? 0.993 -6.144 -12.283 1.00 95.44 495 LEU A C 1
ATOM 3828 O O . LEU A 1 495 ? 1.787 -7.005 -12.677 1.00 95.44 495 LEU A O 1
ATOM 3832 N N . ALA A 1 496 ? 0.958 -5.675 -11.034 1.00 94.31 496 ALA A N 1
ATOM 3833 C CA . ALA A 1 496 ? 1.840 -6.059 -9.934 1.00 94.31 496 ALA A CA 1
ATOM 3834 C C . ALA A 1 496 ? 1.399 -7.343 -9.200 1.00 94.31 496 ALA A C 1
ATOM 3836 O O . ALA A 1 496 ? 2.061 -7.754 -8.249 1.00 94.31 496 ALA A O 1
ATOM 3837 N N . ASN A 1 497 ? 0.326 -8.003 -9.659 1.00 94.56 497 ASN A N 1
ATOM 3838 C CA . ASN A 1 497 ? -0.224 -9.227 -9.069 1.00 94.56 497 ASN A CA 1
ATOM 3839 C C . ASN A 1 497 ? -0.664 -9.062 -7.598 1.00 94.56 497 ASN A C 1
ATOM 3841 O O . ASN A 1 497 ? -0.573 -10.007 -6.820 1.00 94.56 497 ASN A O 1
ATOM 3845 N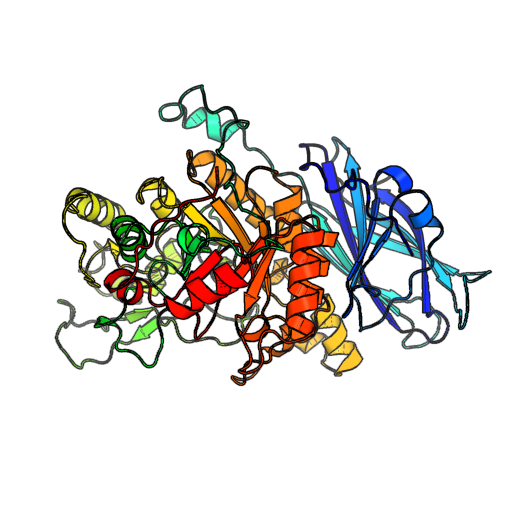 N . LEU A 1 498 ? -1.112 -7.866 -7.208 1.00 96.75 498 LEU A N 1
ATOM 3846 C CA . LEU A 1 498 ? -1.696 -7.596 -5.892 1.00 96.75 498 LEU A CA 1
ATOM 3847 C C . LEU A 1 498 ? -3.100 -8.209 -5.786 1.00 96.75 498 LEU A C 1
ATOM 3849 O O . LEU A 1 498 ? -3.715 -8.564 -6.792 1.00 96.75 498 LEU A O 1
ATOM 3853 N N . ASP A 1 499 ? -3.619 -8.312 -4.564 1.00 97.06 499 ASP A N 1
ATOM 3854 C CA . ASP A 1 499 ? -4.894 -8.987 -4.290 1.00 97.06 499 ASP A CA 1
ATOM 3855 C C . ASP A 1 499 ? -6.101 -8.032 -4.397 1.00 97.06 499 ASP A C 1
ATOM 3857 O O . ASP A 1 499 ? -7.251 -8.465 -4.488 1.00 97.06 499 ASP A O 1
ATOM 3861 N N . GLY A 1 500 ? -5.859 -6.720 -4.455 1.00 98.25 500 GLY A N 1
ATOM 3862 C CA . GLY A 1 500 ? -6.909 -5.724 -4.637 1.00 98.25 500 GLY A CA 1
ATOM 3863 C C . GLY A 1 500 ? -6.478 -4.296 -4.328 1.00 98.25 500 GLY A C 1
ATOM 3864 O O . GLY A 1 500 ? -5.290 -3.967 -4.310 1.00 98.25 500 GLY A O 1
ATOM 3865 N N . VAL A 1 501 ? -7.474 -3.443 -4.101 1.00 98.69 501 VAL A N 1
ATOM 3866 C CA . VAL A 1 501 ? -7.311 -2.006 -3.859 1.00 98.69 501 VAL A CA 1
ATOM 3867 C C . VAL A 1 501 ? -8.167 -1.521 -2.689 1.00 98.69 501 VAL A C 1
ATOM 3869 O O . VAL A 1 501 ? -9.273 -2.017 -2.462 1.00 98.69 501 VAL A O 1
ATOM 3872 N N . VAL A 1 502 ? -7.680 -0.499 -1.994 1.00 98.50 502 VAL A N 1
ATOM 3873 C CA . VAL A 1 502 ? -8.454 0.299 -1.038 1.00 98.50 502 VAL A CA 1
ATOM 3874 C C . VAL A 1 502 ? -8.628 1.687 -1.649 1.00 98.50 502 VAL A C 1
ATOM 3876 O O . VAL A 1 502 ? -7.644 2.356 -1.958 1.00 98.50 502 VAL A O 1
ATOM 3879 N N . LEU A 1 503 ? -9.865 2.102 -1.919 1.00 96.31 503 LEU A N 1
ATOM 3880 C CA . LEU A 1 503 ? -10.140 3.296 -2.729 1.00 96.31 503 LEU A CA 1
ATOM 3881 C C . LEU A 1 503 ? -10.960 4.330 -1.969 1.00 96.31 503 LEU A C 1
ATOM 3883 O O . LEU A 1 503 ? -11.854 3.985 -1.204 1.00 96.31 503 LEU A O 1
ATOM 3887 N N . HIS A 1 504 ? -10.716 5.612 -2.221 1.00 93.62 504 HIS A N 1
ATOM 3888 C CA . HIS A 1 504 ? -11.564 6.648 -1.641 1.00 93.62 504 HIS A CA 1
ATOM 3889 C C .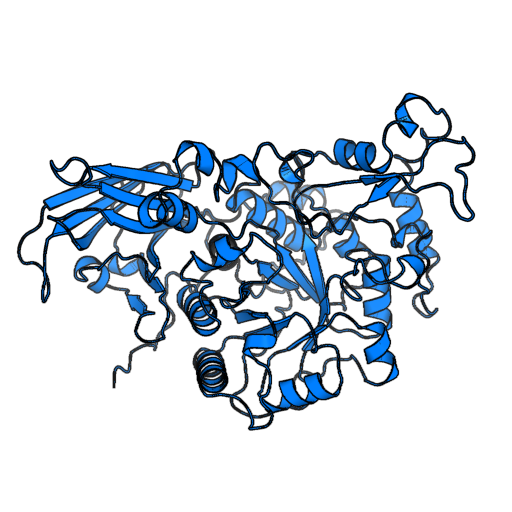 HIS A 1 504 ? -13.017 6.518 -2.136 1.00 93.62 504 HIS A C 1
ATOM 3891 O O . HIS A 1 504 ? -13.273 6.361 -3.331 1.00 93.62 504 HIS A O 1
ATOM 3897 N N . SER A 1 505 ? -13.986 6.614 -1.227 1.00 91.31 505 SER A N 1
ATOM 3898 C CA . SER A 1 505 ? -15.384 6.231 -1.449 1.00 91.31 505 SER A CA 1
ATOM 3899 C C . SER A 1 505 ? -16.063 6.979 -2.588 1.00 91.31 505 SER A C 1
ATOM 3901 O O . SER A 1 505 ? -16.943 6.425 -3.247 1.00 91.31 505 SER A O 1
ATOM 3903 N N . CYS A 1 506 ? -15.665 8.223 -2.858 1.00 88.56 506 CYS A N 1
ATOM 3904 C CA . CYS A 1 506 ? -16.323 9.035 -3.874 1.00 88.56 506 CYS A CA 1
ATOM 3905 C C . CYS A 1 506 ? -16.095 8.549 -5.313 1.00 88.56 506 CYS A C 1
ATOM 3907 O O . CYS A 1 506 ? -16.898 8.887 -6.174 1.00 88.56 506 CYS A O 1
ATOM 3909 N N . CYS A 1 507 ? -15.085 7.710 -5.583 1.00 87.81 507 CYS A N 1
ATOM 3910 C CA . CYS A 1 507 ? -14.955 7.055 -6.894 1.00 87.81 507 CYS A CA 1
ATOM 3911 C C . CYS A 1 507 ? -15.930 5.876 -7.085 1.00 87.81 507 CYS A C 1
ATOM 3913 O O . CYS A 1 507 ? -15.985 5.285 -8.159 1.00 87.81 507 CYS A O 1
ATOM 3915 N N . LEU A 1 508 ? -16.685 5.532 -6.036 1.00 89.12 508 LEU A N 1
ATOM 3916 C CA . LEU A 1 508 ? -17.644 4.430 -5.991 1.00 89.12 508 LEU A CA 1
ATOM 3917 C C . LEU A 1 508 ? -19.045 4.901 -5.567 1.00 89.12 508 LEU A C 1
ATOM 3919 O O . LEU A 1 508 ? -19.927 4.070 -5.348 1.00 89.12 508 LEU A O 1
ATOM 3923 N N . GLN A 1 509 ? -19.276 6.208 -5.407 1.00 75.81 509 GLN A N 1
ATOM 3924 C CA . GLN A 1 509 ? -20.558 6.744 -4.946 1.00 75.81 509 GLN A CA 1
ATOM 3925 C C . GLN A 1 509 ? -21.668 6.555 -5.988 1.00 75.81 509 GLN A C 1
ATOM 3927 O O . GLN A 1 509 ? -21.463 6.682 -7.193 1.00 75.81 509 GLN A O 1
ATOM 3932 N N . ALA A 1 510 ? -22.880 6.268 -5.509 1.00 63.94 510 ALA A N 1
ATOM 3933 C CA . ALA A 1 510 ? -24.058 6.232 -6.362 1.00 63.94 510 ALA A CA 1
ATOM 3934 C C . ALA A 1 510 ? -24.466 7.661 -6.749 1.00 63.94 510 ALA A C 1
ATOM 3936 O O . ALA A 1 510 ? -24.672 8.509 -5.882 1.00 63.94 510 ALA A O 1
ATOM 3937 N N . SER A 1 511 ? -24.666 7.913 -8.041 1.00 60.75 511 SER A N 1
ATOM 3938 C CA . SER A 1 511 ? -25.440 9.068 -8.495 1.00 60.75 511 SER A CA 1
ATOM 3939 C C . SER A 1 511 ? -26.935 8.797 -8.253 1.00 60.75 511 SER A C 1
ATOM 3941 O O . SER A 1 511 ? -27.351 7.632 -8.260 1.00 60.75 511 SER A O 1
ATOM 3943 N N . PRO A 1 512 ? -27.795 9.829 -8.120 1.00 57.41 512 PRO A N 1
ATOM 3944 C CA . PRO A 1 512 ? -29.255 9.660 -8.129 1.00 57.41 512 PRO A CA 1
ATOM 3945 C C . PRO A 1 512 ? -29.788 8.852 -9.329 1.00 57.41 512 PRO A C 1
ATOM 3947 O O . PRO A 1 512 ? -30.901 8.339 -9.289 1.00 57.41 512 PRO A O 1
ATOM 3950 N N . SER A 1 513 ? -28.986 8.734 -10.393 1.00 57.59 513 SER A N 1
ATOM 3951 C CA . SER A 1 513 ? -29.274 7.989 -11.626 1.00 57.59 513 SER A CA 1
ATOM 3952 C C . SER A 1 513 ? -28.653 6.579 -11.699 1.00 57.59 513 SER A C 1
ATOM 3954 O O . SER A 1 513 ? -28.785 5.912 -12.723 1.00 57.59 513 SER A O 1
ATOM 3956 N N . GLY A 1 514 ? -28.016 6.093 -10.625 1.00 66.00 514 GLY A N 1
ATOM 3957 C CA . GLY A 1 514 ? -27.302 4.809 -10.574 1.00 66.00 514 GLY A CA 1
ATOM 3958 C C . GLY A 1 514 ? -25.779 4.973 -10.511 1.00 66.00 514 GLY A C 1
ATOM 3959 O O . GLY A 1 514 ? -25.276 6.053 -10.216 1.00 66.00 514 GLY A O 1
ATOM 3960 N N . THR A 1 515 ? -25.026 3.896 -10.753 1.00 76.69 515 THR A N 1
ATOM 3961 C CA . THR A 1 515 ? -23.568 3.995 -10.948 1.00 76.69 515 THR A CA 1
ATOM 3962 C C . THR A 1 515 ? -23.284 4.730 -12.256 1.00 76.69 515 THR A C 1
ATOM 3964 O O . THR A 1 515 ? -24.033 4.578 -13.223 1.00 76.69 515 THR A O 1
ATOM 3967 N N . ASP A 1 516 ? -22.235 5.544 -12.316 1.00 84.62 516 ASP A N 1
ATOM 3968 C CA . ASP A 1 516 ? -21.801 6.143 -13.581 1.00 84.62 516 ASP A CA 1
ATOM 3969 C C . ASP A 1 516 ? -20.987 5.145 -14.430 1.00 84.62 516 ASP A C 1
ATOM 3971 O O . ASP A 1 516 ? -20.762 3.995 -14.040 1.00 84.62 516 ASP A O 1
ATOM 3975 N N . GLU A 1 517 ? -20.608 5.557 -15.642 1.00 87.06 517 GLU A N 1
ATOM 3976 C CA . GLU A 1 517 ? -19.855 4.697 -16.564 1.00 87.06 517 GLU A CA 1
ATOM 3977 C C . GLU A 1 517 ? -18.470 4.337 -16.019 1.00 87.06 517 GLU A C 1
ATOM 3979 O O . GLU A 1 517 ? -18.068 3.180 -16.101 1.00 87.06 517 GLU A O 1
ATOM 3984 N N . SER A 1 518 ? -17.782 5.288 -15.385 1.00 88.19 518 SER A N 1
ATOM 3985 C CA . SER A 1 518 ? -16.462 5.068 -14.787 1.00 88.19 518 SER A CA 1
ATOM 3986 C C . SER A 1 518 ? -16.512 4.052 -13.644 1.00 88.19 518 SER A C 1
ATOM 3988 O O . SER A 1 518 ? -15.662 3.167 -13.558 1.00 88.19 518 SER A O 1
ATOM 3990 N N . THR A 1 519 ? -17.545 4.116 -12.805 1.00 91.25 519 THR A N 1
ATOM 3991 C CA . THR A 1 519 ? -17.791 3.152 -11.727 1.00 91.25 519 THR A CA 1
ATOM 3992 C C . THR A 1 519 ? -18.086 1.765 -12.297 1.00 91.25 519 THR A C 1
ATOM 3994 O O . THR A 1 519 ? -17.563 0.770 -11.798 1.00 91.25 519 THR A O 1
ATOM 3997 N N . ARG A 1 520 ? -18.901 1.669 -13.358 1.00 91.81 520 ARG A N 1
ATOM 3998 C CA . ARG A 1 520 ? -19.177 0.384 -14.028 1.00 91.81 520 ARG A CA 1
ATOM 3999 C C . ARG A 1 520 ? -17.921 -0.229 -14.635 1.00 91.81 520 ARG A C 1
ATOM 4001 O O . ARG A 1 520 ? -17.694 -1.425 -14.457 1.00 91.81 520 ARG A O 1
ATOM 4008 N N . GLU A 1 521 ? -17.117 0.574 -15.325 1.00 92.69 521 GLU A N 1
ATOM 4009 C CA . GLU A 1 521 ? -15.853 0.133 -15.913 1.00 92.69 521 GLU A CA 1
ATOM 4010 C C . GLU A 1 521 ? -14.901 -0.391 -14.833 1.00 92.69 521 GLU A C 1
ATOM 4012 O O . GLU A 1 521 ? -14.367 -1.494 -14.963 1.00 92.69 521 GLU A O 1
ATOM 4017 N N . LEU A 1 522 ? -14.751 0.350 -13.732 1.00 95.25 522 LEU A N 1
ATOM 4018 C CA . LEU A 1 522 ? -13.938 -0.051 -12.588 1.00 95.25 522 LEU A CA 1
ATOM 4019 C C . LEU A 1 522 ? -14.411 -1.378 -11.982 1.00 95.25 522 LEU A C 1
ATOM 4021 O O . LEU A 1 522 ? -13.603 -2.288 -11.808 1.00 95.25 522 LEU A O 1
ATOM 4025 N N . LEU A 1 523 ? -15.705 -1.514 -11.676 1.00 96.44 523 LEU A N 1
ATOM 4026 C CA . LEU A 1 523 ? -16.259 -2.736 -11.082 1.00 96.44 523 LEU A CA 1
ATOM 4027 C C . LEU A 1 523 ? -16.108 -3.943 -12.016 1.00 96.44 523 LEU A C 1
ATOM 4029 O O . LEU A 1 523 ? -15.735 -5.025 -11.559 1.00 96.44 523 LEU A O 1
ATOM 4033 N N . SER A 1 524 ? -16.335 -3.754 -13.322 1.00 96.00 524 SER A N 1
ATOM 4034 C CA . SER A 1 524 ? -16.097 -4.792 -14.329 1.00 96.00 524 SER A CA 1
ATOM 4035 C C . SER A 1 524 ? -14.626 -5.191 -14.355 1.00 96.00 524 SER A C 1
ATOM 4037 O O . SER A 1 524 ? -14.320 -6.379 -14.322 1.00 96.00 524 SER A O 1
ATOM 4039 N N . PHE A 1 525 ? -13.708 -4.221 -14.362 1.00 96.38 525 PHE A N 1
ATOM 4040 C CA . PHE A 1 525 ? -12.275 -4.493 -14.360 1.00 96.38 525 PHE A CA 1
ATOM 4041 C C . PHE A 1 525 ? -11.841 -5.253 -13.101 1.00 96.38 525 PHE A C 1
ATOM 4043 O O . PHE A 1 525 ? -11.101 -6.230 -13.206 1.00 96.38 525 PHE A O 1
ATOM 4050 N N . LEU A 1 526 ? -12.297 -4.832 -11.919 1.00 97.94 526 LEU A N 1
ATOM 4051 C CA . LEU A 1 526 ? -11.976 -5.491 -10.652 1.00 97.94 526 LEU A CA 1
ATOM 4052 C C . LEU A 1 526 ? -12.490 -6.935 -10.636 1.00 97.94 526 LEU A C 1
ATOM 4054 O O . LEU A 1 526 ? -11.744 -7.840 -10.265 1.00 97.94 526 LEU A O 1
ATOM 4058 N N . SER A 1 527 ? -13.725 -7.165 -11.091 1.00 97.50 527 SER A N 1
ATOM 4059 C CA . SER A 1 527 ? -14.310 -8.507 -11.136 1.00 97.50 527 SER A CA 1
ATOM 4060 C C . SER A 1 527 ? -13.612 -9.416 -12.154 1.00 97.50 527 SER A C 1
ATOM 4062 O O . SER A 1 527 ? -13.178 -10.513 -11.793 1.00 97.50 527 SER A O 1
ATOM 4064 N N . ASP A 1 528 ? -13.402 -8.935 -13.386 1.00 96.50 528 ASP A N 1
ATOM 4065 C CA . ASP A 1 528 ? -12.728 -9.676 -14.465 1.00 96.50 528 ASP A CA 1
ATOM 4066 C C . ASP A 1 528 ? -11.314 -10.121 -14.062 1.00 96.50 528 ASP A C 1
ATOM 4068 O O . ASP A 1 528 ? -10.855 -11.199 -14.444 1.00 96.50 528 ASP A O 1
ATOM 4072 N N . ASN A 1 529 ? -10.622 -9.289 -13.277 1.00 95.31 529 ASN A N 1
ATOM 4073 C CA . ASN A 1 529 ? -9.249 -9.529 -12.840 1.00 95.31 529 ASN A CA 1
ATOM 4074 C C . ASN A 1 529 ? -9.145 -10.117 -11.428 1.00 95.31 529 ASN A C 1
ATOM 4076 O O . ASN A 1 529 ? -8.034 -10.249 -10.917 1.00 95.31 529 ASN A O 1
ATOM 4080 N N . ARG A 1 530 ? -10.274 -10.502 -10.815 1.00 96.44 530 ARG A N 1
ATOM 4081 C CA . ARG A 1 530 ? -10.340 -11.098 -9.471 1.00 96.44 530 ARG A CA 1
ATOM 4082 C C . ARG A 1 530 ? -9.652 -10.250 -8.393 1.00 96.44 530 ARG A C 1
ATOM 4084 O O . ARG A 1 530 ? -8.994 -10.795 -7.513 1.00 96.44 530 ARG A O 1
ATOM 4091 N N . LEU A 1 531 ? -9.832 -8.935 -8.455 1.00 98.06 531 LEU A N 1
ATOM 4092 C CA . LEU A 1 531 ? -9.325 -7.991 -7.466 1.00 98.06 531 LEU A CA 1
ATOM 4093 C C . LEU A 1 531 ? -10.393 -7.667 -6.425 1.00 98.06 531 LEU A C 1
ATOM 4095 O O . LEU A 1 531 ? -11.568 -7.471 -6.750 1.00 98.06 531 LEU A O 1
ATOM 4099 N N . SER A 1 532 ? -9.974 -7.570 -5.170 1.00 98.31 532 SER A N 1
ATOM 4100 C CA . SER A 1 532 ? -10.808 -7.076 -4.077 1.00 98.31 532 SER A CA 1
ATOM 4101 C C . SER A 1 532 ? -10.861 -5.552 -4.042 1.00 98.31 532 SER A C 1
ATOM 4103 O O . SER A 1 532 ? -9.945 -4.875 -4.509 1.00 98.31 532 SER A O 1
ATOM 4105 N N . CYS A 1 533 ? -11.940 -5.003 -3.484 1.00 98.44 533 CYS A N 1
ATOM 4106 C CA . CYS A 1 533 ? -12.086 -3.561 -3.314 1.00 98.44 533 CYS A CA 1
ATOM 4107 C C . CYS A 1 533 ? -12.795 -3.211 -2.007 1.00 98.44 533 CYS A C 1
ATOM 4109 O O . CYS A 1 533 ? -13.918 -3.668 -1.765 1.00 98.44 533 CYS A O 1
ATOM 4111 N N . ILE A 1 534 ? -12.129 -2.392 -1.192 1.00 98.31 534 ILE A N 1
ATOM 4112 C CA . ILE A 1 534 ? -12.653 -1.849 0.063 1.00 98.31 534 ILE A CA 1
ATOM 4113 C C . ILE A 1 534 ? -12.621 -0.314 -0.043 1.00 98.31 534 ILE A C 1
ATOM 4115 O O . ILE A 1 534 ? -11.541 0.265 -0.134 1.00 98.31 534 ILE A O 1
ATOM 4119 N N . PRO A 1 535 ? -13.771 0.377 -0.086 1.00 97.12 535 PRO A N 1
ATOM 4120 C CA . PRO A 1 535 ? -13.809 1.823 -0.026 1.00 97.12 535 PRO A CA 1
ATOM 4121 C C . PRO A 1 535 ? -13.521 2.337 1.391 1.00 97.12 535 PRO A C 1
ATOM 4123 O O . PRO A 1 535 ? -13.939 1.714 2.369 1.00 97.12 535 PRO A O 1
ATOM 4126 N N . TYR A 1 536 ? -12.885 3.505 1.481 1.00 95.81 536 TYR A N 1
ATOM 4127 C CA . TYR A 1 536 ? -12.694 4.284 2.713 1.00 95.81 536 TYR A CA 1
ATOM 4128 C C . TYR A 1 536 ? -13.110 5.751 2.500 1.00 95.81 536 TYR A C 1
ATOM 4130 O O . TYR A 1 536 ? -13.227 6.203 1.362 1.00 95.81 536 TYR A O 1
ATOM 4138 N N . GLY A 1 537 ? -13.321 6.514 3.573 1.00 91.44 537 GLY A N 1
ATOM 4139 C CA . GLY A 1 537 ? -13.647 7.945 3.502 1.00 91.44 537 GLY A CA 1
ATOM 4140 C C . GLY A 1 537 ? -15.085 8.277 3.918 1.00 91.44 537 GLY A C 1
ATOM 4141 O O . GLY A 1 537 ? -15.770 7.451 4.519 1.00 91.44 537 GLY A O 1
ATOM 4142 N N . PRO A 1 538 ? -15.568 9.500 3.652 1.00 88.00 538 PRO A N 1
ATOM 4143 C CA . PRO A 1 538 ? -16.835 9.976 4.196 1.00 88.00 538 PRO A CA 1
ATOM 4144 C C . PRO A 1 538 ? -18.053 9.289 3.561 1.00 88.00 538 PRO A C 1
ATOM 4146 O O . PRO A 1 538 ? -18.021 8.837 2.411 1.00 88.00 538 PRO A O 1
ATOM 4149 N N . GLY A 1 539 ? -19.158 9.252 4.314 1.00 87.81 539 GLY A N 1
ATOM 4150 C CA . GLY A 1 539 ? -20.481 8.830 3.832 1.00 87.81 539 GLY A CA 1
ATOM 4151 C C . GLY A 1 539 ? -20.712 7.318 3.723 1.00 87.81 539 GLY A C 1
ATOM 4152 O O . GLY A 1 539 ? -21.767 6.909 3.240 1.00 87.81 539 GLY A O 1
ATOM 4153 N N . ILE A 1 540 ? -19.763 6.487 4.164 1.00 91.44 540 ILE A N 1
ATOM 4154 C CA . ILE A 1 540 ? -19.835 5.021 4.012 1.00 91.44 540 ILE A CA 1
ATOM 4155 C C . ILE A 1 540 ? -20.155 4.258 5.302 1.00 91.44 540 ILE A C 1
ATOM 4157 O O . ILE A 1 540 ? -20.495 3.079 5.234 1.00 91.44 540 ILE A O 1
ATOM 4161 N N . SER A 1 541 ? -20.127 4.920 6.464 1.00 93.94 541 SER A N 1
ATOM 4162 C CA . SER A 1 541 ? -20.456 4.344 7.780 1.00 93.94 541 SER A CA 1
ATOM 4163 C C . SER A 1 541 ? -21.969 4.149 8.005 1.00 93.94 541 SER A C 1
ATOM 4165 O O . SER A 1 541 ? -22.488 4.444 9.077 1.00 93.94 541 SER A O 1
ATOM 4167 N N . THR A 1 542 ? -22.726 3.709 6.995 1.00 93.56 542 THR A N 1
ATOM 4168 C CA . THR A 1 542 ? -24.195 3.605 7.083 1.00 93.56 542 THR A CA 1
ATOM 4169 C C . THR A 1 542 ? -24.720 2.260 6.593 1.00 93.56 542 THR A C 1
ATOM 4171 O O . THR A 1 542 ? -24.163 1.639 5.684 1.00 93.56 542 THR A O 1
ATOM 4174 N N . ALA A 1 543 ? -25.855 1.835 7.153 1.00 93.69 543 ALA A N 1
ATOM 4175 C CA . ALA A 1 543 ? -26.590 0.654 6.703 1.00 93.69 543 ALA A CA 1
ATOM 4176 C C . ALA A 1 543 ? -26.947 0.722 5.209 1.00 93.69 543 ALA A C 1
ATOM 4178 O O . ALA A 1 543 ? -26.852 -0.268 4.481 1.00 93.69 543 ALA A O 1
ATOM 4179 N N . ASP A 1 544 ? -27.335 1.907 4.733 1.00 93.69 544 ASP A N 1
ATOM 4180 C CA . ASP A 1 544 ? -27.706 2.121 3.336 1.00 93.69 544 ASP A CA 1
ATOM 4181 C C . ASP A 1 544 ? -26.502 2.010 2.405 1.00 93.69 544 ASP A C 1
ATOM 4183 O O . ASP A 1 544 ? -26.611 1.392 1.340 1.00 93.69 544 ASP A O 1
ATOM 4187 N N . TYR A 1 545 ? -25.332 2.506 2.822 1.00 93.94 545 TYR A N 1
ATOM 4188 C CA . TYR A 1 545 ? -24.107 2.286 2.064 1.00 93.94 545 TYR A CA 1
ATOM 4189 C C . TYR A 1 545 ? -23.701 0.809 2.063 1.00 93.94 545 TYR A C 1
ATOM 4191 O O . TYR A 1 545 ? -23.333 0.295 1.012 1.00 93.94 545 TYR A O 1
ATOM 4199 N N . ARG A 1 546 ? -23.842 0.076 3.177 1.00 94.56 546 ARG A N 1
ATOM 4200 C CA . ARG A 1 546 ? -23.575 -1.377 3.204 1.00 94.56 546 ARG A CA 1
ATOM 4201 C C . ARG A 1 546 ? -24.477 -2.142 2.229 1.00 94.56 546 ARG A C 1
ATOM 4203 O O . ARG A 1 546 ? -23.994 -2.988 1.478 1.00 94.56 546 ARG A O 1
ATOM 4210 N N . LYS A 1 547 ? -25.775 -1.817 2.177 1.00 94.75 547 LYS A N 1
ATOM 4211 C CA . LYS A 1 547 ? -26.716 -2.382 1.187 1.00 94.75 547 LYS A CA 1
ATOM 4212 C C . LYS A 1 547 ? -26.327 -2.009 -0.241 1.00 94.75 547 LYS A C 1
ATOM 4214 O O . LYS A 1 547 ? -26.443 -2.833 -1.147 1.00 94.75 547 LYS A O 1
ATOM 4219 N N . TYR A 1 548 ? -25.867 -0.779 -0.454 1.00 94.81 548 TYR A N 1
ATOM 4220 C CA . TYR A 1 548 ? -25.361 -0.344 -1.748 1.00 94.81 548 TYR A CA 1
ATOM 4221 C C . TYR A 1 548 ? -24.106 -1.119 -2.163 1.00 94.81 548 TYR A C 1
ATOM 4223 O O . TYR A 1 548 ? -24.098 -1.684 -3.253 1.00 94.81 548 TYR A O 1
ATOM 4231 N N . ALA A 1 549 ? -23.103 -1.217 -1.290 1.00 95.62 549 ALA A N 1
ATOM 4232 C CA . ALA A 1 549 ? -21.877 -1.982 -1.501 1.00 95.62 549 ALA A CA 1
ATOM 4233 C C . ALA A 1 549 ? -22.181 -3.444 -1.860 1.00 95.62 549 ALA A C 1
ATOM 4235 O O . ALA A 1 549 ? -21.601 -3.983 -2.801 1.00 95.62 549 ALA A O 1
ATOM 4236 N N . ALA A 1 550 ? -23.163 -4.049 -1.184 1.00 96.12 550 ALA A N 1
ATOM 4237 C CA . ALA A 1 550 ? -23.647 -5.390 -1.488 1.00 96.12 550 ALA A CA 1
ATOM 4238 C C . ALA A 1 550 ? -24.276 -5.478 -2.890 1.00 96.12 550 ALA A C 1
ATOM 4240 O O . ALA A 1 550 ? -23.960 -6.379 -3.667 1.00 96.12 550 ALA A O 1
ATOM 4241 N N . ARG A 1 551 ? -25.111 -4.496 -3.261 1.00 95.56 551 ARG A N 1
ATOM 4242 C CA . ARG A 1 551 ? -25.747 -4.405 -4.588 1.00 95.56 551 ARG A CA 1
ATOM 4243 C C . ARG A 1 551 ? -24.733 -4.306 -5.727 1.00 95.56 551 ARG A C 1
ATOM 4245 O O . ARG A 1 551 ? -24.987 -4.858 -6.792 1.00 95.56 551 ARG A O 1
ATOM 4252 N N . ILE A 1 552 ? -23.622 -3.601 -5.518 1.00 94.94 552 ILE A N 1
ATOM 4253 C CA . ILE A 1 552 ? -22.551 -3.455 -6.517 1.00 94.94 552 ILE A CA 1
ATOM 4254 C C . ILE A 1 552 ? -21.418 -4.484 -6.353 1.00 94.94 552 ILE A C 1
ATOM 4256 O O . ILE A 1 552 ? -20.403 -4.387 -7.035 1.00 94.94 552 ILE A O 1
ATOM 4260 N N . GLY A 1 553 ? -21.586 -5.473 -5.467 1.00 96.38 553 GLY A N 1
ATOM 4261 C CA . GLY A 1 553 ? -20.690 -6.624 -5.343 1.00 96.38 553 GLY A CA 1
ATOM 4262 C C . GLY A 1 553 ? -19.333 -6.351 -4.679 1.00 96.38 553 GLY A C 1
ATOM 4263 O O . GLY A 1 553 ? -18.438 -7.201 -4.789 1.00 96.38 553 GLY A O 1
ATOM 4264 N N . LEU A 1 554 ? -19.160 -5.217 -3.985 1.00 97.31 554 LEU A N 1
ATOM 4265 C CA . LEU A 1 554 ? -17.902 -4.853 -3.311 1.00 97.31 554 LEU A CA 1
ATOM 4266 C C . LEU A 1 554 ? -17.462 -5.908 -2.290 1.00 97.31 554 LEU A C 1
ATOM 4268 O O . LEU A 1 554 ? -18.284 -6.650 -1.750 1.00 97.31 554 LEU A O 1
ATOM 4272 N N . THR A 1 555 ? -16.155 -5.973 -2.026 1.00 97.44 555 THR A N 1
ATOM 4273 C CA . THR A 1 555 ? -15.569 -6.917 -1.062 1.00 97.44 555 THR A CA 1
ATOM 4274 C C . THR A 1 555 ? -15.908 -6.540 0.377 1.00 97.44 555 THR A C 1
ATOM 4276 O O . THR A 1 555 ? -16.316 -7.393 1.165 1.00 97.44 555 THR A O 1
ATOM 4279 N N . GLY A 1 556 ? -15.742 -5.265 0.717 1.00 97.00 556 GLY A N 1
ATOM 4280 C CA . GLY A 1 556 ? -15.943 -4.743 2.063 1.00 97.00 556 GLY A CA 1
ATOM 4281 C C . GLY A 1 556 ? -16.173 -3.240 2.064 1.00 97.00 556 GLY A C 1
ATOM 4282 O O . GLY A 1 556 ? -16.357 -2.666 0.994 1.00 97.00 556 GLY A O 1
ATOM 4283 N N . VAL A 1 557 ? -16.174 -2.631 3.251 1.00 97.38 557 VAL A N 1
ATOM 4284 C CA . VAL A 1 557 ? -16.248 -1.185 3.518 1.00 97.38 557 VAL A CA 1
ATOM 4285 C C . VAL A 1 557 ? -15.440 -0.877 4.780 1.00 97.38 557 VAL A C 1
ATOM 4287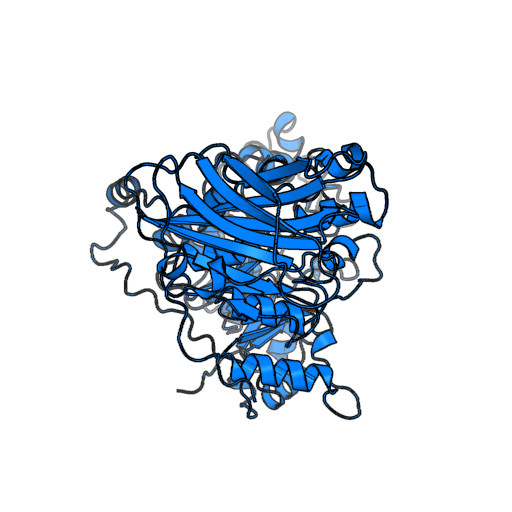 O O . VAL A 1 557 ? -15.647 -1.530 5.804 1.00 97.38 557 VAL A O 1
ATOM 4290 N N . CYS A 1 558 ? -14.549 0.115 4.716 1.00 97.94 558 CYS A N 1
ATOM 4291 C CA . CYS A 1 558 ? -13.824 0.629 5.877 1.00 97.94 558 CYS A CA 1
ATOM 4292 C C . CYS A 1 558 ? -14.617 1.780 6.513 1.00 97.94 558 CYS A C 1
ATOM 4294 O O . CYS A 1 558 ? -14.821 2.811 5.881 1.00 97.94 558 CYS A O 1
ATOM 4296 N N . ILE A 1 559 ? -15.132 1.593 7.726 1.00 96.56 559 ILE A N 1
ATOM 4297 C CA . ILE A 1 559 ? -16.104 2.480 8.375 1.00 96.56 559 ILE A CA 1
ATOM 4298 C C . ILE A 1 559 ? -15.477 3.253 9.537 1.00 96.56 559 ILE A C 1
ATOM 4300 O O . ILE A 1 559 ? -14.676 2.705 10.292 1.00 96.56 559 ILE A O 1
ATOM 4304 N N . ASN A 1 560 ? -15.890 4.513 9.705 1.00 93.81 560 ASN A N 1
ATOM 4305 C CA . ASN A 1 560 ? -15.495 5.331 10.851 1.00 93.81 560 ASN A CA 1
ATOM 4306 C C . ASN A 1 560 ? -16.472 5.182 12.022 1.00 93.81 560 ASN A C 1
ATOM 4308 O O . ASN A 1 560 ? -16.050 4.990 13.146 1.00 93.81 560 ASN A O 1
ATOM 4312 N N . ASP A 1 561 ? -17.782 5.193 11.783 1.00 91.94 561 ASP A N 1
ATOM 4313 C CA . ASP A 1 561 ? -18.770 5.301 12.870 1.00 91.94 561 ASP A CA 1
ATOM 4314 C C . ASP A 1 561 ? -19.214 3.921 13.388 1.00 91.94 561 ASP A C 1
ATOM 4316 O O . ASP A 1 561 ? -20.398 3.572 13.372 1.00 91.94 561 ASP A O 1
ATOM 4320 N N . VAL A 1 562 ? -18.254 3.093 13.823 1.00 95.25 562 VAL A N 1
ATOM 4321 C CA . VAL A 1 562 ? -18.493 1.676 14.178 1.00 95.25 562 VAL A CA 1
ATOM 4322 C C . VAL A 1 562 ? -19.550 1.535 15.274 1.00 95.25 562 VAL A C 1
ATOM 4324 O O . VAL A 1 562 ? -20.464 0.717 15.162 1.00 95.25 562 VAL A O 1
ATOM 4327 N N . VAL A 1 563 ? -19.437 2.334 16.338 1.00 93.50 563 VAL A N 1
ATOM 4328 C CA . VAL A 1 563 ? -20.337 2.261 17.501 1.00 93.50 563 VAL A CA 1
ATOM 4329 C C . VAL A 1 563 ? -21.762 2.659 17.134 1.00 93.50 563 VAL A C 1
ATOM 4331 O O . VAL A 1 563 ? -22.710 2.059 17.637 1.00 93.50 563 VAL A O 1
ATOM 4334 N N . ASP A 1 564 ? -21.926 3.650 16.261 1.00 91.94 564 ASP A N 1
ATOM 4335 C CA . ASP A 1 564 ? -23.246 4.092 15.821 1.00 91.94 564 ASP A CA 1
ATOM 4336 C C . ASP A 1 564 ? -23.886 3.082 14.875 1.00 91.94 564 ASP A C 1
ATOM 4338 O O . ASP A 1 564 ? -25.060 2.742 15.050 1.00 91.94 564 ASP A O 1
ATOM 4342 N N . LEU A 1 565 ? -23.111 2.516 13.948 1.00 93.75 565 LEU A N 1
ATOM 4343 C CA . LEU A 1 565 ? -23.598 1.458 13.070 1.00 93.75 565 LEU A CA 1
ATOM 4344 C C . LEU A 1 565 ? -24.040 0.223 13.876 1.00 93.75 565 LEU A C 1
ATOM 4346 O O . LEU A 1 565 ? -25.124 -0.308 13.627 1.00 93.75 565 LEU A O 1
ATOM 4350 N N . ALA A 1 566 ? -23.279 -0.167 14.906 1.00 94.25 566 ALA A N 1
ATOM 4351 C CA . ALA A 1 566 ? -23.585 -1.303 15.786 1.00 94.25 566 ALA A CA 1
ATOM 4352 C C . ALA A 1 566 ? -24.933 -1.190 16.521 1.00 94.25 566 ALA A C 1
ATOM 4354 O O . ALA A 1 566 ? -25.495 -2.201 16.940 1.00 94.25 566 ALA A O 1
ATOM 4355 N N . LYS A 1 567 ? -25.471 0.026 16.700 1.00 93.25 567 LYS A N 1
ATOM 4356 C CA . LYS A 1 567 ? -26.791 0.231 17.327 1.00 93.25 567 LYS A CA 1
ATOM 4357 C C . LYS A 1 567 ? -27.939 -0.243 16.439 1.00 93.25 567 LYS A C 1
ATOM 4359 O O . LYS A 1 567 ? -29.039 -0.468 16.940 1.00 93.25 567 LYS A O 1
ATOM 4364 N N . THR A 1 568 ? -27.707 -0.329 15.131 1.00 91.25 568 THR A N 1
ATOM 4365 C CA . THR A 1 568 ? -28.756 -0.562 14.128 1.00 91.25 568 THR A CA 1
ATOM 4366 C C . THR A 1 568 ? -28.499 -1.776 13.244 1.00 91.25 568 THR A C 1
ATOM 4368 O O . THR A 1 568 ? -29.447 -2.309 12.675 1.00 91.25 568 THR A O 1
ATOM 4371 N N . GLU A 1 569 ? -27.256 -2.250 13.165 1.00 92.44 569 GLU A N 1
ATOM 4372 C CA . GLU A 1 569 ? -26.833 -3.310 12.253 1.00 92.44 569 GLU A CA 1
ATOM 4373 C C . GLU A 1 569 ? -26.030 -4.397 12.979 1.00 92.44 569 GLU A C 1
ATOM 4375 O O . GLU A 1 569 ? -25.272 -4.127 13.911 1.00 92.44 569 GLU A O 1
ATOM 4380 N N . ASP A 1 570 ? -26.147 -5.637 12.500 1.00 92.69 570 ASP A N 1
ATOM 4381 C CA . ASP A 1 570 ? -25.259 -6.728 12.903 1.00 92.69 570 ASP A CA 1
ATOM 4382 C C . ASP A 1 570 ? -23.916 -6.582 12.182 1.00 92.69 570 ASP A C 1
ATOM 4384 O O . ASP A 1 570 ? -23.838 -6.716 10.958 1.00 92.69 570 ASP A O 1
ATOM 4388 N N . LEU A 1 571 ? -22.850 -6.300 12.929 1.00 93.44 571 LEU A N 1
ATOM 4389 C CA . LEU A 1 571 ? -21.526 -6.064 12.353 1.00 93.44 571 LEU A CA 1
ATOM 4390 C C . LEU A 1 571 ? -20.830 -7.338 11.865 1.00 93.44 571 LEU A C 1
ATOM 4392 O O . LEU A 1 571 ? -19.829 -7.245 11.150 1.00 93.44 571 LEU A O 1
ATOM 4396 N N . ARG A 1 572 ? -21.340 -8.519 12.231 1.00 91.50 572 ARG A N 1
ATOM 4397 C CA . ARG A 1 572 ? -20.696 -9.793 11.911 1.00 91.50 572 ARG A CA 1
ATOM 4398 C C . ARG A 1 572 ? -20.622 -10.013 10.404 1.00 91.50 572 ARG A C 1
ATOM 4400 O O . ARG A 1 572 ? -21.482 -9.586 9.629 1.00 91.50 572 ARG A O 1
ATOM 4407 N N . TRP A 1 573 ? -19.567 -10.715 10.007 1.00 89.00 573 TRP A N 1
ATOM 4408 C CA . TRP A 1 573 ? -19.316 -11.091 8.624 1.00 89.00 573 TRP A CA 1
ATOM 4409 C C . TRP A 1 573 ? -19.674 -12.551 8.390 1.00 89.00 573 TRP A C 1
ATOM 4411 O O . TRP A 1 573 ? -19.199 -13.441 9.098 1.00 89.00 573 TRP A O 1
ATOM 4421 N N . THR A 1 574 ? -20.501 -12.778 7.377 1.00 84.00 574 THR A N 1
ATOM 4422 C CA . THR A 1 574 ? -20.944 -14.098 6.929 1.00 84.00 574 THR A CA 1
ATOM 4423 C C . THR A 1 574 ? -20.502 -14.279 5.478 1.00 84.00 574 THR A C 1
ATOM 4425 O O . THR A 1 574 ? -21.279 -13.958 4.576 1.00 84.00 574 THR A O 1
ATOM 4428 N N . PRO A 1 575 ? -19.248 -14.698 5.222 1.00 75.19 575 PRO A N 1
ATOM 4429 C CA . PRO A 1 575 ? -18.809 -14.991 3.860 1.00 75.19 575 PRO A CA 1
ATOM 4430 C C . PRO A 1 575 ? -19.652 -16.126 3.268 1.00 75.19 575 PRO A C 1
ATOM 4432 O O . PRO A 1 575 ? -20.032 -17.041 3.999 1.00 75.19 575 PRO A O 1
ATOM 4435 N N . ALA A 1 576 ? -19.937 -16.078 1.963 1.00 66.81 576 ALA A N 1
ATOM 4436 C CA . ALA A 1 576 ? -20.492 -17.233 1.260 1.00 66.81 576 ALA A CA 1
ATOM 4437 C C . ALA A 1 576 ? -19.547 -18.437 1.393 1.00 66.81 576 ALA A C 1
ATOM 4439 O O . ALA A 1 576 ? -18.329 -18.272 1.283 1.00 66.81 576 ALA A O 1
ATOM 4440 N N . GLU A 1 577 ? -20.133 -19.610 1.657 1.00 49.53 577 GLU A N 1
ATOM 4441 C CA . GLU A 1 577 ? -19.433 -20.901 1.757 1.00 49.53 577 GLU A CA 1
ATOM 4442 C C . GLU A 1 577 ? -18.725 -21.311 0.460 1.00 49.53 577 GLU A C 1
ATOM 4444 O O . GLU A 1 577 ? -19.288 -21.080 -0.640 1.00 49.53 577 GLU A O 1
#

Radius of gyration: 24.8 Å; Cα contacts (8 Å, |Δi|>4): 1191; chains: 1; bounding box: 58×52×79 Å

Mean predicted aligned error: 8.73 Å

InterPro domains:
  IPR017946 PLC-like phosphodiesterase, TIM beta/alpha-barrel domain superfamily [G3DSA:3.20.20.190] (190-571)
  IPR017946 PLC-like phosphodiesterase, TIM beta/alpha-barrel domain superfamily [SSF51695] (202-563)
  IPR030395 Glycerophosphodiester phosphodiesterase domain [PF03009] (207-562)
  IPR030395 Glycerophosphodiester phosphodiesterase domain [PS51704] (202-569)
  IPR051578 Glycerophosphodiester Phosphodiesterase [PTHR22958] (135-567)

Nearest PDB structures (foldseek):
  9fkd-assembly1_I  TM=1.846E-01  e=9.801E-02  synthetic construct
  8jnr-assembly1_G  TM=1.924E-01  e=2.755E-01  Homo sapiens
  1s5i-assembly1_H  TM=2.197E-01  e=7.743E-01  Mus musculus
  2arj-assembly2_B  TM=1.845E-01  e=1.093E+00  Rattus norvegicus
  6o9i-assembly1_A  TM=2.131E-01  e=2.176E+00  Homo sapiens

Sequence (577 aa):
MISGLTKTSSILSHALSDDSHVFLLYFCGIRSRLHNRLLVKSVIANSTPINLSKSACILNCGASREASWRIEGDEIEKRWLSVGSSAVTGLLCRHTSEKPVITWLVELTLASSSTGAPVKGTSMKLNCPANSIVEAGKQSVKIDDSSNGFLDVYYLAISPTAHDQKAAYQDAACLSKHLDPVNYPGFPLRPVSAQPVSPGEVLLVGHRGLGAETADAPRDCQWPENTLLSFLKAHQLGLPMVELDIQPMRDDSDFVLYHNFNLRTTEVTQSTTHQSSCGCPKYQVDLFDESKVNKRTPNLFPTLSRDDIENILTETHAVDCTHASNVHTGHEALVISALAQTDIGAPLECNRASPLARYLPLFSDMLKLVPNELALDVEVKYPVETPLSAFRLIHEQGQSEDSLAGYGCPYDYFYPINKYADNLLNMLWKLGRNRRIILSSFNPDMCLALKLKQSTYPVLFISRAGLDTSDSIDWAHTLDPRHVSALSSACWAHLANLDGVVLHSCCLQASPSGTDESTRELLSFLSDNRLSCIPYGPGISTADYRKYAARIGLTGVCINDVVDLAKTEDLRWTPAE

Organism: Schistocephalus solidus (NCBI:txid70667)

Secondary structure (DSSP, 8-state):
------S--TTTSSPPPTTEEEEEEEEEEEE-SS--EEEEEEEEETTEEE-HHHHEEEEEEESSSTT-EEEEGGGGGT-PEEP-TTEEEEEEEEEE-SSPP-EEEEEEEEE--SSSS-S--EEEEEEEE-SSS-SEEEEEEE-SSSTT-EEEEEEEEEPPP---HHHHHHTTTTS-TT--TT-------PPPPSS---GGGSEEEETTTT----TTS-GGGSPPTTSHHHHHHHHHTT-SEEEEEEEE-TT-SSEEE-SSSB--EEE--S-SS---TT-PPPEEE-----PPP-TTSTTBGGG--HHHHHHHHHTTHHHH-TTGGGSSSSHHHHHHHHHHHS-TTSPPP--TTSGGG-SS-BHHHHHHHS-TTSEEEEEE---S--HHHHHHHHHHH---TGGGTTTT-HHHHS--HHHHHHHHHHHHHHH-TT--EEEEES-HHHHHHHHHH-SSS-EEEEE-TT---SSTTGGGGGGSTTTSSHHHHHHHHHHTT-SEEEEEGGGGPPBTTBS-HHHHHHHHHHHHTT-EEEEESTT-SSHHHHHHHHHTT-SEEEES-HHHHHTTS--------

Solvent-accessible surface area (backbone atoms only — not comparable to full-atom values): 31555 Å² total; per-residue (Å²): 139,86,87,75,95,81,72,86,54,77,74,69,71,51,46,43,47,90,37,30,38,33,41,37,39,34,49,57,34,54,40,44,95,68,33,58,30,39,27,50,70,48,42,25,49,65,90,44,77,53,63,50,47,80,30,32,38,38,44,29,32,7,81,43,72,89,56,34,52,74,40,54,32,72,49,46,66,67,46,71,42,74,51,46,87,68,35,45,40,30,42,40,37,55,47,81,44,91,60,83,59,49,32,36,38,39,33,35,34,35,19,52,60,96,73,76,83,62,91,66,62,53,77,49,76,46,81,43,65,26,36,102,86,36,39,54,52,73,50,77,43,78,74,52,91,54,96,68,18,28,40,32,35,40,35,40,46,44,62,29,54,83,76,61,66,69,66,63,62,74,57,46,90,78,51,69,99,71,79,54,92,85,70,58,56,50,51,90,77,54,38,23,37,93,52,62,49,56,52,44,44,31,37,46,25,17,28,26,18,45,8,69,76,59,92,91,53,62,69,88,80,50,61,49,44,33,14,58,43,21,42,49,43,33,44,75,63,40,32,44,24,27,28,36,32,37,33,53,34,32,99,51,70,57,31,32,20,41,83,68,71,45,70,46,68,42,76,59,70,96,76,84,92,74,79,49,99,81,70,57,89,48,61,42,80,51,86,81,76,81,70,88,79,49,70,82,46,70,55,31,38,40,76,28,35,73,67,52,50,54,45,62,67,56,42,75,45,61,80,79,33,90,80,39,76,65,60,82,89,41,50,71,61,45,36,52,50,51,52,73,67,51,52,90,88,55,85,81,73,84,51,73,87,39,67,41,35,42,70,56,37,45,46,68,51,49,50,70,72,42,68,58,80,41,19,36,36,41,30,49,71,50,69,59,47,37,54,58,30,42,51,46,40,37,72,77,67,68,44,53,65,79,84,43,76,55,46,32,44,57,67,82,60,50,55,44,65,62,61,50,49,34,30,50,51,53,44,42,73,73,48,36,72,74,37,28,40,34,38,31,19,54,18,71,67,54,38,42,46,51,48,37,44,41,82,62,55,49,32,27,42,35,35,61,34,42,66,72,65,91,66,84,83,63,60,57,45,51,54,33,30,51,26,45,25,57,54,10,35,51,46,39,22,58,74,64,61,40,46,15,33,31,34,40,31,79,72,67,51,73,47,102,88,40,69,52,71,69,38,48,52,39,51,49,51,30,27,78,67,56,18,23,37,29,36,33,64,82,89,48,50,39,74,68,41,42,48,47,40,7,56,67,9,38,26,30,38,35,21,40,46,43,72,66,38,54,76,80,46,83,43,49,62,49,70,84,132

Foldseek 3Di:
DPPDPDDPQPQLPDFDDQQKKKKKKKFLDFFDPWFFWKAWAWKAQPNRTDDQQNFKKKFKFFPDPVRGDMDHGPVNRVDIDGHDLRIIIMMMGMDGGPDDRQKMKIKMWTGDDPDDDDPDTDIDIDIGTDGPQDQKDWDWAADDPDPRGTTIMIMGMFGAQPPPPVVLVVVVVPDDPPLDVPDQPADPQFFFDQFFFDLLQFAEEAEQQQFDDDPPDDPLVAAQGVFQLSNLLCVLLQHQAYEWEWAAAAPDLWTWTADAQFWDKDWDPPDDDDQDPQNDTQIDTDRPPNDDDWQPDPGGRHHHDPVRVVCNNCPCCCVPPPVCVPVPPCLVVQLVVLLVVPDSPDNRDRDCVRSRRDHGDIPLCVLARRDLSHAYAYEHEDDLWAVSLVVCCCPVVVDDCVNVVTTHDRVSRGNRLNSSLSSVVNSCSNRVPSHHYAYEYCHLVSLLSNSNNDDRHAYAHEEQAQDDDPPDDPCSSCSHSCHNGLQSVQSSCLSSVGQAYEYACVQQDADPVGGDPSNVVNSCSRNVSRHAYEHEDPDCQDPVNSSVCSRSRHSHYHHRNNVVRSVPDSSHHDHDD